Protein 4MF9 (pdb70)

Structure (mmCIF, N/CA/C/O backbone):
data_4MF9
#
_entry.id   4MF9
#
_cell.length_a   187.000
_cell.length_b   187.000
_cell.length_c   42.600
_cell.angle_alpha   90.00
_cell.angle_beta   90.00
_cell.angle_gamma   90.00
#
_symmetry.space_group_name_H-M   'I 4'
#
loop_
_entity.id
_entity.type
_entity.pdbx_description
1 polymer 'Hemin degrading factor'
2 non-polymer 'PROTOPORPHYRIN IX CONTAINING FE'
3 water water
#
loop_
_atom_site.group_PDB
_atom_site.id
_atom_site.type_symbol
_atom_site.label_atom_id
_atom_site.label_alt_id
_atom_site.label_comp_id
_atom_site.label_asym_id
_atom_site.label_entity_id
_atom_site.label_seq_id
_atom_site.pdbx_PDB_ins_code
_atom_site.Cartn_x
_atom_site.Cartn_y
_atom_site.Cartn_z
_atom_site.occupancy
_atom_site.B_iso_or_equiv
_atom_site.auth_seq_id
_atom_site.auth_comp_id
_atom_site.auth_asym_id
_atom_site.auth_atom_id
_atom_site.pdbx_PDB_model_num
ATOM 1 N N . HIS A 1 15 ? -18.055 -20.318 -6.204 1.00 30.00 9 HIS A N 1
ATOM 2 C CA . HIS A 1 15 ? -19.078 -20.555 -5.183 1.00 30.00 9 HIS A CA 1
ATOM 3 C C . HIS A 1 15 ? -18.958 -19.602 -4.022 1.00 30.00 9 HIS A C 1
ATOM 4 O O . HIS A 1 15 ? -17.959 -18.943 -3.874 1.00 30.00 9 HIS A O 1
ATOM 11 N N . SER A 1 16 ? -19.976 -19.537 -3.181 1.00 35.40 10 SER A N 1
ATOM 12 C CA . SER A 1 16 ? -19.974 -18.775 -1.949 1.00 36.28 10 SER A CA 1
ATOM 13 C C . SER A 1 16 ? -19.975 -19.688 -0.681 1.00 28.72 10 SER A C 1
ATOM 14 O O . SER A 1 16 ? -20.250 -20.808 -0.748 1.00 30.00 10 SER A O 1
ATOM 17 N N . PRO A 1 17 ? -19.701 -19.103 0.455 1.00 27.67 11 PRO A N 1
ATOM 18 C CA . PRO A 1 17 ? -19.736 -19.801 1.732 1.00 30.10 11 PRO A CA 1
ATOM 19 C C . PRO A 1 17 ? -21.155 -20.364 2.084 1.00 31.60 11 PRO A C 1
ATOM 20 O O . PRO A 1 17 ? -21.294 -21.497 2.492 1.00 25.57 11 PRO A O 1
ATOM 24 N N . ALA A 1 18 ? -22.211 -19.605 1.796 1.00 26.63 12 ALA A N 1
ATOM 25 C CA . ALA A 1 18 ? -23.528 -20.147 1.943 1.00 28.87 12 ALA A CA 1
ATOM 26 C C . ALA A 1 18 ? -23.675 -21.313 1.021 1.00 25.89 12 ALA A C 1
ATOM 27 O O . ALA A 1 18 ? -24.161 -22.314 1.374 1.00 26.43 12 ALA A O 1
ATOM 29 N N . GLU A 1 19 ? -23.197 -21.155 -0.189 1.00 25.43 13 GLU A N 1
ATOM 30 C CA . GLU A 1 19 ? -23.245 -22.163 -1.230 1.00 29.93 13 GLU A CA 1
ATOM 31 C C . GLU A 1 19 ? -22.433 -23.404 -0.836 1.00 27.59 13 GLU A C 1
ATOM 32 O O . GLU A 1 19 ? -22.816 -24.523 -1.139 1.00 26.14 13 GLU A O 1
ATOM 38 N N . LEU A 1 20 ? -21.296 -23.164 -0.222 1.00 22.09 14 LEU A N 1
ATOM 39 C CA . LEU A 1 20 ? -20.410 -24.253 0.176 1.00 23.75 14 LEU A CA 1
ATOM 40 C C . LEU A 1 20 ? -21.053 -25.055 1.294 1.00 22.90 14 LEU A C 1
ATOM 41 O O . LEU A 1 20 ? -21.090 -26.286 1.238 1.00 21.34 14 LEU A O 1
ATOM 46 N N . TYR A 1 21 ? -21.573 -24.356 2.303 1.00 26.20 15 TYR A N 1
ATOM 47 C CA . TYR A 1 21 ? -22.236 -25.030 3.420 1.00 27.25 15 TYR A CA 1
ATOM 48 C C . TYR A 1 21 ? -23.347 -25.957 2.927 1.00 24.09 15 TYR A C 1
ATOM 49 O O . TYR A 1 21 ? -23.431 -27.115 3.346 1.00 23.41 15 TYR A O 1
ATOM 58 N N . ARG A 1 22 ? -24.156 -25.444 2.021 1.00 24.84 16 ARG A N 1
ATOM 59 C CA . ARG A 1 22 ? -25.262 -26.182 1.428 1.00 28.49 16 ARG A CA 1
ATOM 60 C C . ARG A 1 22 ? -24.819 -27.381 0.628 1.00 30.03 16 ARG A C 1
ATOM 61 O O . ARG A 1 22 ? -25.399 -28.424 0.711 1.00 28.67 16 ARG A O 1
ATOM 69 N N . ALA A 1 23 ? -23.775 -27.202 -0.137 1.00 27.24 17 ALA A N 1
ATOM 70 C CA . ALA A 1 23 ? -23.184 -28.262 -0.951 1.00 27.33 17 ALA A CA 1
ATOM 71 C C . ALA A 1 23 ? -22.657 -29.383 -0.062 1.00 29.26 17 ALA A C 1
ATOM 72 O O . ALA A 1 23 ? -22.779 -30.568 -0.391 1.00 29.29 17 ALA A O 1
ATOM 74 N N . TRP A 1 24 ? -22.059 -29.005 1.051 1.00 26.73 18 TRP A N 1
ATOM 75 C CA . TRP A 1 24 ? -21.559 -29.952 2.005 1.00 28.22 18 TRP A CA 1
ATOM 76 C C . TRP A 1 24 ? -22.647 -30.765 2.689 1.00 29.72 18 TRP A C 1
ATOM 77 O O . TRP A 1 24 ? -22.559 -31.953 2.736 1.00 29.01 18 TRP A O 1
ATOM 88 N N . GLN A 1 25 ? -23.697 -30.099 3.142 1.00 28.06 19 GLN A N 1
ATOM 89 C CA . GLN A 1 25 ? -24.854 -30.762 3.759 1.00 31.69 19 GLN A CA 1
ATOM 90 C C . GLN A 1 25 ? -25.553 -31.723 2.800 1.00 29.04 19 GLN A C 1
ATOM 91 O O . GLN A 1 25 ? -26.039 -32.781 3.205 1.00 33.43 19 GLN A O 1
ATOM 97 N N . ASP A 1 26 ? -25.614 -31.341 1.530 1.00 30.94 20 ASP A N 1
ATOM 98 C CA . ASP A 1 26 ? -26.147 -32.209 0.485 1.00 29.93 20 ASP A CA 1
ATOM 99 C C . ASP A 1 26 ? -25.290 -33.470 0.335 1.00 34.91 20 ASP A C 1
ATOM 100 O O . ASP A 1 26 ? -25.808 -34.590 0.207 1.00 30.13 20 ASP A O 1
ATOM 105 N N . LEU A 1 27 ? -23.974 -33.279 0.354 1.00 30.27 21 LEU A N 1
ATOM 106 C CA . LEU A 1 27 ? -23.029 -34.372 0.275 1.00 30.55 21 LEU A CA 1
ATOM 107 C C . LEU A 1 27 ? -23.122 -35.268 1.470 1.00 35.69 21 LEU A C 1
ATOM 108 O O . LEU A 1 27 ? -23.314 -36.463 1.325 1.00 36.02 21 LEU A O 1
ATOM 113 N N . ARG A 1 28 ? -23.087 -34.699 2.658 1.00 30.76 22 ARG A N 1
ATOM 114 C CA . ARG A 1 28 ? -23.194 -35.501 3.837 1.00 35.95 22 ARG A CA 1
ATOM 115 C C . ARG A 1 28 ? -24.513 -36.252 3.926 1.00 37.55 22 ARG A C 1
ATOM 116 O O . ARG A 1 28 ? -24.569 -37.343 4.450 1.00 36.47 22 ARG A O 1
ATOM 124 N N . ALA A 1 29 ? -25.580 -35.690 3.400 1.00 33.70 23 ALA A N 1
ATOM 125 C CA . ALA A 1 29 ? -26.843 -36.387 3.364 1.00 36.16 23 ALA A CA 1
ATOM 126 C C . ALA A 1 29 ? -26.712 -37.604 2.526 1.00 37.59 23 ALA A C 1
ATOM 127 O O . ALA A 1 29 ? -27.351 -38.559 2.715 1.00 40.95 23 ALA A O 1
ATOM 129 N N . GLU A 1 30 ? -26.000 -37.472 1.434 1.00 37.82 24 GLU A N 1
ATOM 130 C CA . GLU A 1 30 ? -25.721 -38.571 0.544 1.00 39.55 24 GLU A CA 1
ATOM 131 C C . GLU A 1 30 ? -24.748 -39.612 1.081 1.00 40.66 24 GLU A C 1
ATOM 132 O O . GLU A 1 30 ? -24.860 -40.807 0.807 1.00 42.08 24 GLU A O 1
ATOM 138 N N . ARG A 1 31 ? -23.801 -39.143 1.865 1.00 40.76 25 ARG A N 1
ATOM 139 C CA . ARG A 1 31 ? -22.672 -39.907 2.291 1.00 38.87 25 ARG A CA 1
ATOM 140 C C . ARG A 1 31 ? -22.314 -39.575 3.719 1.00 35.87 25 ARG A C 1
ATOM 141 O O . ARG A 1 31 ? -21.375 -38.932 3.948 1.00 34.77 25 ARG A O 1
ATOM 149 N N . PRO A 1 32 ? -23.105 -40.022 4.670 1.00 37.50 26 PRO A N 1
ATOM 150 C CA . PRO A 1 32 ? -22.913 -39.623 6.071 1.00 37.64 26 PRO A CA 1
ATOM 151 C C . PRO A 1 32 ? -21.645 -40.189 6.721 1.00 37.36 26 PRO A C 1
ATOM 152 O O . PRO A 1 32 ? -21.322 -39.806 7.849 1.00 37.37 26 PRO A O 1
ATOM 156 N N . GLN A 1 33 ? -20.947 -41.086 6.026 1.00 34.84 27 GLN A N 1
ATOM 157 C CA . GLN A 1 33 ? -19.656 -41.595 6.494 1.00 31.57 27 GLN A CA 1
ATOM 158 C C . GLN A 1 33 ? -18.559 -40.561 6.278 1.00 37.23 27 GLN A C 1
ATOM 159 O O . GLN A 1 33 ? -17.552 -40.528 6.998 1.00 31.52 27 GLN A O 1
ATOM 165 N N . LEU A 1 34 ? -18.763 -39.726 5.265 1.00 36.89 28 LEU A N 1
ATOM 166 C CA . LEU A 1 34 ? -17.773 -38.738 4.871 1.00 36.71 28 LEU A CA 1
ATOM 167 C C . LEU A 1 34 ? -17.518 -37.781 6.025 1.00 33.80 28 LEU A C 1
ATOM 168 O O . LEU A 1 34 ? -18.461 -37.231 6.614 1.00 33.01 28 LEU A O 1
ATOM 173 N N . ARG A 1 35 ? -16.255 -37.648 6.393 1.00 31.40 29 ARG A N 1
ATOM 174 C CA . ARG A 1 35 ? -15.866 -36.668 7.386 1.00 32.61 29 ARG A CA 1
ATOM 175 C C . ARG A 1 35 ? -15.546 -35.304 6.754 1.00 28.21 29 ARG A C 1
ATOM 176 O O . ARG A 1 35 ? -15.339 -35.232 5.613 1.00 29.47 29 ARG A O 1
ATOM 184 N N . ALA A 1 36 ? -15.381 -34.278 7.561 1.00 26.97 30 ALA A N 1
ATOM 185 C CA . ALA A 1 36 ? -15.158 -32.939 7.050 1.00 26.71 30 ALA A CA 1
ATOM 186 C C . ALA A 1 36 ? -13.982 -32.878 6.120 1.00 23.67 30 ALA A C 1
ATOM 187 O O . ALA A 1 36 ? -14.059 -32.358 5.078 1.00 25.38 30 ALA A O 1
ATOM 189 N N . ARG A 1 37 ? -12.899 -33.485 6.499 1.00 23.11 31 ARG A N 1
ATOM 190 C CA . ARG A 1 37 ? -11.740 -33.490 5.664 1.00 24.81 31 ARG A CA 1
ATOM 191 C C . ARG A 1 37 ? -11.981 -34.190 4.332 1.00 26.97 31 ARG A C 1
ATOM 192 O O . ARG A 1 37 ? -11.592 -33.712 3.335 1.00 23.99 31 ARG A O 1
ATOM 200 N N . ASP A 1 38 ? -12.645 -35.329 4.346 1.00 27.37 32 ASP A N 1
ATOM 201 C CA . ASP A 1 38 ? -12.977 -36.010 3.112 1.00 30.08 32 ASP A CA 1
ATOM 202 C C . ASP A 1 38 ? -13.932 -35.201 2.245 1.00 27.72 32 ASP A C 1
ATOM 203 O O . ASP A 1 38 ? -13.679 -35.022 1.077 1.00 28.04 32 ASP A O 1
ATOM 208 N N . ALA A 1 39 ? -14.979 -34.678 2.869 1.00 27.89 33 ALA A N 1
ATOM 209 C CA . ALA A 1 39 ? -15.962 -33.872 2.149 1.00 27.31 33 ALA A CA 1
ATOM 210 C C . ALA A 1 39 ? -15.333 -32.647 1.495 1.00 26.13 33 ALA A C 1
ATOM 211 O O . ALA A 1 39 ? -15.621 -32.344 0.337 1.00 25.23 33 ALA A O 1
ATOM 213 N N . ALA A 1 40 ? -14.479 -31.944 2.238 1.00 25.57 34 ALA A N 1
ATOM 214 C CA . ALA A 1 40 ? -13.796 -30.771 1.707 1.00 26.04 34 ALA A CA 1
ATOM 215 C C . ALA A 1 40 ? -13.065 -31.100 0.408 1.00 29.05 34 ALA A C 1
ATOM 216 O O . ALA A 1 40 ? -13.124 -30.335 -0.555 1.00 30.81 34 ALA A O 1
ATOM 218 N N . ALA A 1 41 ? -12.391 -32.241 0.388 1.00 27.50 35 ALA A N 1
ATOM 219 C CA . ALA A 1 41 ? -11.705 -32.692 -0.802 1.00 29.92 35 ALA A CA 1
ATOM 220 C C . ALA A 1 41 ? -12.644 -32.951 -1.966 1.00 33.81 35 ALA A C 1
ATOM 221 O O . ALA A 1 41 ? -12.387 -32.487 -3.062 1.00 38.58 35 ALA A O 1
ATOM 223 N N . LEU A 1 42 ? -13.741 -33.626 -1.703 1.00 30.44 36 LEU A N 1
ATOM 224 C CA . LEU A 1 42 ? -14.772 -33.860 -2.717 1.00 33.61 36 LEU A CA 1
ATOM 225 C C . LEU A 1 42 ? -15.404 -32.557 -3.214 1.00 32.57 36 LEU A C 1
ATOM 226 O O . LEU A 1 42 ? -15.792 -32.457 -4.380 1.00 30.90 36 LEU A O 1
ATOM 231 N N . LEU A 1 43 ? -15.506 -31.569 -2.345 1.00 32.13 37 LEU A N 1
ATOM 232 C CA . LEU A 1 43 ? -16.031 -30.252 -2.707 1.00 32.99 37 LEU A CA 1
ATOM 233 C C . LEU A 1 43 ? -14.961 -29.331 -3.277 1.00 31.46 37 LEU A C 1
ATOM 234 O O . LEU A 1 43 ? -15.183 -28.191 -3.567 1.00 30.31 37 LEU A O 1
ATOM 239 N N . GLN A 1 44 ? -13.787 -29.891 -3.379 1.00 34.53 38 GLN A N 1
ATOM 240 C CA . GLN A 1 44 ? -12.669 -29.202 -3.898 1.00 29.78 38 GLN A CA 1
ATOM 241 C C . GLN A 1 44 ? -12.270 -27.947 -3.141 1.00 26.25 38 GLN A C 1
ATOM 242 O O . GLN A 1 44 ? -11.827 -27.023 -3.706 1.00 29.05 38 GLN A O 1
ATOM 248 N N . VAL A 1 45 ? -12.379 -27.966 -1.845 1.00 23.47 39 VAL A N 1
ATOM 249 C CA . VAL A 1 45 ? -11.892 -26.888 -0.981 1.00 23.51 39 VAL A CA 1
ATOM 250 C C . VAL A 1 45 ? -11.066 -27.429 0.183 1.00 18.20 39 VAL A C 1
ATOM 251 O O . VAL A 1 45 ? -11.011 -28.638 0.408 1.00 23.73 39 VAL A O 1
ATOM 255 N N . SER A 1 46 ? -10.427 -26.535 0.928 1.00 20.24 40 SER A N 1
ATOM 256 C CA . SER A 1 46 ? -9.730 -26.946 2.140 1.00 21.63 40 SER A CA 1
ATOM 257 C C . SER A 1 46 ? -10.734 -27.160 3.272 1.00 23.24 40 SER A C 1
ATOM 258 O O . SER A 1 46 ? -11.839 -26.605 3.245 1.00 19.63 40 SER A O 1
ATOM 261 N N . GLU A 1 47 ? -10.357 -27.977 4.256 1.00 17.99 41 GLU A N 1
ATOM 262 C CA . GLU A 1 47 ? -11.186 -28.180 5.440 1.00 16.19 41 GLU A CA 1
ATOM 263 C C . GLU A 1 47 ? -11.417 -26.862 6.169 1.00 18.14 41 GLU A C 1
ATOM 264 O O . GLU A 1 47 ? -12.495 -26.632 6.713 1.00 18.08 41 GLU A O 1
ATOM 270 N N . GLY A 1 48 ? -10.403 -25.995 6.171 1.00 18.43 42 GLY A N 1
ATOM 271 C CA . GLY A 1 48 ? -10.511 -24.692 6.806 1.00 16.42 42 GLY A CA 1
ATOM 272 C C . GLY A 1 48 ? -11.627 -23.832 6.228 1.00 21.22 42 GLY A C 1
ATOM 273 O O . GLY A 1 48 ? -12.377 -23.197 6.971 1.00 16.44 42 GLY A O 1
ATOM 274 N N . GLU A 1 49 ? -11.720 -23.836 4.920 1.00 21.83 43 GLU A N 1
ATOM 275 C CA . GLU A 1 49 ? -12.758 -23.145 4.200 1.00 24.04 43 GLU A CA 1
ATOM 276 C C . GLU A 1 49 ? -14.124 -23.712 4.527 1.00 21.74 43 GLU A C 1
ATOM 277 O O . GLU A 1 49 ? -15.034 -22.999 4.767 1.00 20.03 43 GLU A O 1
ATOM 283 N N . LEU A 1 50 ? -14.185 -25.025 4.590 1.00 19.60 44 LEU A N 1
ATOM 284 C CA . LEU A 1 50 ? -15.420 -25.747 4.897 1.00 17.21 44 LEU A CA 1
ATOM 285 C C . LEU A 1 50 ? -15.919 -25.351 6.281 1.00 21.33 44 LEU A C 1
ATOM 286 O O . LEU A 1 50 ? -17.095 -25.013 6.455 1.00 18.57 44 LEU A O 1
ATOM 291 N N . VAL A 1 51 ? -15.021 -25.375 7.262 1.00 19.84 45 VAL A N 1
ATOM 292 C CA . VAL A 1 51 ? -15.367 -24.960 8.622 1.00 19.40 45 VAL A CA 1
ATOM 293 C C . VAL A 1 51 ? -15.809 -23.489 8.684 1.00 19.70 45 VAL A C 1
ATOM 294 O O . VAL A 1 51 ? -16.780 -23.149 9.365 1.00 18.09 45 VAL A O 1
ATOM 298 N N . ALA A 1 52 ? -15.114 -22.617 7.963 1.00 18.11 46 ALA A N 1
ATOM 299 C CA . ALA A 1 52 ? -15.500 -21.210 7.933 1.00 21.56 46 ALA A CA 1
ATOM 300 C C . ALA A 1 52 ? -16.883 -21.021 7.305 1.00 20.39 46 ALA A C 1
ATOM 301 O O . ALA A 1 52 ? -17.574 -20.061 7.614 1.00 19.65 46 ALA A O 1
ATOM 303 N N . SER A 1 53 ? -17.299 -21.933 6.433 1.00 20.95 47 SER A N 1
ATOM 304 C CA . SER A 1 53 ? -18.650 -21.828 5.868 1.00 25.47 47 SER A CA 1
ATOM 305 C C . SER A 1 53 ? -19.714 -22.076 6.942 1.00 19.22 47 SER A C 1
ATOM 306 O O . SER A 1 53 ? -20.901 -21.814 6.723 1.00 20.93 47 SER A O 1
ATOM 309 N N . ARG A 1 54 ? -19.300 -22.631 8.075 1.00 16.85 48 ARG A N 1
ATOM 310 C CA . ARG A 1 54 ? -20.125 -22.881 9.236 1.00 14.15 48 ARG A CA 1
ATOM 311 C C . ARG A 1 54 ? -20.375 -21.680 10.163 1.00 18.24 48 ARG A C 1
ATOM 312 O O . ARG A 1 54 ? -21.209 -21.733 11.004 1.00 16.65 48 ARG A O 1
ATOM 320 N N . VAL A 1 55 ? -19.588 -20.639 10.018 1.00 14.93 49 VAL A N 1
ATOM 321 C CA . VAL A 1 55 ? -19.661 -19.519 10.953 1.00 16.62 49 VAL A CA 1
ATOM 322 C C . VAL A 1 55 ? -21.017 -18.823 10.853 1.00 17.13 49 VAL A C 1
ATOM 323 O O . VAL A 1 55 ? -21.506 -18.554 9.756 1.00 19.56 49 VAL A O 1
ATOM 327 N N . GLY A 1 56 ? -21.632 -18.561 12.001 1.00 13.73 50 GLY A N 1
ATOM 328 C CA . GLY A 1 56 ? -22.966 -17.982 12.024 1.00 20.57 50 GLY A CA 1
ATOM 329 C C . GLY A 1 56 ? -24.032 -19.056 11.979 1.00 20.95 50 GLY A C 1
ATOM 330 O O . GLY A 1 56 ? -25.210 -18.771 12.167 1.00 20.34 50 GLY A O 1
ATOM 331 N N . ILE A 1 57 ? -23.635 -20.293 11.738 1.00 16.32 51 ILE A N 1
ATOM 332 C CA . ILE A 1 57 ? -24.529 -21.404 11.836 1.00 17.76 51 ILE A CA 1
ATOM 333 C C . ILE A 1 57 ? -24.319 -22.239 13.091 1.00 22.37 51 ILE A C 1
ATOM 334 O O . ILE A 1 57 ? -25.137 -22.207 13.980 1.00 19.96 51 ILE A O 1
ATOM 339 N N . ASP A 1 58 ? -23.187 -22.936 13.170 1.00 16.49 52 ASP A N 1
ATOM 340 C CA . ASP A 1 58 ? -22.796 -23.603 14.411 1.00 17.45 52 ASP A CA 1
ATOM 341 C C . ASP A 1 58 ? -21.305 -23.451 14.771 1.00 16.06 52 ASP A C 1
ATOM 342 O O . ASP A 1 58 ? -20.807 -24.160 15.644 1.00 18.81 52 ASP A O 1
ATOM 347 N N . ALA A 1 59 ? -20.611 -22.536 14.097 1.00 11.48 53 ALA A N 1
ATOM 348 C CA . ALA A 1 59 ? -19.215 -22.215 14.412 1.00 15.23 53 ALA A CA 1
ATOM 349 C C . ALA A 1 59 ? -19.013 -20.736 14.724 1.00 15.82 53 ALA A C 1
ATOM 350 O O . ALA A 1 59 ? -19.722 -19.880 14.194 1.00 20.07 53 ALA A O 1
ATOM 352 N N . VAL A 1 60 ? -18.038 -20.446 15.584 1.00 13.56 54 VAL A N 1
ATOM 353 C CA . VAL A 1 60 ? -17.611 -19.078 15.884 1.00 14.83 54 VAL A CA 1
ATOM 354 C C . VAL A 1 60 ? -16.114 -18.973 15.580 1.00 19.01 54 VAL A C 1
ATOM 355 O O . VAL A 1 60 ? -15.328 -19.855 15.962 1.00 14.49 54 VAL A O 1
ATOM 359 N N . ARG A 1 61 ? -15.699 -17.930 14.877 1.00 15.84 55 ARG A N 1
ATOM 360 C CA . ARG A 1 61 ? -14.306 -17.723 14.595 1.00 18.86 55 ARG A CA 1
ATOM 361 C C . ARG A 1 61 ? -13.662 -17.105 15.803 1.00 19.13 55 ARG A C 1
ATOM 362 O O . ARG A 1 61 ? -14.220 -16.217 16.353 1.00 16.68 55 ARG A O 1
ATOM 370 N N . LEU A 1 62 ? -12.519 -17.643 16.224 1.00 13.00 56 LEU A N 1
ATOM 371 C CA . LEU A 1 62 ? -11.837 -17.120 17.399 1.00 15.94 56 LEU A CA 1
ATOM 372 C C . LEU A 1 62 ? -10.598 -16.355 16.953 1.00 12.46 56 LEU A C 1
ATOM 373 O O . LEU A 1 62 ? -10.160 -16.480 15.807 1.00 14.87 56 LEU A O 1
ATOM 378 N N . ARG A 1 63 ? -10.040 -15.545 17.807 1.00 14.20 57 ARG A N 1
ATOM 379 C CA . ARG A 1 63 ? -8.788 -14.900 17.464 1.00 16.82 57 ARG A CA 1
ATOM 380 C C . ARG A 1 63 ? -7.633 -15.896 17.539 1.00 15.39 57 ARG A C 1
ATOM 381 O O . ARG A 1 63 ? -7.614 -16.685 18.387 1.00 13.65 57 ARG A O 1
ATOM 389 N N . PRO A 1 64 ? -6.675 -15.777 16.626 1.00 20.21 58 PRO A N 1
ATOM 390 C CA . PRO A 1 64 ? -5.468 -16.611 16.692 1.00 17.46 58 PRO A CA 1
ATOM 391 C C . PRO A 1 64 ? -4.489 -16.095 17.735 1.00 20.30 58 PRO A C 1
ATOM 392 O O . PRO A 1 64 ? -3.317 -15.879 17.434 1.00 18.41 58 PRO A O 1
ATOM 396 N N . ASP A 1 65 ? -4.979 -15.925 18.957 1.00 20.27 59 ASP A N 1
ATOM 397 C CA . ASP A 1 65 ? -4.191 -15.436 20.078 1.00 19.93 59 ASP A CA 1
ATOM 398 C C . ASP A 1 65 ? -3.742 -16.654 20.864 1.00 17.77 59 ASP A C 1
ATOM 399 O O . ASP A 1 65 ? -4.343 -16.988 21.884 1.00 20.67 59 ASP A O 1
ATOM 404 N N . TRP A 1 66 ? -2.697 -17.334 20.397 1.00 18.22 60 TRP A N 1
ATOM 405 C CA . TRP A 1 66 ? -2.361 -18.652 20.961 1.00 14.75 60 TRP A CA 1
ATOM 406 C C . TRP A 1 66 ? -1.978 -18.571 22.433 1.00 16.24 60 TRP A C 1
ATOM 407 O O . TRP A 1 66 ? -2.270 -19.474 23.206 1.00 17.38 60 TRP A O 1
ATOM 418 N N . ALA A 1 67 ? -1.341 -17.470 22.820 1.00 24.03 61 ALA A N 1
ATOM 419 C CA . ALA A 1 67 ? -0.909 -17.278 24.204 1.00 21.29 61 ALA A CA 1
ATOM 420 C C . ALA A 1 67 ? -2.073 -17.234 25.198 1.00 18.61 61 ALA A C 1
ATOM 421 O O . ALA A 1 67 ? -1.926 -17.684 26.329 1.00 21.10 61 ALA A O 1
ATOM 423 N N . ALA A 1 68 ? -3.212 -16.670 24.796 1.00 20.79 62 ALA A N 1
ATOM 424 C CA . ALA A 1 68 ? -4.413 -16.724 25.640 1.00 21.36 62 ALA A CA 1
ATOM 425 C C . ALA A 1 68 ? -5.222 -18.019 25.446 1.00 18.65 62 ALA A C 1
ATOM 426 O O . ALA A 1 68 ? -5.669 -18.642 26.418 1.00 15.89 62 ALA A O 1
ATOM 428 N N . LEU A 1 69 ? -5.424 -18.412 24.192 1.00 17.75 63 LEU A N 1
ATOM 429 C CA . LEU A 1 69 ? -6.266 -19.571 23.869 1.00 15.57 63 LEU A CA 1
ATOM 430 C C . LEU A 1 69 ? -5.738 -20.883 24.462 1.00 16.41 63 LEU A C 1
ATOM 431 O O . LEU A 1 69 ? -6.470 -21.605 25.141 1.00 16.85 63 LEU A O 1
ATOM 436 N N . LEU A 1 70 ? -4.470 -21.190 24.210 1.00 17.56 64 LEU A N 1
ATOM 437 C CA . LEU A 1 70 ? -3.900 -22.471 24.651 1.00 16.18 64 LEU A CA 1
ATOM 438 C C . LEU A 1 70 ? -3.983 -22.747 26.160 1.00 16.56 64 LEU A C 1
ATOM 439 O O . LEU A 1 70 ? -4.427 -23.811 26.550 1.00 16.15 64 LEU A O 1
ATOM 444 N N . PRO A 1 71 ? -3.566 -21.791 27.018 1.00 18.78 65 PRO A N 1
ATOM 445 C CA . PRO A 1 71 ? -3.747 -22.047 28.455 1.00 19.25 65 PRO A CA 1
ATOM 446 C C . PRO A 1 71 ? -5.219 -22.169 28.823 1.00 20.07 65 PRO A C 1
ATOM 447 O O . PRO A 1 71 ? -5.575 -22.987 29.676 1.00 19.55 65 PRO A O 1
ATOM 451 N N . ALA A 1 72 ? -6.069 -21.376 28.172 1.00 20.58 66 ALA A N 1
ATOM 452 C CA . ALA A 1 72 ? -7.506 -21.374 28.467 1.00 21.96 66 ALA A CA 1
ATOM 453 C C . ALA A 1 72 ? -8.170 -22.728 28.227 1.00 23.50 66 ALA A C 1
ATOM 454 O O . ALA A 1 72 ? -9.155 -23.067 28.889 1.00 21.64 66 ALA A O 1
ATOM 456 N N . LEU A 1 73 ? -7.644 -23.515 27.328 1.00 18.12 67 LEU A N 1
ATOM 457 C CA . LEU A 1 73 ? -8.235 -24.791 27.079 1.00 20.43 67 LEU A CA 1
ATOM 458 C C . LEU A 1 73 ? -8.189 -25.647 28.306 1.00 19.50 67 LEU A C 1
ATOM 459 O O . LEU A 1 73 ? -8.897 -26.567 28.408 1.00 20.73 67 LEU A O 1
ATOM 464 N N . GLY A 1 74 ? -7.280 -25.321 29.199 1.00 20.01 68 GLY A N 1
ATOM 465 C CA . GLY A 1 74 ? -7.194 -26.028 30.466 1.00 24.07 68 GLY A CA 1
ATOM 466 C C . GLY A 1 74 ? -8.437 -25.850 31.322 1.00 22.34 68 GLY A C 1
ATOM 467 O O . GLY A 1 74 ? -8.691 -26.634 32.236 1.00 24.77 68 GLY A O 1
ATOM 468 N N . GLU A 1 75 ? -9.207 -24.826 31.035 1.00 27.04 69 GLU A N 1
ATOM 469 C CA . GLU A 1 75 ? -10.428 -24.519 31.741 1.00 25.69 69 GLU A CA 1
ATOM 470 C C . GLU A 1 75 ? -11.485 -25.602 31.487 1.00 24.65 69 GLU A C 1
ATOM 471 O O . GLU A 1 75 ? -12.390 -25.751 32.201 1.00 18.77 69 GLU A O 1
ATOM 477 N N . LEU A 1 76 ? -11.309 -26.333 30.406 1.00 23.14 70 LEU A N 1
ATOM 478 C CA . LEU A 1 76 ? -12.310 -27.281 29.934 1.00 21.27 70 LEU A CA 1
ATOM 479 C C . LEU A 1 76 ? -12.250 -28.651 30.602 1.00 22.44 70 LEU A C 1
ATOM 480 O O . LEU A 1 76 ? -13.099 -29.498 30.337 1.00 23.91 70 LEU A O 1
ATOM 485 N N . GLY A 1 77 ? -11.261 -28.875 31.462 1.00 23.96 71 GLY A N 1
ATOM 486 C CA . GLY A 1 77 ? -11.098 -30.183 32.078 1.00 22.12 71 GLY A CA 1
ATOM 487 C C . GLY A 1 77 ? -10.636 -31.220 31.074 1.00 18.65 71 GLY A C 1
ATOM 488 O O . GLY A 1 77 ? -10.038 -30.873 30.059 1.00 20.18 71 GLY A O 1
ATOM 489 N N . PRO A 1 78 ? -10.898 -32.500 31.356 1.00 22.52 72 PRO A N 1
ATOM 490 C CA . PRO A 1 78 ? -10.482 -33.567 30.441 1.00 21.66 72 PRO A CA 1
ATOM 491 C C . PRO A 1 78 ? -11.102 -33.405 29.062 1.00 21.48 72 PRO A C 1
ATOM 492 O O . PRO A 1 78 ? -12.328 -33.317 28.934 1.00 22.72 72 PRO A O 1
ATOM 496 N N . ILE A 1 79 ? -10.250 -33.371 28.044 1.00 15.65 73 ILE A N 1
ATOM 497 C CA . ILE A 1 79 ? -10.696 -33.294 26.665 1.00 13.80 73 ILE A CA 1
ATOM 498 C C . ILE A 1 79 ? -10.114 -34.441 25.861 1.00 15.09 73 ILE A C 1
ATOM 499 O O . ILE A 1 79 ? -9.423 -35.321 26.400 1.00 15.72 73 ILE A O 1
ATOM 504 N N . MET A 1 80 ? -10.357 -34.429 24.583 1.00 11.62 74 MET A N 1
ATOM 505 C CA . MET A 1 80 ? -9.650 -35.275 23.679 1.00 13.61 74 MET A CA 1
ATOM 506 C C . MET A 1 80 ? -8.932 -34.436 22.605 1.00 14.02 74 MET A C 1
ATOM 507 O O . MET A 1 80 ? -9.543 -33.643 21.936 1.00 12.09 74 MET A O 1
ATOM 512 N N . ALA A 1 81 ? -7.643 -34.650 22.489 1.00 11.93 75 ALA A N 1
ATOM 513 C CA . ALA A 1 81 ? -6.821 -33.931 21.525 1.00 10.36 75 ALA A CA 1
ATOM 514 C C . ALA A 1 81 ? -6.663 -34.808 20.300 1.00 11.68 75 ALA A C 1
ATOM 515 O O . ALA A 1 81 ? -6.407 -36.017 20.423 1.00 11.80 75 ALA A O 1
ATOM 517 N N . LEU A 1 82 ? -6.816 -34.215 19.121 1.00 9.29 76 LEU A N 1
ATOM 518 C CA . LEU A 1 82 ? -6.721 -34.971 17.872 1.00 8.71 76 LEU A CA 1
ATOM 519 C C . LEU A 1 82 ? -5.701 -34.331 16.956 1.00 9.55 76 LEU A C 1
ATOM 520 O O . LEU A 1 82 ? -5.871 -33.192 16.519 1.00 8.34 76 LEU A O 1
ATOM 525 N N . THR A 1 83 ? -4.639 -35.073 16.653 1.00 6.81 77 THR A N 1
ATOM 526 C CA . THR A 1 83 ? -3.618 -34.597 15.728 1.00 8.62 77 THR A CA 1
ATOM 527 C C . THR A 1 83 ? -3.347 -35.697 14.723 1.00 7.25 77 THR A C 1
ATOM 528 O O . THR A 1 83 ? -3.219 -36.849 15.107 1.00 7.61 77 THR A O 1
ATOM 532 N N . ARG A 1 84 ? -3.273 -35.353 13.442 1.00 8.36 78 ARG A N 1
ATOM 533 C CA . ARG A 1 84 ? -3.071 -36.365 12.417 1.00 9.13 78 ARG A CA 1
ATOM 534 C C . ARG A 1 84 ? -2.237 -35.842 11.269 1.00 8.51 78 ARG A C 1
ATOM 535 O O . ARG A 1 84 ? -1.977 -34.646 11.147 1.00 10.23 78 ARG A O 1
ATOM 543 N N . ASN A 1 85 ? -1.812 -36.765 10.423 1.00 8.03 79 ASN A N 1
ATOM 544 C CA . ASN A 1 85 ? -1.316 -36.424 9.109 1.00 11.90 79 ASN A CA 1
ATOM 545 C C . ASN A 1 85 ? -2.166 -37.236 8.142 1.00 11.73 79 ASN A C 1
ATOM 546 O O . ASN A 1 85 ? -3.221 -37.733 8.527 1.00 12.44 79 ASN A O 1
ATOM 551 N N . GLU A 1 86 ? -1.767 -37.412 6.926 1.00 14.07 80 GLU A N 1
ATOM 552 C CA . GLU A 1 86 ? -2.585 -38.078 5.958 1.00 16.87 80 GLU A CA 1
ATOM 553 C C . GLU A 1 86 ? -2.873 -39.510 6.340 1.00 17.83 80 GLU A C 1
ATOM 554 O O . GLU A 1 86 ? -3.967 -39.922 6.197 1.00 15.96 80 GLU A O 1
ATOM 560 N N . HIS A 1 87 ? -1.888 -40.219 6.888 1.00 12.46 81 HIS A N 1
ATOM 561 C CA . HIS A 1 87 ? -2.054 -41.665 7.111 1.00 15.02 81 HIS A CA 1
ATOM 562 C C . HIS A 1 87 ? -2.183 -42.145 8.545 1.00 14.16 81 HIS A C 1
ATOM 563 O O . HIS A 1 87 ? -2.355 -43.341 8.784 1.00 14.70 81 HIS A O 1
ATOM 570 N N . CYS A 1 88 ? -2.110 -41.226 9.499 1.00 13.09 82 CYS A N 1
ATOM 571 C CA . CYS A 1 88 ? -2.166 -41.631 10.894 1.00 12.29 82 CYS A CA 1
ATOM 572 C C . CYS A 1 88 ? -2.839 -40.587 11.764 1.00 11.06 82 CYS A C 1
ATOM 573 O O . CYS A 1 88 ? -2.508 -39.402 11.703 1.00 9.16 82 CYS A O 1
ATOM 576 N N . VAL A 1 89 ? -3.783 -41.055 12.574 1.00 10.08 83 VAL A N 1
ATOM 577 C CA . VAL A 1 89 ? -4.530 -40.218 13.498 1.00 11.06 83 VAL A CA 1
ATOM 578 C C . VAL A 1 89 ? -4.230 -40.600 14.940 1.00 10.82 83 VAL A C 1
ATOM 579 O O . VAL A 1 89 ? -4.347 -41.766 15.322 1.00 10.30 83 VAL A O 1
ATOM 583 N N . HIS A 1 90 ? -3.876 -39.596 15.736 1.00 8.47 84 HIS A N 1
ATOM 584 C CA . HIS A 1 90 ? -3.534 -39.763 17.142 1.00 10.71 84 HIS A CA 1
ATOM 585 C C . HIS A 1 90 ? -4.624 -39.081 18.002 1.00 11.15 84 HIS A C 1
ATOM 586 O O . HIS A 1 90 ? -4.840 -37.866 17.892 1.00 10.39 84 HIS A O 1
ATOM 593 N N . GLU A 1 91 ? -5.320 -39.817 18.837 1.00 11.33 85 GLU A N 1
ATOM 594 C CA . GLU A 1 91 ? -6.303 -39.270 19.752 1.00 11.79 85 GLU A CA 1
ATOM 595 C C . GLU A 1 91 ? -5.962 -39.551 21.182 1.00 12.89 85 GLU A C 1
ATOM 596 O O . GLU A 1 91 ? -5.988 -40.671 21.608 1.00 13.24 85 GLU A O 1
ATOM 602 N N . ARG A 1 92 ? -5.713 -38.522 21.964 1.00 13.06 86 ARG A N 1
ATOM 603 C CA . ARG A 1 92 ? -5.315 -38.696 23.343 1.00 12.34 86 ARG A CA 1
ATOM 604 C C . ARG A 1 92 ? -6.236 -37.950 24.277 1.00 15.90 86 ARG A C 1
ATOM 605 O O . ARG A 1 92 ? -6.593 -36.854 24.010 1.00 13.56 86 ARG A O 1
ATOM 613 N N . LYS A 1 93 ? -6.585 -38.549 25.390 1.00 14.09 87 LYS A N 1
ATOM 614 C CA . LYS A 1 93 ? -7.485 -37.940 26.349 1.00 14.58 87 LYS A CA 1
ATOM 615 C C . LYS A 1 93 ? -6.794 -37.491 27.614 1.00 16.09 87 LYS A C 1
ATOM 616 O O . LYS A 1 93 ? -5.891 -38.151 28.067 1.00 16.52 87 LYS A O 1
ATOM 622 N N . GLY A 1 94 ? -7.222 -36.347 28.139 1.00 15.66 88 GLY A N 1
ATOM 623 C CA . GLY A 1 94 ? -6.672 -35.774 29.356 1.00 19.21 88 GLY A CA 1
ATOM 624 C C . GLY A 1 94 ? -6.912 -34.275 29.420 1.00 15.42 88 GLY A C 1
ATOM 625 O O . GLY A 1 94 ? -7.365 -33.670 28.455 1.00 14.73 88 GLY A O 1
ATOM 626 N N . PRO A 1 95 ? -6.590 -33.654 30.557 1.00 24.25 89 PRO A N 1
ATOM 627 C CA . PRO A 1 95 ? -6.700 -32.196 30.675 1.00 17.90 89 PRO A CA 1
ATOM 628 C C . PRO A 1 95 ? -5.663 -31.473 29.810 1.00 19.95 89 PRO A C 1
ATOM 629 O O . PRO A 1 95 ? -4.527 -31.954 29.693 1.00 19.08 89 PRO A O 1
ATOM 633 N N . TYR A 1 96 ? -6.032 -30.339 29.215 1.00 15.07 90 TYR A N 1
ATOM 634 C CA . TYR A 1 96 ? -5.090 -29.585 28.368 1.00 19.01 90 TYR A CA 1
ATOM 635 C C . TYR A 1 96 ? -4.120 -28.757 29.209 1.00 17.06 90 TYR A C 1
ATOM 636 O O . TYR A 1 96 ? -4.261 -27.539 29.327 1.00 16.68 90 TYR A O 1
ATOM 645 N N . ARG A 1 97 ? -3.167 -29.427 29.807 1.00 17.78 91 ARG A N 1
ATOM 646 C CA . ARG A 1 97 ? -2.108 -28.834 30.612 1.00 23.84 91 ARG A CA 1
ATOM 647 C C . ARG A 1 97 ? -0.895 -29.763 30.653 1.00 24.04 91 ARG A C 1
ATOM 648 O O . ARG A 1 97 ? -1.060 -30.920 30.391 1.00 20.75 91 ARG A O 1
ATOM 656 N N . GLU A 1 98 ? 0.289 -29.253 30.967 1.00 24.53 92 GLU A N 1
ATOM 657 C CA . GLU A 1 98 ? 0.556 -27.896 31.351 1.00 21.05 92 GLU A CA 1
ATOM 658 C C . GLU A 1 98 ? 1.044 -27.130 30.158 1.00 18.44 92 GLU A C 1
ATOM 659 O O . GLU A 1 98 ? 1.928 -27.571 29.515 1.00 19.15 92 GLU A O 1
ATOM 665 N N . VAL A 1 99 ? 0.437 -25.996 29.851 1.00 15.13 93 VAL A N 1
ATOM 666 C CA . VAL A 1 99 ? 0.733 -25.235 28.643 1.00 17.36 93 VAL A CA 1
ATOM 667 C C . VAL A 1 99 ? 1.765 -24.131 28.874 1.00 19.87 93 VAL A C 1
ATOM 668 O O . VAL A 1 99 ? 1.611 -23.314 29.772 1.00 20.14 93 VAL A O 1
ATOM 672 N N . THR A 1 100 ? 2.778 -24.084 28.044 1.00 18.59 94 THR A N 1
ATOM 673 C CA . THR A 1 100 ? 3.690 -22.962 27.998 1.00 18.67 94 THR A CA 1
ATOM 674 C C . THR A 1 100 ? 3.833 -22.502 26.575 1.00 20.39 94 THR A C 1
ATOM 675 O O . THR A 1 100 ? 3.895 -23.320 25.685 1.00 21.95 94 THR A O 1
ATOM 679 N N . VAL A 1 101 ? 3.872 -21.193 26.372 1.00 16.91 95 VAL A N 1
ATOM 680 C CA . VAL A 1 101 ? 4.045 -20.589 25.054 1.00 19.93 95 VAL A CA 1
ATOM 681 C C . VAL A 1 101 ? 5.252 -19.653 25.100 1.00 24.03 95 VAL A C 1
ATOM 682 O O . VAL A 1 101 ? 5.371 -18.831 26.018 1.00 21.41 95 VAL A O 1
ATOM 686 N N . SER A 1 102 ? 6.138 -19.769 24.112 1.00 20.07 96 SER A N 1
ATOM 687 C CA . SER A 1 102 ? 7.395 -19.008 24.112 1.00 22.95 96 SER A CA 1
ATOM 688 C C . SER A 1 102 ? 7.194 -17.488 24.066 1.00 21.55 96 SER A C 1
ATOM 689 O O . SER A 1 102 ? 6.119 -16.990 23.699 1.00 21.31 96 SER A O 1
ATOM 692 N N . ALA A 1 103 ? 8.240 -16.746 24.383 1.00 29.86 97 ALA A N 1
ATOM 693 C CA . ALA A 1 103 ? 8.159 -15.286 24.451 1.00 26.84 97 ALA A CA 1
ATOM 694 C C . ALA A 1 103 ? 7.807 -14.681 23.130 1.00 25.97 97 ALA A C 1
ATOM 695 O O . ALA A 1 103 ? 7.067 -13.749 23.065 1.00 32.65 97 ALA A O 1
ATOM 697 N N . ASN A 1 104 ? 8.354 -15.240 22.087 1.00 26.31 98 ASN A N 1
ATOM 698 C CA . ASN A 1 104 ? 8.080 -14.753 20.781 1.00 25.42 98 ASN A CA 1
ATOM 699 C C . ASN A 1 104 ? 6.748 -15.271 20.239 1.00 25.06 98 ASN A C 1
ATOM 700 O O . ASN A 1 104 ? 6.372 -14.942 19.173 1.00 25.02 98 ASN A O 1
ATOM 705 N N . GLY A 1 105 ? 6.085 -16.120 21.010 1.00 27.64 99 GLY A N 1
ATOM 706 C CA . GLY A 1 105 ? 4.788 -16.688 20.670 1.00 25.52 99 GLY A CA 1
ATOM 707 C C . GLY A 1 105 ? 4.790 -17.612 19.464 1.00 25.27 99 GLY A C 1
ATOM 708 O O . GLY A 1 105 ? 3.757 -17.793 18.804 1.00 21.14 99 GLY A O 1
ATOM 709 N N . GLN A 1 106 ? 5.935 -18.167 19.155 1.00 19.38 100 GLN A N 1
ATOM 710 C CA . GLN A 1 106 ? 6.022 -19.057 18.026 1.00 20.18 100 GLN A CA 1
ATOM 711 C C . GLN A 1 106 ? 6.104 -20.552 18.412 1.00 19.74 100 GLN A C 1
ATOM 712 O O . GLN A 1 106 ? 6.023 -21.380 17.568 1.00 17.02 100 GLN A O 1
ATOM 718 N N . MET A 1 107 ? 6.305 -20.837 19.679 1.00 18.52 101 MET A N 1
ATOM 719 C CA . MET A 1 107 ? 6.399 -22.196 20.164 1.00 22.77 101 MET A CA 1
ATOM 720 C C . MET A 1 107 ? 5.525 -22.453 21.369 1.00 21.61 101 MET A C 1
ATOM 721 O O . MET A 1 107 ? 5.592 -21.738 22.327 1.00 19.98 101 MET A O 1
ATOM 726 N N . GLY A 1 108 ? 4.758 -23.520 21.300 1.00 14.66 102 GLY A N 1
ATOM 727 C CA . GLY A 1 108 ? 3.928 -23.924 22.416 1.00 14.34 102 GLY A CA 1
ATOM 728 C C . GLY A 1 108 ? 4.287 -25.317 22.887 1.00 19.38 102 GLY A C 1
ATOM 729 O O . GLY A 1 108 ? 4.678 -26.180 22.090 1.00 17.37 102 GLY A O 1
ATOM 730 N N . LEU A 1 109 ? 4.142 -25.580 24.150 1.00 16.81 103 LEU A N 1
ATOM 731 C CA . LEU A 1 109 ? 4.270 -26.895 24.676 1.00 14.65 103 LEU A CA 1
ATOM 732 C C . LEU A 1 109 ? 3.112 -27.268 25.584 1.00 16.07 103 LEU A C 1
ATOM 733 O O . LEU A 1 109 ? 2.670 -26.485 26.318 1.00 18.00 103 LEU A O 1
ATOM 738 N N . VAL A 1 110 ? 2.683 -28.498 25.551 1.00 12.86 104 VAL A N 1
ATOM 739 C CA . VAL A 1 110 ? 1.812 -29.057 26.568 1.00 13.67 104 VAL A CA 1
ATOM 740 C C . VAL A 1 110 ? 2.495 -30.306 27.105 1.00 16.75 104 VAL A C 1
ATOM 741 O O . VAL A 1 110 ? 2.754 -31.252 26.362 1.00 12.23 104 VAL A O 1
ATOM 745 N N . VAL A 1 111 ? 2.811 -30.291 28.393 1.00 17.94 105 VAL A N 1
ATOM 746 C CA . VAL A 1 111 ? 3.635 -31.336 28.985 1.00 20.44 105 VAL A CA 1
ATOM 747 C C . VAL A 1 111 ? 2.876 -31.959 30.141 1.00 18.63 105 VAL A C 1
ATOM 748 O O . VAL A 1 111 ? 2.474 -31.256 31.069 1.00 18.95 105 VAL A O 1
ATOM 752 N N . SER A 1 112 ? 2.672 -33.275 30.067 1.00 17.17 106 SER A N 1
ATOM 753 C CA . SER A 1 112 ? 1.882 -34.008 31.045 1.00 21.06 106 SER A CA 1
ATOM 754 C C . SER A 1 112 ? 1.957 -35.492 30.687 1.00 22.01 106 SER A C 1
ATOM 755 O O . SER A 1 112 ? 2.398 -35.848 29.592 1.00 21.56 106 SER A O 1
ATOM 758 N N . PRO A 1 113 ? 1.526 -36.372 31.603 1.00 21.92 107 PRO A N 1
ATOM 759 C CA . PRO A 1 113 ? 1.580 -37.800 31.275 1.00 24.09 107 PRO A CA 1
ATOM 760 C C . PRO A 1 113 ? 0.510 -38.210 30.262 1.00 21.57 107 PRO A C 1
ATOM 761 O O . PRO A 1 113 ? 0.524 -39.351 29.793 1.00 19.48 107 PRO A O 1
ATOM 765 N N . ASP A 1 114 ? -0.400 -37.300 29.920 1.00 20.94 108 ASP A N 1
ATOM 766 C CA . ASP A 1 114 ? -1.470 -37.649 28.985 1.00 18.55 108 ASP A CA 1
ATOM 767 C C . ASP A 1 114 ? -1.446 -36.792 27.726 1.00 20.00 108 ASP A C 1
ATOM 768 O O . ASP A 1 114 ? -1.017 -37.262 26.666 1.00 17.15 108 ASP A O 1
ATOM 773 N N . ILE A 1 115 ? -1.905 -35.544 27.829 1.00 13.57 109 ILE A N 1
ATOM 774 C CA . ILE A 1 115 ? -1.736 -34.618 26.716 1.00 12.78 109 ILE A CA 1
ATOM 775 C C . ILE A 1 115 ? -0.280 -34.139 26.681 1.00 12.58 109 ILE A C 1
ATOM 776 O O . ILE A 1 115 ? 0.229 -33.580 27.660 1.00 13.42 109 ILE A O 1
ATOM 781 N N . ASP A 1 116 ? 0.388 -34.352 25.551 1.00 12.49 110 ASP A N 1
ATOM 782 C CA . ASP A 1 116 ? 1.829 -34.102 25.436 1.00 13.94 110 ASP A CA 1
ATOM 783 C C . ASP A 1 116 ? 2.024 -33.642 24.002 1.00 11.85 110 ASP A C 1
ATOM 784 O O . ASP A 1 116 ? 1.897 -34.432 23.067 1.00 13.52 110 ASP A O 1
ATOM 789 N N . LEU A 1 117 ? 2.288 -32.356 23.823 1.00 7.83 111 LEU A N 1
ATOM 790 C CA . LEU A 1 117 ? 2.215 -31.750 22.504 1.00 9.27 111 LEU A CA 1
ATOM 791 C C . LEU A 1 117 ? 3.402 -30.831 22.270 1.00 10.22 111 LEU A C 1
ATOM 792 O O . LEU A 1 117 ? 3.873 -30.159 23.193 1.00 13.53 111 LEU A O 1
ATOM 797 N N . ARG A 1 118 ? 3.874 -30.784 21.032 1.00 9.56 112 ARG A N 1
ATOM 798 C CA . ARG A 1 118 ? 4.837 -29.763 20.637 1.00 11.19 112 ARG A CA 1
ATOM 799 C C . ARG A 1 118 ? 4.175 -28.968 19.533 1.00 11.49 112 ARG A C 1
ATOM 800 O O . ARG A 1 118 ? 3.838 -29.521 18.475 1.00 9.24 112 ARG A O 1
ATOM 808 N N . LEU A 1 119 ? 3.989 -27.674 19.777 1.00 13.33 113 LEU A N 1
ATOM 809 C CA . LEU A 1 119 ? 3.201 -26.828 18.883 1.00 13.81 113 LEU A CA 1
ATOM 810 C C . LEU A 1 119 ? 4.089 -25.820 18.174 1.00 13.84 113 LEU A C 1
ATOM 811 O O . LEU A 1 119 ? 4.811 -25.052 18.818 1.00 18.00 113 LEU A O 1
ATOM 816 N N . PHE A 1 120 ? 4.051 -25.839 16.846 1.00 13.64 114 PHE A N 1
ATOM 817 C CA . PHE A 1 120 ? 4.836 -24.904 16.038 1.00 16.88 114 PHE A CA 1
ATOM 818 C C . PHE A 1 120 ? 3.896 -23.871 15.433 1.00 15.94 114 PHE A C 1
ATOM 819 O O . PHE A 1 120 ? 3.370 -24.044 14.327 1.00 13.57 114 PHE A O 1
ATOM 827 N N . LEU A 1 121 ? 3.706 -22.799 16.196 1.00 14.93 115 LEU A N 1
ATOM 828 C CA . LEU A 1 121 ? 2.578 -21.879 16.048 1.00 14.56 115 LEU A CA 1
ATOM 829 C C . LEU A 1 121 ? 2.654 -20.961 14.841 1.00 16.13 115 LEU A C 1
ATOM 830 O O . LEU A 1 121 ? 1.666 -20.314 14.479 1.00 14.54 115 LEU A O 1
ATOM 835 N N . GLY A 1 122 ? 3.808 -20.906 14.217 1.00 15.12 116 GLY A N 1
ATOM 836 C CA . GLY A 1 122 ? 4.040 -20.020 13.127 1.00 16.95 116 GLY A CA 1
ATOM 837 C C . GLY A 1 122 ? 3.179 -20.205 11.935 1.00 17.26 116 GLY A C 1
ATOM 838 O O . GLY A 1 122 ? 2.850 -19.275 11.295 1.00 14.00 116 GLY A O 1
ATOM 839 N N . GLY A 1 123 ? 2.866 -21.442 11.610 1.00 14.72 117 GLY A N 1
ATOM 840 C CA . GLY A 1 123 ? 1.978 -21.736 10.495 1.00 17.21 117 GLY A CA 1
ATOM 841 C C . GLY A 1 123 ? 0.503 -21.824 10.886 1.00 17.12 117 GLY A C 1
ATOM 842 O O . GLY A 1 123 ? -0.371 -22.047 10.041 1.00 17.49 117 GLY A O 1
ATOM 843 N N . TRP A 1 124 ? 0.209 -21.660 12.170 1.00 15.00 118 TRP A N 1
ATOM 844 C CA . TRP A 1 124 ? -1.182 -21.715 12.616 1.00 12.43 118 TRP A CA 1
ATOM 845 C C . TRP A 1 124 ? -1.911 -20.467 12.126 1.00 17.65 118 TRP A C 1
ATOM 846 O O . TRP A 1 124 ? -1.481 -19.352 12.400 1.00 16.83 118 TRP A O 1
ATOM 857 N N . ASN A 1 125 ? -3.006 -20.644 11.397 1.00 12.11 119 ASN A N 1
ATOM 858 C CA . ASN A 1 125 ? -3.626 -19.505 10.731 1.00 14.00 119 ASN A CA 1
ATOM 859 C C . ASN A 1 125 ? -4.991 -19.094 11.276 1.00 18.73 119 ASN A C 1
ATOM 860 O O . ASN A 1 125 ? -5.214 -17.929 11.625 1.00 17.57 119 ASN A O 1
ATOM 865 N N . ALA A 1 126 ? -5.910 -20.047 11.324 1.00 15.29 120 ALA A N 1
ATOM 866 C CA . ALA A 1 126 ? -7.262 -19.746 11.760 1.00 14.55 120 ALA A CA 1
ATOM 867 C C . ALA A 1 126 ? -7.721 -20.787 12.768 1.00 14.20 120 ALA A C 1
ATOM 868 O O . ALA A 1 126 ? -7.278 -21.949 12.730 1.00 10.33 120 ALA A O 1
ATOM 870 N N . VAL A 1 127 ? -8.604 -20.362 13.666 1.00 11.16 121 VAL A N 1
ATOM 871 C CA . VAL A 1 127 ? -9.107 -21.227 14.729 1.00 13.92 121 VAL A CA 1
ATOM 872 C C . VAL A 1 127 ? -10.601 -20.972 14.942 1.00 15.88 121 VAL A C 1
ATOM 873 O O . VAL A 1 127 ? -11.043 -19.814 15.008 1.00 12.61 121 VAL A O 1
ATOM 877 N N . PHE A 1 128 ? -11.378 -22.051 15.022 1.00 15.94 122 PHE A N 1
ATOM 878 C CA . PHE A 1 128 ? -12.829 -21.953 15.176 1.00 13.35 122 PHE A CA 1
ATOM 879 C C . PHE A 1 128 ? -13.316 -22.762 16.366 1.00 16.21 122 PHE A C 1
ATOM 880 O O . PHE A 1 128 ? -12.748 -23.803 16.704 1.00 11.78 122 PHE A O 1
ATOM 888 N N . ALA A 1 129 ? -14.370 -22.274 17.007 1.00 13.21 123 ALA A N 1
ATOM 889 C CA . ALA A 1 129 ? -15.038 -23.035 18.046 1.00 11.24 123 ALA A CA 1
ATOM 890 C C . ALA A 1 129 ? -16.336 -23.508 17.435 1.00 14.67 123 ALA A C 1
ATOM 891 O O . ALA A 1 129 ? -17.161 -22.686 17.010 1.00 13.90 123 ALA A O 1
ATOM 893 N N . ILE A 1 130 ? -16.501 -24.808 17.387 1.00 12.27 124 ILE A N 1
ATOM 894 C CA . ILE A 1 130 ? -17.657 -25.433 16.809 1.00 13.57 124 ILE A CA 1
ATOM 895 C C . ILE A 1 130 ? -18.598 -25.986 17.904 1.00 15.42 124 ILE A C 1
ATOM 896 O O . ILE A 1 130 ? -18.167 -26.612 18.815 1.00 12.91 124 ILE A O 1
ATOM 901 N N . ALA A 1 131 ? -19.889 -25.730 17.795 1.00 15.95 125 ALA A N 1
ATOM 902 C CA . ALA A 1 131 ? -20.855 -26.349 18.695 1.00 14.88 125 ALA A CA 1
ATOM 903 C C . ALA A 1 131 ? -21.916 -27.035 17.844 1.00 19.18 125 ALA A C 1
ATOM 904 O O . ALA A 1 131 ? -22.938 -26.431 17.499 1.00 16.30 125 ALA A O 1
ATOM 906 N N . GLU A 1 132 ? -21.699 -28.288 17.528 1.00 16.63 126 GLU A N 1
ATOM 907 C CA . GLU A 1 132 ? -22.416 -29.006 16.529 1.00 19.02 126 GLU A CA 1
ATOM 908 C C . GLU A 1 132 ? -23.630 -29.747 17.108 1.00 21.86 126 GLU A C 1
ATOM 909 O O . GLU A 1 132 ? -23.447 -30.544 17.936 1.00 23.53 126 GLU A O 1
ATOM 915 N N . GLU A 1 133 ? -24.830 -29.473 16.646 1.00 22.25 127 GLU A N 1
ATOM 916 C CA . GLU A 1 133 ? -26.026 -30.155 17.128 1.00 27.20 127 GLU A CA 1
ATOM 917 C C . GLU A 1 133 ? -25.918 -31.647 16.877 1.00 24.96 127 GLU A C 1
ATOM 918 O O . GLU A 1 133 ? -25.653 -32.029 15.814 1.00 28.14 127 GLU A O 1
ATOM 924 N N . THR A 1 134 ? -26.054 -32.447 17.908 1.00 26.56 128 THR A N 1
ATOM 925 C CA . THR A 1 134 ? -26.334 -33.894 17.844 1.00 32.20 128 THR A CA 1
ATOM 926 C C . THR A 1 134 ? -27.833 -34.158 18.051 1.00 33.79 128 THR A C 1
ATOM 927 O O . THR A 1 134 ? -28.571 -33.219 18.343 1.00 38.90 128 THR A O 1
ATOM 931 N N . ALA A 1 135 ? -28.240 -35.410 18.090 1.00 37.83 129 ALA A N 1
ATOM 932 C CA . ALA A 1 135 ? -29.654 -35.781 18.179 1.00 36.11 129 ALA A CA 1
ATOM 933 C C . ALA A 1 135 ? -30.223 -35.219 19.405 1.00 35.69 129 ALA A C 1
ATOM 934 O O . ALA A 1 135 ? -31.294 -34.750 19.420 1.00 36.80 129 ALA A O 1
ATOM 936 N N . ARG A 1 136 ? -29.398 -35.242 20.423 1.00 37.81 130 ARG A N 1
ATOM 937 C CA . ARG A 1 136 ? -29.793 -34.917 21.723 1.00 39.45 130 ARG A CA 1
ATOM 938 C C . ARG A 1 136 ? -29.004 -33.850 22.435 1.00 40.25 130 ARG A C 1
ATOM 939 O O . ARG A 1 136 ? -29.533 -33.131 23.287 1.00 39.44 130 ARG A O 1
ATOM 947 N N . GLY A 1 137 ? -27.729 -33.780 22.093 1.00 36.62 131 GLY A N 1
ATOM 948 C CA . GLY A 1 137 ? -26.807 -32.831 22.677 1.00 34.08 131 GLY A CA 1
ATOM 949 C C . GLY A 1 137 ? -26.049 -32.079 21.608 1.00 33.75 131 GLY A C 1
ATOM 950 O O . GLY A 1 137 ? -26.478 -32.017 20.447 1.00 27.53 131 GLY A O 1
ATOM 951 N N . THR A 1 138 ? -24.914 -31.514 22.005 1.00 30.25 132 THR A N 1
ATOM 952 C CA . THR A 1 138 ? -24.094 -30.726 21.101 1.00 23.87 132 THR A CA 1
ATOM 953 C C . THR A 1 138 ? -22.613 -31.099 21.253 1.00 24.25 132 THR A C 1
ATOM 954 O O . THR A 1 138 ? -22.090 -31.219 22.368 1.00 21.55 132 THR A O 1
ATOM 958 N N . GLN A 1 139 ? -21.940 -31.296 20.148 1.00 19.75 133 GLN A N 1
ATOM 959 C CA . GLN A 1 139 ? -20.546 -31.724 20.143 1.00 18.37 133 GLN A CA 1
ATOM 960 C C . GLN A 1 139 ? -19.692 -30.478 19.909 1.00 16.55 133 GLN A C 1
ATOM 961 O O . GLN A 1 139 ? -19.856 -29.819 18.925 1.00 14.76 133 GLN A O 1
ATOM 967 N N . ARG A 1 140 ? -18.856 -30.172 20.879 1.00 12.25 134 ARG A N 1
ATOM 968 C CA . ARG A 1 140 ? -18.076 -28.944 20.888 1.00 14.64 134 ARG A CA 1
ATOM 969 C C . ARG A 1 140 ? -16.613 -29.234 20.607 1.00 14.98 134 ARG A C 1
ATOM 970 O O . ARG A 1 140 ? -16.055 -30.228 21.086 1.00 10.68 134 ARG A O 1
ATOM 978 N N . SER A 1 141 ? -16.012 -28.422 19.795 1.00 11.30 135 SER A N 1
ATOM 979 C CA . SER A 1 141 ? -14.608 -28.584 19.485 1.00 12.40 135 SER A CA 1
ATOM 980 C C . SER A 1 141 ? -13.928 -27.282 19.146 1.00 11.56 135 SER A C 1
ATOM 981 O O . SER A 1 141 ? -14.578 -26.403 18.658 1.00 8.96 135 SER A O 1
ATOM 984 N N . ILE A 1 142 ? -12.632 -27.208 19.416 1.00 8.84 136 ILE A N 1
ATOM 985 C CA . ILE A 1 142 ? -11.774 -26.114 18.932 1.00 8.88 136 ILE A CA 1
ATOM 986 C C . ILE A 1 142 ? -10.932 -26.650 17.787 1.00 11.39 136 ILE A C 1
ATOM 987 O O . ILE A 1 142 ? -10.330 -27.638 17.946 1.00 8.94 136 ILE A O 1
ATOM 992 N N . GLN A 1 143 ? -10.990 -26.037 16.624 1.00 8.80 137 GLN A N 1
ATOM 993 C CA . GLN A 1 143 ? -10.286 -26.581 15.493 1.00 9.96 137 GLN A CA 1
ATOM 994 C C . GLN A 1 143 ? -9.360 -25.556 14.828 1.00 11.84 137 GLN A C 1
ATOM 995 O O . GLN A 1 143 ? -9.781 -24.501 14.494 1.00 12.07 137 GLN A O 1
ATOM 1001 N N . VAL A 1 144 ? -8.114 -25.932 14.625 1.00 9.27 138 VAL A N 1
ATOM 1002 C CA . VAL A 1 144 ? -7.096 -25.020 14.112 1.00 9.16 138 VAL A CA 1
ATOM 1003 C C . VAL A 1 144 ? -6.672 -25.427 12.706 1.00 10.55 138 VAL A C 1
ATOM 1004 O O . VAL A 1 144 ? -6.486 -26.622 12.430 1.00 10.21 138 VAL A O 1
ATOM 1008 N N . PHE A 1 145 ? -6.481 -24.434 11.835 1.00 11.05 139 PHE A N 1
ATOM 1009 C CA . PHE A 1 145 ? -6.087 -24.673 10.445 1.00 12.35 139 PHE A CA 1
ATOM 1010 C C . PHE A 1 145 ? -4.875 -23.846 10.009 1.00 11.86 139 PHE A C 1
ATOM 1011 O O . PHE A 1 145 ? -4.649 -22.743 10.525 1.00 11.16 139 PHE A O 1
ATOM 1019 N N . ASP A 1 146 ? -4.089 -24.391 9.075 1.00 13.36 140 ASP A N 1
ATOM 1020 C CA . ASP A 1 146 ? -2.839 -23.748 8.649 1.00 15.88 140 ASP A CA 1
ATOM 1021 C C . ASP A 1 146 ? -3.027 -22.775 7.476 1.00 18.68 140 ASP A C 1
ATOM 1022 O O . ASP A 1 146 ? -4.151 -22.534 7.045 1.00 15.80 140 ASP A O 1
ATOM 1027 N N . GLN A 1 147 ? -1.938 -22.275 6.925 1.00 16.79 141 GLN A N 1
ATOM 1028 C CA . GLN A 1 147 ? -2.005 -21.312 5.879 1.00 19.68 141 GLN A CA 1
ATOM 1029 C C . GLN A 1 147 ? -2.705 -21.809 4.636 1.00 24.20 141 GLN A C 1
ATOM 1030 O O . GLN A 1 147 ? -3.131 -21.021 3.822 1.00 25.24 141 GLN A O 1
ATOM 1036 N N . GLN A 1 148 ? -2.768 -23.117 4.459 1.00 18.53 142 GLN A N 1
ATOM 1037 C CA . GLN A 1 148 ? -3.416 -23.720 3.292 1.00 20.09 142 GLN A CA 1
ATOM 1038 C C . GLN A 1 148 ? -4.826 -24.232 3.597 1.00 18.67 142 GLN A C 1
ATOM 1039 O O . GLN A 1 148 ? -5.482 -24.833 2.734 1.00 21.70 142 GLN A O 1
ATOM 1045 N N . GLY A 1 149 ? -5.284 -24.016 4.827 1.00 15.87 143 GLY A N 1
ATOM 1046 C CA . GLY A 1 149 ? -6.602 -24.498 5.228 1.00 15.40 143 GLY A CA 1
ATOM 1047 C C . GLY A 1 149 ? -6.633 -25.945 5.705 1.00 15.09 143 GLY A C 1
ATOM 1048 O O . GLY A 1 149 ? -7.707 -26.502 5.968 1.00 14.57 143 GLY A O 1
ATOM 1049 N N . VAL A 1 150 ? -5.459 -26.565 5.829 1.00 14.38 144 VAL A N 1
ATOM 1050 C CA . VAL A 1 150 ? -5.386 -27.957 6.281 1.00 11.34 144 VAL A CA 1
ATOM 1051 C C . VAL A 1 150 ? -5.410 -27.996 7.799 1.00 11.04 144 VAL A C 1
ATOM 1052 O O . VAL A 1 150 ? -4.793 -27.157 8.449 1.00 13.51 144 VAL A O 1
ATOM 1056 N N . ALA A 1 151 ? -6.121 -28.959 8.372 1.00 10.36 145 ALA A N 1
ATOM 1057 C CA . ALA A 1 151 ? -6.191 -29.060 9.828 1.00 10.79 145 ALA A CA 1
ATOM 1058 C C . ALA A 1 151 ? -4.816 -29.143 10.471 1.00 11.32 145 ALA A C 1
ATOM 1059 O O . ALA A 1 151 ? -3.927 -29.867 9.993 1.00 9.30 145 ALA A O 1
ATOM 1061 N N . VAL A 1 152 ? -4.649 -28.416 11.567 1.00 8.56 146 VAL A N 1
ATOM 1062 C CA . VAL A 1 152 ? -3.415 -28.486 12.336 1.00 7.78 146 VAL A CA 1
ATOM 1063 C C . VAL A 1 152 ? -3.603 -29.404 13.541 1.00 8.69 146 VAL A C 1
ATOM 1064 O O . VAL A 1 152 ? -2.814 -30.332 13.770 1.00 10.40 146 VAL A O 1
ATOM 1068 N N . HIS A 1 153 ? -4.685 -29.167 14.273 1.00 7.06 147 HIS A N 1
ATOM 1069 C CA . HIS A 1 153 ? -4.871 -29.711 15.609 1.00 6.64 147 HIS A CA 1
ATOM 1070 C C . HIS A 1 153 ? -6.314 -29.440 16.021 1.00 7.98 147 HIS A C 1
ATOM 1071 O O . HIS A 1 153 ? -6.849 -28.354 15.738 1.00 8.13 147 HIS A O 1
ATOM 1078 N N . LYS A 1 154 ? -6.938 -30.390 16.710 1.00 8.89 148 LYS A N 1
ATOM 1079 C CA . LYS A 1 154 ? -8.311 -30.175 17.195 1.00 10.02 148 LYS A CA 1
ATOM 1080 C C . LYS A 1 154 ? -8.407 -30.641 18.629 1.00 10.53 148 LYS A C 1
ATOM 1081 O O . LYS A 1 154 ? -7.748 -31.615 19.008 1.00 9.16 148 LYS A O 1
ATOM 1087 N N . VAL A 1 155 ? -9.229 -29.964 19.428 1.00 8.38 149 VAL A N 1
ATOM 1088 C CA . VAL A 1 155 ? -9.524 -30.460 20.763 1.00 8.73 149 VAL A CA 1
ATOM 1089 C C . VAL A 1 155 ? -11.023 -30.569 20.986 1.00 14.81 149 VAL A C 1
ATOM 1090 O O . VAL A 1 155 ? -11.781 -29.618 20.759 1.00 9.50 149 VAL A O 1
ATOM 1094 N N . PHE A 1 156 ? -11.441 -31.768 21.373 1.00 10.81 150 PHE A N 1
ATOM 1095 C CA . PHE A 1 156 ? -12.852 -32.086 21.486 1.00 14.89 150 PHE A CA 1
ATOM 1096 C C . PHE A 1 156 ? -13.266 -32.165 22.940 1.00 15.34 150 PHE A C 1
ATOM 1097 O O . PHE A 1 156 ? -12.584 -32.788 23.753 1.00 13.29 150 PHE A O 1
ATOM 1105 N N . LEU A 1 157 ? -14.379 -31.522 23.279 1.00 15.09 151 LEU A N 1
ATOM 1106 C CA . LEU A 1 157 ? -14.961 -31.734 24.596 1.00 16.76 151 LEU A CA 1
ATOM 1107 C C . LEU A 1 157 ? -15.523 -33.160 24.674 1.00 18.50 151 LEU A C 1
ATOM 1108 O O . LEU A 1 157 ? -16.075 -33.677 23.704 1.00 21.02 151 LEU A O 1
ATOM 1113 N N . ALA A 1 158 ? -15.395 -33.798 25.798 1.00 20.62 152 ALA A N 1
ATOM 1114 C CA . ALA A 1 158 ? -15.929 -35.115 25.940 1.00 28.99 152 ALA A CA 1
ATOM 1115 C C . ALA A 1 158 ? -16.818 -35.246 27.167 1.00 28.75 152 ALA A C 1
ATOM 1116 O O . ALA A 1 158 ? -17.222 -34.278 27.714 1.00 30.67 152 ALA A O 1
ATOM 1118 N N . GLU A 1 159 ? -17.054 -36.455 27.544 1.00 35.66 153 GLU A N 1
ATOM 1119 C CA . GLU A 1 159 ? -18.033 -36.834 28.531 1.00 37.17 153 GLU A CA 1
ATOM 1120 C C . GLU A 1 159 ? -17.766 -36.071 29.812 1.00 38.64 153 GLU A C 1
ATOM 1121 O O . GLU A 1 159 ? -18.679 -35.656 30.477 1.00 45.50 153 GLU A O 1
ATOM 1127 N N . ALA A 1 160 ? -16.492 -35.841 30.098 1.00 32.50 154 ALA A N 1
ATOM 1128 C CA . ALA A 1 160 ? -15.950 -35.387 31.378 1.00 27.30 154 ALA A CA 1
ATOM 1129 C C . ALA A 1 160 ? -15.431 -33.948 31.356 1.00 30.66 154 ALA A C 1
ATOM 1130 O O . ALA A 1 160 ? -14.776 -33.506 32.306 1.00 30.02 154 ALA A O 1
ATOM 1132 N N . SER A 1 161 ? -15.704 -33.223 30.273 1.00 28.27 155 SER A N 1
ATOM 1133 C CA . SER A 1 161 ? -15.282 -31.825 30.172 1.00 26.13 155 SER A CA 1
ATOM 1134 C C . SER A 1 161 ? -16.162 -30.916 31.022 1.00 27.82 155 SER A C 1
ATOM 1135 O O . SER A 1 161 ? -17.327 -31.224 31.256 1.00 31.86 155 SER A O 1
ATOM 1138 N N . ASP A 1 162 ? -15.631 -29.770 31.411 1.00 27.81 156 ASP A N 1
ATOM 1139 C CA . ASP A 1 162 ? -16.419 -28.797 32.157 1.00 30.06 156 ASP A CA 1
ATOM 1140 C C . ASP A 1 162 ? -17.217 -27.938 31.193 1.00 32.92 156 ASP A C 1
ATOM 1141 O O . ASP A 1 162 ? -16.835 -26.890 30.785 1.00 34.65 156 ASP A O 1
ATOM 1146 N N . VAL A 1 163 ? -18.409 -28.373 30.862 1.00 35.10 157 VAL A N 1
ATOM 1147 C CA . VAL A 1 163 ? -19.174 -27.730 29.826 1.00 32.89 157 VAL A CA 1
ATOM 1148 C C . VAL A 1 163 ? -19.417 -26.265 30.116 1.00 33.13 157 VAL A C 1
ATOM 1149 O O . VAL A 1 163 ? -19.548 -25.503 29.240 1.00 32.88 157 VAL A O 1
ATOM 1153 N N . ARG A 1 164 ? -19.464 -25.893 31.358 1.00 36.05 158 ARG A N 1
ATOM 1154 C CA . ARG A 1 164 ? -19.717 -24.522 31.675 1.00 38.93 158 ARG A CA 1
ATOM 1155 C C . ARG A 1 164 ? -18.546 -23.554 31.398 1.00 34.43 158 ARG A C 1
ATOM 1156 O O . ARG A 1 164 ? -18.704 -22.385 31.482 1.00 31.62 158 ARG A O 1
ATOM 1164 N N . ALA A 1 165 ? -17.389 -24.080 31.063 1.00 28.13 159 ALA A N 1
ATOM 1165 C CA . ALA A 1 165 ? -16.253 -23.240 30.721 1.00 30.06 159 ALA A CA 1
ATOM 1166 C C . ALA A 1 165 ? -16.370 -22.809 29.267 1.00 27.41 159 ALA A C 1
ATOM 1167 O O . ALA A 1 165 ? -15.792 -21.803 28.861 1.00 29.18 159 ALA A O 1
ATOM 1169 N N . TRP A 1 166 ? -17.143 -23.572 28.493 1.00 27.76 160 TRP A N 1
ATOM 1170 C CA . TRP A 1 166 ? -17.253 -23.375 27.043 1.00 27.39 160 TRP A CA 1
ATOM 1171 C C . TRP A 1 166 ? -17.648 -21.958 26.595 1.00 26.39 160 TRP A C 1
ATOM 1172 O O . TRP A 1 166 ? -16.875 -21.273 25.933 1.00 20.49 160 TRP A O 1
ATOM 1183 N N . GLU A 1 167 ? -18.807 -21.483 27.023 1.00 26.75 161 GLU A N 1
ATOM 1184 C CA . GLU A 1 167 ? -19.256 -20.218 26.516 1.00 26.71 161 GLU A CA 1
ATOM 1185 C C . GLU A 1 167 ? -18.421 -19.013 26.883 1.00 22.68 161 GLU A C 1
ATOM 1186 O O . GLU A 1 167 ? -18.136 -18.216 26.060 1.00 24.02 161 GLU A O 1
ATOM 1192 N N . PRO A 1 168 ? -17.994 -18.928 28.113 1.00 23.42 162 PRO A N 1
ATOM 1193 C CA . PRO A 1 168 ? -17.113 -17.810 28.471 1.00 26.14 162 PRO A CA 1
ATOM 1194 C C . PRO A 1 168 ? -15.792 -17.851 27.714 1.00 28.11 162 PRO A C 1
ATOM 1195 O O . PRO A 1 168 ? -15.243 -16.795 27.382 1.00 23.90 162 PRO A O 1
ATOM 1199 N N . LEU A 1 169 ? -15.287 -19.037 27.449 1.00 24.01 163 LEU A N 1
ATOM 1200 C CA . LEU A 1 169 ? -14.101 -19.140 26.655 1.00 23.85 163 LEU A CA 1
ATOM 1201 C C . LEU A 1 169 ? -14.291 -18.639 25.256 1.00 21.76 163 LEU A C 1
ATOM 1202 O O . LEU A 1 169 ? -13.524 -17.848 24.786 1.00 22.57 163 LEU A O 1
ATOM 1207 N N . VAL A 1 170 ? -15.366 -19.064 24.631 1.00 18.22 164 VAL A N 1
ATOM 1208 C CA . VAL A 1 170 ? -15.676 -18.621 23.275 1.00 19.60 164 VAL A CA 1
ATOM 1209 C C . VAL A 1 170 ? -15.839 -17.091 23.183 1.00 22.31 164 VAL A C 1
ATOM 1210 O O . VAL A 1 170 ? -15.233 -16.445 22.320 1.00 24.37 164 VAL A O 1
ATOM 1214 N N . GLU A 1 171 ? -16.582 -16.508 24.106 1.00 22.93 165 GLU A N 1
ATOM 1215 C CA . GLU A 1 171 ? -16.853 -15.070 24.079 1.00 26.13 165 GLU A CA 1
ATOM 1216 C C . GLU A 1 171 ? -15.598 -14.243 24.240 1.00 24.93 165 GLU A C 1
ATOM 1217 O O . GLU A 1 171 ? -15.439 -13.282 23.585 1.00 26.56 165 GLU A O 1
ATOM 1223 N N . ARG A 1 172 ? -14.732 -14.660 25.125 1.00 24.84 166 ARG A N 1
ATOM 1224 C CA . ARG A 1 172 ? -13.468 -13.986 25.405 1.00 26.09 166 ARG A CA 1
ATOM 1225 C C . ARG A 1 172 ? -12.513 -13.989 24.213 1.00 24.24 166 ARG A C 1
ATOM 1226 O O . ARG A 1 172 ? -11.790 -13.011 23.972 1.00 25.68 166 ARG A O 1
ATOM 1234 N N . LEU A 1 173 ? -12.522 -15.089 23.465 1.00 22.47 167 LEU A N 1
ATOM 1235 C CA . LEU A 1 173 ? -11.629 -15.277 22.323 1.00 20.65 167 LEU A CA 1
ATOM 1236 C C . LEU A 1 173 ? -12.290 -14.989 20.979 1.00 20.05 167 LEU A C 1
ATOM 1237 O O . LEU A 1 173 ? -11.633 -15.037 19.944 1.00 19.91 167 LEU A O 1
ATOM 1242 N N . ARG A 1 174 ? -13.577 -14.699 20.967 1.00 21.89 168 ARG A N 1
ATOM 1243 C CA . ARG A 1 174 ? -14.297 -14.492 19.740 1.00 21.31 168 ARG A CA 1
ATOM 1244 C C . ARG A 1 174 ? -13.718 -13.354 18.899 1.00 24.33 168 ARG A C 1
ATOM 1245 O O . ARG A 1 174 ? -13.476 -12.303 19.381 1.00 25.49 168 ARG A O 1
ATOM 1253 N N . ALA A 1 175 ? -13.515 -13.621 17.627 1.00 20.75 169 ALA A N 1
ATOM 1254 C CA . ALA A 1 175 ? -12.930 -12.639 16.721 1.00 21.21 169 ALA A CA 1
ATOM 1255 C C . ALA A 1 175 ? -13.956 -11.553 16.409 1.00 22.97 169 ALA A C 1
ATOM 1256 O O . ALA A 1 175 ? -15.163 -11.816 16.401 1.00 18.80 169 ALA A O 1
ATOM 1258 N N . ALA A 1 176 ? -13.477 -10.343 16.137 1.00 24.67 170 ALA A N 1
ATOM 1259 C CA . ALA A 1 176 ? -14.367 -9.218 15.832 1.00 24.39 170 ALA A CA 1
ATOM 1260 C C . ALA A 1 176 ? -15.039 -9.401 14.472 1.00 26.63 170 ALA A C 1
ATOM 1261 O O . ALA A 1 176 ? -16.247 -9.200 14.323 1.00 33.16 170 ALA A O 1
ATOM 1263 N N . GLU A 1 177 ? -14.272 -9.772 13.474 1.00 32.52 171 GLU A N 1
ATOM 1264 C CA . GLU A 1 177 ? -14.836 -10.074 12.195 1.00 32.43 171 GLU A CA 1
ATOM 1265 C C . GLU A 1 177 ? -15.089 -11.538 12.044 1.00 32.45 171 GLU A C 1
ATOM 1266 O O . GLU A 1 177 ? -14.266 -12.274 11.676 1.00 38.49 171 GLU A O 1
ATOM 1272 N N . GLN A 1 178 ? -16.312 -11.901 12.303 1.00 29.63 172 GLN A N 1
ATOM 1273 C CA . GLN A 1 178 ? -16.713 -13.292 12.376 1.00 31.43 172 GLN A CA 1
ATOM 1274 C C . GLN A 1 178 ? -16.514 -14.034 11.063 1.00 36.34 172 GLN A C 1
ATOM 1275 O O . GLN A 1 178 ? -15.920 -15.116 11.058 1.00 37.31 172 GLN A O 1
ATOM 1281 N N . ASP A 1 179 ? -17.120 -13.600 10.003 1.00 35.28 173 ASP A N 1
ATOM 1282 C CA . ASP A 1 179 ? -16.639 -13.914 8.707 1.00 40.79 173 ASP A CA 1
ATOM 1283 C C . ASP A 1 179 ? -16.896 -15.337 8.283 1.00 43.01 173 ASP A C 1
ATOM 1284 O O . ASP A 1 179 ? -17.205 -16.158 9.112 1.00 45.39 173 ASP A O 1
ATOM 1289 N N . ALA A 1 180 ? -16.840 -15.635 7.021 1.00 45.46 174 ALA A N 1
ATOM 1290 C CA . ALA A 1 180 ? -16.940 -17.022 6.656 1.00 41.96 174 ALA A CA 1
ATOM 1291 C C . ALA A 1 180 ? -16.083 -17.382 5.437 1.00 41.26 174 ALA A C 1
ATOM 1292 O O . ALA A 1 180 ? -16.335 -18.358 4.817 1.00 41.08 174 ALA A O 1
ATOM 1294 N N . VAL A 1 181 ? -15.082 -16.577 5.172 1.00 45.21 175 VAL A N 1
ATOM 1295 C CA . VAL A 1 181 ? -14.335 -16.760 3.965 1.00 47.92 175 VAL A CA 1
ATOM 1296 C C . VAL A 1 181 ? -12.987 -17.478 4.130 1.00 48.34 175 VAL A C 1
ATOM 1297 O O . VAL A 1 181 ? -12.753 -18.511 3.500 1.00 48.09 175 VAL A O 1
ATOM 1301 N N . LEU A 1 182 ? -12.151 -16.946 4.991 1.00 48.67 176 LEU A N 1
ATOM 1302 C CA . LEU A 1 182 ? -10.842 -17.531 5.336 1.00 41.36 176 LEU A CA 1
ATOM 1303 C C . LEU A 1 182 ? -9.708 -17.197 4.353 1.00 42.81 176 LEU A C 1
ATOM 1304 O O . LEU A 1 182 ? -9.702 -17.658 3.211 1.00 42.83 176 LEU A O 1
ATOM 1309 N N . ALA A 1 183 ? -8.731 -16.457 4.831 1.00 41.20 177 ALA A N 1
ATOM 1310 C CA . ALA A 1 183 ? -7.615 -16.065 4.011 1.00 40.55 177 ALA A CA 1
ATOM 1311 C C . ALA A 1 183 ? -6.592 -17.187 3.897 1.00 43.55 177 ALA A C 1
ATOM 1312 O O . ALA A 1 183 ? -6.167 -17.712 4.892 1.00 42.99 177 ALA A O 1
ATOM 1314 N N . LEU A 1 184 ? -6.156 -17.492 2.695 1.00 40.63 178 LEU A N 1
ATOM 1315 C CA . LEU A 1 184 ? -5.167 -18.552 2.508 1.00 38.28 178 LEU A CA 1
ATOM 1316 C C . LEU A 1 184 ? -3.975 -18.081 1.680 1.00 46.85 178 LEU A C 1
ATOM 1317 O O . LEU A 1 184 ? -4.146 -17.494 0.608 1.00 39.89 178 LEU A O 1
ATOM 1322 N N . HIS A 1 185 ? -2.797 -18.558 2.057 1.00 48.86 179 HIS A N 1
ATOM 1323 C CA . HIS A 1 185 ? -1.552 -18.242 1.441 1.00 48.43 179 HIS A CA 1
ATOM 1324 C C . HIS A 1 185 ? -1.100 -19.330 0.528 1.00 50.31 179 HIS A C 1
ATOM 1325 O O . HIS A 1 185 ? -1.430 -20.466 0.656 1.00 51.15 179 HIS A O 1
ATOM 1332 N N . GLU A 1 186 ? -0.364 -18.991 -0.502 1.00 56.07 180 GLU A N 1
ATOM 1333 C CA . GLU A 1 186 ? 0.061 -20.008 -1.433 1.00 55.98 180 GLU A CA 1
ATOM 1334 C C . GLU A 1 186 ? 1.210 -20.797 -0.810 1.00 57.03 180 GLU A C 1
ATOM 1335 O O . GLU A 1 186 ? 2.048 -20.227 -0.147 1.00 55.08 180 GLU A O 1
ATOM 1341 N N . PRO A 1 187 ? 1.260 -22.102 -1.045 1.00 58.05 181 PRO A N 1
ATOM 1342 C CA . PRO A 1 187 ? 2.270 -22.887 -0.336 1.00 57.03 181 PRO A CA 1
ATOM 1343 C C . PRO A 1 187 ? 3.654 -22.436 -0.683 1.00 59.80 181 PRO A C 1
ATOM 1344 O O . PRO A 1 187 ? 4.076 -22.097 -1.784 1.00 60.91 181 PRO A O 1
ATOM 1348 N N . ARG A 1 188 ? 4.440 -22.347 0.389 1.00 62.76 182 ARG A N 1
ATOM 1349 C CA . ARG A 1 188 ? 5.829 -21.794 0.430 1.00 67.36 182 ARG A CA 1
ATOM 1350 C C . ARG A 1 188 ? 6.979 -22.727 0.034 1.00 70.65 182 ARG A C 1
ATOM 1351 O O . ARG A 1 188 ? 6.835 -23.940 0.038 1.00 69.79 182 ARG A O 1
ATOM 1359 N N . ALA A 1 189 ? 8.149 -22.148 -0.226 1.00 74.35 183 ALA A N 1
ATOM 1360 C CA . ALA A 1 189 ? 9.133 -22.721 -1.128 1.00 74.11 183 ALA A CA 1
ATOM 1361 C C . ALA A 1 189 ? 9.567 -24.123 -0.830 1.00 69.65 183 ALA A C 1
ATOM 1362 O O . ALA A 1 189 ? 10.106 -24.372 0.234 1.00 65.43 183 ALA A O 1
ATOM 1364 N N . PRO A 1 190 ? 9.444 -25.041 -1.778 1.00 68.02 184 PRO A N 1
ATOM 1365 C CA . PRO A 1 190 ? 10.129 -26.325 -1.596 1.00 66.82 184 PRO A CA 1
ATOM 1366 C C . PRO A 1 190 ? 11.550 -26.315 -2.192 1.00 61.41 184 PRO A C 1
ATOM 1367 O O . PRO A 1 190 ? 11.625 -26.391 -3.408 1.00 55.80 184 PRO A O 1
ATOM 1371 N N . ALA A 1 191 ? 12.619 -26.373 -1.421 1.00 64.23 185 ALA A N 1
ATOM 1372 C CA . ALA A 1 191 ? 13.931 -26.508 -2.055 1.00 60.15 185 ALA A CA 1
ATOM 1373 C C . ALA A 1 191 ? 13.842 -27.806 -2.794 1.00 60.05 185 ALA A C 1
ATOM 1374 O O . ALA A 1 191 ? 13.150 -28.716 -2.348 1.00 58.88 185 ALA A O 1
ATOM 1376 N N . ALA A 1 192 ? 14.447 -27.871 -3.947 1.00 59.28 186 ALA A N 1
ATOM 1377 C CA . ALA A 1 192 ? 14.505 -29.134 -4.637 1.00 57.22 186 ALA A CA 1
ATOM 1378 C C . ALA A 1 192 ? 15.490 -30.011 -3.861 1.00 49.57 186 ALA A C 1
ATOM 1379 O O . ALA A 1 192 ? 16.490 -29.528 -3.400 1.00 49.36 186 ALA A O 1
ATOM 1381 N N . ALA A 1 193 ? 15.194 -31.273 -3.693 1.00 48.57 187 ALA A N 1
ATOM 1382 C CA . ALA A 1 193 ? 16.112 -32.170 -3.026 1.00 44.40 187 ALA A CA 1
ATOM 1383 C C . ALA A 1 193 ? 17.386 -32.309 -3.818 1.00 41.48 187 ALA A C 1
ATOM 1384 O O . ALA A 1 193 ? 17.370 -32.265 -5.004 1.00 40.69 187 ALA A O 1
ATOM 1386 N N . LEU A 1 194 ? 18.484 -32.476 -3.119 1.00 35.99 188 LEU A N 1
ATOM 1387 C CA . LEU A 1 194 ? 19.699 -32.908 -3.715 1.00 30.65 188 LEU A CA 1
ATOM 1388 C C . LEU A 1 194 ? 19.571 -34.374 -4.016 1.00 32.17 188 LEU A C 1
ATOM 1389 O O . LEU A 1 194 ? 18.836 -35.044 -3.386 1.00 29.35 188 LEU A O 1
ATOM 1394 N N . VAL A 1 195 ? 20.274 -34.863 -5.009 1.00 30.77 189 VAL A N 1
ATOM 1395 C CA . VAL A 1 195 ? 20.430 -36.276 -5.206 1.00 28.58 189 VAL A CA 1
ATOM 1396 C C . VAL A 1 195 ? 21.386 -36.836 -4.153 1.00 28.10 189 VAL A C 1
ATOM 1397 O O . VAL A 1 195 ? 22.123 -36.105 -3.585 1.00 28.49 189 VAL A O 1
ATOM 1401 N N . ASP A 1 196 ? 21.370 -38.129 -3.932 1.00 28.72 190 ASP A N 1
ATOM 1402 C CA . ASP A 1 196 ? 22.109 -38.702 -2.834 1.00 26.25 190 ASP A CA 1
ATOM 1403 C C . ASP A 1 196 ? 23.579 -38.392 -3.043 1.00 27.60 190 ASP A C 1
ATOM 1404 O O . ASP A 1 196 ? 24.250 -38.068 -2.144 1.00 30.07 190 ASP A O 1
ATOM 1409 N N . ALA A 1 197 ? 24.035 -38.446 -4.273 1.00 31.02 191 ALA A N 1
ATOM 1410 C CA . ALA A 1 197 ? 25.440 -38.246 -4.633 1.00 29.55 191 ALA A CA 1
ATOM 1411 C C . ALA A 1 197 ? 25.938 -36.824 -4.379 1.00 31.38 191 ALA A C 1
ATOM 1412 O O . ALA A 1 197 ? 27.142 -36.565 -4.443 1.00 24.00 191 ALA A O 1
ATOM 1414 N N . GLN A 1 198 ? 25.017 -35.904 -4.101 1.00 26.14 192 GLN A N 1
ATOM 1415 C CA . GLN A 1 198 ? 25.389 -34.517 -3.815 1.00 30.46 192 GLN A CA 1
ATOM 1416 C C . GLN A 1 198 ? 25.531 -34.242 -2.323 1.00 28.37 192 GLN A C 1
ATOM 1417 O O . GLN A 1 198 ? 26.020 -33.184 -1.928 1.00 26.15 192 GLN A O 1
ATOM 1423 N N . ILE A 1 199 ? 25.095 -35.171 -1.498 1.00 29.41 193 ILE A N 1
ATOM 1424 C CA . ILE A 1 199 ? 25.254 -35.055 -0.082 1.00 28.99 193 ILE A CA 1
ATOM 1425 C C . ILE A 1 199 ? 26.663 -35.439 0.362 1.00 26.77 193 ILE A C 1
ATOM 1426 O O . ILE A 1 199 ? 27.183 -36.399 -0.095 1.00 24.20 193 ILE A O 1
ATOM 1431 N N . ASP A 1 200 ? 27.252 -34.660 1.266 1.00 24.41 194 ASP A N 1
ATOM 1432 C CA . ASP A 1 200 ? 28.515 -35.044 1.902 1.00 25.23 194 ASP A CA 1
ATOM 1433 C C . ASP A 1 200 ? 28.238 -36.129 2.944 1.00 24.21 194 ASP A C 1
ATOM 1434 O O . ASP A 1 200 ? 27.978 -35.826 4.112 1.00 20.33 194 ASP A O 1
ATOM 1439 N N . ALA A 1 201 ? 28.295 -37.388 2.516 1.00 20.16 195 ALA A N 1
ATOM 1440 C CA . ALA A 1 201 ? 27.915 -38.521 3.365 1.00 23.60 195 ALA A CA 1
ATOM 1441 C C . ALA A 1 201 ? 28.836 -38.714 4.569 1.00 24.38 195 ALA A C 1
ATOM 1442 O O . ALA A 1 201 ? 28.395 -39.115 5.640 1.00 22.05 195 ALA A O 1
ATOM 1444 N N . ALA A 1 202 ? 30.124 -38.476 4.396 1.00 28.83 196 ALA A N 1
ATOM 1445 C CA . ALA A 1 202 ? 31.094 -38.599 5.454 1.00 21.30 196 ALA A CA 1
ATOM 1446 C C . ALA A 1 202 ? 30.913 -37.563 6.563 1.00 22.87 196 ALA A C 1
ATOM 1447 O O . ALA A 1 202 ? 30.964 -37.838 7.707 1.00 26.95 196 ALA A O 1
ATOM 1449 N N . ALA A 1 203 ? 30.635 -36.350 6.158 1.00 22.23 197 ALA A N 1
ATOM 1450 C CA . ALA A 1 203 ? 30.342 -35.324 7.124 1.00 27.42 197 ALA A CA 1
ATOM 1451 C C . ALA A 1 203 ? 29.078 -35.616 7.896 1.00 18.65 197 ALA A C 1
ATOM 1452 O O . ALA A 1 203 ? 29.083 -35.549 9.054 1.00 18.57 197 ALA A O 1
ATOM 1454 N N . LEU A 1 204 ? 28.056 -36.032 7.191 1.00 22.98 198 LEU A N 1
ATOM 1455 C CA . LEU A 1 204 ? 26.804 -36.379 7.817 1.00 19.82 198 LEU A CA 1
ATOM 1456 C C . LEU A 1 204 ? 26.983 -37.493 8.825 1.00 16.72 198 LEU A C 1
ATOM 1457 O O . LEU A 1 204 ? 26.591 -37.336 9.927 1.00 16.71 198 LEU A O 1
ATOM 1462 N N . ARG A 1 205 ? 27.675 -38.527 8.443 1.00 13.53 199 ARG A N 1
ATOM 1463 C CA . ARG A 1 205 ? 28.008 -39.626 9.340 1.00 18.42 199 ARG A CA 1
ATOM 1464 C C . ARG A 1 205 ? 28.861 -39.184 10.514 1.00 17.20 199 ARG A C 1
ATOM 1465 O O . ARG A 1 205 ? 28.650 -39.596 11.626 1.00 11.86 199 ARG A O 1
ATOM 1473 N N . GLU A 1 206 ? 29.815 -38.312 10.234 1.00 19.19 200 GLU A N 1
ATOM 1474 C CA . GLU A 1 206 ? 30.621 -37.807 11.321 1.00 15.96 200 GLU A CA 1
ATOM 1475 C C . GLU A 1 206 ? 29.810 -37.056 12.351 1.00 12.48 200 GLU A C 1
ATOM 1476 O O . GLU A 1 206 ? 29.861 -37.363 13.512 1.00 11.28 200 GLU A O 1
ATOM 1482 N N . GLY A 1 207 ? 28.962 -36.158 11.873 1.00 15.56 201 GLY A N 1
ATOM 1483 C CA . GLY A 1 207 ? 28.039 -35.437 12.729 1.00 13.10 201 GLY A CA 1
ATOM 1484 C C . GLY A 1 207 ? 27.047 -36.349 13.433 1.00 12.56 201 GLY A C 1
ATOM 1485 O O . GLY A 1 207 ? 26.694 -36.109 14.596 1.00 9.98 201 GLY A O 1
ATOM 1486 N N . TRP A 1 208 ? 26.595 -37.390 12.733 1.00 12.36 202 TRP A N 1
ATOM 1487 C CA . TRP A 1 208 ? 25.656 -38.364 13.303 1.00 14.05 202 TRP A CA 1
ATOM 1488 C C . TRP A 1 208 ? 26.264 -39.040 14.527 1.00 14.30 202 TRP A C 1
ATOM 1489 O O . TRP A 1 208 ? 25.646 -39.093 15.591 1.00 11.19 202 TRP A O 1
ATOM 1500 N N . ALA A 1 209 ? 27.473 -39.531 14.375 1.00 12.80 203 ALA A N 1
ATOM 1501 C CA . ALA A 1 209 ? 28.223 -40.172 15.432 1.00 11.44 203 ALA A CA 1
ATOM 1502 C C . ALA A 1 209 ? 28.436 -39.200 16.628 1.00 11.19 203 ALA A C 1
ATOM 1503 O O . ALA A 1 209 ? 28.505 -39.612 17.734 1.00 10.54 203 ALA A O 1
ATOM 1505 N N . ALA A 1 210 ? 28.504 -37.920 16.345 1.00 14.75 204 ALA A N 1
ATOM 1506 C CA . ALA A 1 210 ? 28.732 -36.871 17.332 1.00 12.98 204 ALA A CA 1
ATOM 1507 C C . ALA A 1 210 ? 27.469 -36.310 18.029 1.00 16.63 204 ALA A C 1
ATOM 1508 O O . ALA A 1 210 ? 27.538 -35.577 18.983 1.00 13.27 204 ALA A O 1
ATOM 1510 N N . LEU A 1 211 ? 26.299 -36.775 17.632 1.00 15.33 205 LEU A N 1
ATOM 1511 C CA . LEU A 1 211 ? 25.051 -36.262 18.165 1.00 12.87 205 LEU A CA 1
ATOM 1512 C C . LEU A 1 211 ? 24.980 -36.338 19.633 1.00 16.31 205 LEU A C 1
ATOM 1513 O O . LEU A 1 211 ? 25.342 -37.304 20.183 1.00 14.95 205 LEU A O 1
ATOM 1518 N N . LYS A 1 212 ? 24.580 -35.244 20.297 1.00 17.59 206 LYS A N 1
ATOM 1519 C CA . LYS A 1 212 ? 24.399 -35.268 21.726 1.00 20.89 206 LYS A CA 1
ATOM 1520 C C . LYS A 1 212 ? 22.966 -35.292 22.320 1.00 25.84 206 LYS A C 1
ATOM 1521 O O . LYS A 1 212 ? 22.742 -35.648 23.408 1.00 29.37 206 LYS A O 1
ATOM 1527 N N . ASP A 1 213 ? 22.008 -35.029 21.514 1.00 26.38 207 ASP A N 1
ATOM 1528 C CA . ASP A 1 213 ? 20.616 -35.083 21.964 1.00 28.28 207 ASP A CA 1
ATOM 1529 C C . ASP A 1 213 ? 19.748 -35.281 20.731 1.00 27.64 207 ASP A C 1
ATOM 1530 O O . ASP A 1 213 ? 20.002 -34.662 19.692 1.00 27.72 207 ASP A O 1
ATOM 1535 N N . THR A 1 214 ? 18.728 -36.109 20.853 1.00 28.74 208 THR A N 1
ATOM 1536 C CA . THR A 1 214 ? 17.882 -36.439 19.718 1.00 28.95 208 THR A CA 1
ATOM 1537 C C . THR A 1 214 ? 17.189 -35.221 19.127 1.00 28.84 208 THR A C 1
ATOM 1538 O O . THR A 1 214 ? 16.765 -35.226 18.048 1.00 30.07 208 THR A O 1
ATOM 1542 N N . HIS A 1 215 ? 17.110 -34.177 19.925 1.00 29.46 209 HIS A N 1
ATOM 1543 C CA . HIS A 1 215 ? 16.582 -32.889 19.494 1.00 33.70 209 HIS A CA 1
ATOM 1544 C C . HIS A 1 215 ? 17.441 -32.127 18.512 1.00 30.36 209 HIS A C 1
ATOM 1545 O O . HIS A 1 215 ? 16.995 -31.190 17.934 1.00 26.79 209 HIS A O 1
ATOM 1552 N N . HIS A 1 216 ? 18.670 -32.545 18.361 1.00 26.94 210 HIS A N 1
ATOM 1553 C CA . HIS A 1 216 ? 19.628 -31.882 17.509 1.00 29.34 210 HIS A CA 1
ATOM 1554 C C . HIS A 1 216 ? 19.675 -32.489 16.131 1.00 27.71 210 HIS A C 1
ATOM 1555 O O . HIS A 1 216 ? 20.413 -32.092 15.296 1.00 24.48 210 HIS A O 1
ATOM 1562 N N . PHE A 1 217 ? 18.893 -33.507 15.930 1.00 25.11 211 PHE A N 1
ATOM 1563 C CA . PHE A 1 217 ? 18.923 -34.241 14.672 1.00 26.54 211 PHE A CA 1
ATOM 1564 C C . PHE A 1 217 ? 18.500 -33.329 13.527 1.00 25.54 211 PHE A C 1
ATOM 1565 O O . PHE A 1 217 ? 19.161 -33.261 12.486 1.00 23.85 211 PHE A O 1
ATOM 1573 N N . HIS A 1 218 ? 17.467 -32.574 13.758 1.00 25.98 212 HIS A N 1
ATOM 1574 C CA . HIS A 1 218 ? 16.928 -31.755 12.722 1.00 27.53 212 HIS A CA 1
ATOM 1575 C C . HIS A 1 218 ? 17.967 -30.777 12.182 1.00 21.15 212 HIS A C 1
ATOM 1576 O O . HIS A 1 218 ? 18.138 -30.626 11.024 1.00 20.95 212 HIS A O 1
ATOM 1583 N N . ALA A 1 219 ? 18.660 -30.130 13.060 1.00 26.87 213 ALA A N 1
ATOM 1584 C CA . ALA A 1 219 ? 19.664 -29.215 12.652 1.00 23.04 213 ALA A CA 1
ATOM 1585 C C . ALA A 1 219 ? 20.748 -29.894 11.844 1.00 22.59 213 ALA A C 1
ATOM 1586 O O . ALA A 1 219 ? 21.305 -29.292 11.055 1.00 23.46 213 ALA A O 1
ATOM 1588 N N . LEU A 1 220 ? 21.042 -31.133 12.142 1.00 21.81 214 LEU A N 1
ATOM 1589 C CA . LEU A 1 220 ? 22.037 -31.910 11.432 1.00 20.03 214 LEU A CA 1
ATOM 1590 C C . LEU A 1 220 ? 21.630 -32.157 9.985 1.00 20.72 214 LEU A C 1
ATOM 1591 O O . LEU A 1 220 ? 22.410 -32.104 9.088 1.00 17.78 214 LEU A O 1
ATOM 1596 N N . LEU A 1 221 ? 20.363 -32.447 9.773 1.00 18.90 215 LEU A N 1
ATOM 1597 C CA . LEU A 1 221 ? 19.883 -32.584 8.444 1.00 17.94 215 LEU A CA 1
ATOM 1598 C C . LEU A 1 221 ? 19.964 -31.278 7.673 1.00 19.65 215 LEU A C 1
ATOM 1599 O O . LEU A 1 221 ? 20.349 -31.226 6.569 1.00 22.16 215 LEU A O 1
ATOM 1604 N N . LYS A 1 222 ? 19.581 -30.210 8.325 1.00 19.54 216 LYS A N 1
ATOM 1605 C CA . LYS A 1 222 ? 19.612 -28.904 7.705 1.00 24.02 216 LYS A CA 1
ATOM 1606 C C . LYS A 1 222 ? 21.029 -28.571 7.309 1.00 23.05 216 LYS A C 1
ATOM 1607 O O . LYS A 1 222 ? 21.285 -28.057 6.284 1.00 23.88 216 LYS A O 1
ATOM 1613 N N . LYS A 1 223 ? 21.950 -28.976 8.146 1.00 21.87 217 LYS A N 1
ATOM 1614 C CA . LYS A 1 223 ? 23.331 -28.690 7.942 1.00 26.02 217 LYS A CA 1
ATOM 1615 C C . LYS A 1 223 ? 23.886 -29.277 6.689 1.00 25.54 217 LYS A C 1
ATOM 1616 O O . LYS A 1 223 ? 24.636 -28.621 6.041 1.00 23.88 217 LYS A O 1
ATOM 1622 N N . HIS A 1 224 ? 23.503 -30.498 6.348 1.00 24.87 218 HIS A N 1
ATOM 1623 C CA . HIS A 1 224 ? 24.016 -31.156 5.161 1.00 23.30 218 HIS A CA 1
ATOM 1624 C C . HIS A 1 224 ? 23.044 -31.159 3.999 1.00 26.58 218 HIS A C 1
ATOM 1625 O O . HIS A 1 224 ? 23.278 -31.718 2.977 1.00 29.27 218 HIS A O 1
ATOM 1632 N N . GLY A 1 225 ? 21.929 -30.493 4.181 1.00 25.39 219 GLY A N 1
ATOM 1633 C CA . GLY A 1 225 ? 20.951 -30.371 3.135 1.00 28.47 219 GLY A CA 1
ATOM 1634 C C . GLY A 1 225 ? 20.248 -31.648 2.739 1.00 23.53 219 GLY A C 1
ATOM 1635 O O . GLY A 1 225 ? 19.823 -31.767 1.667 1.00 20.50 219 GLY A O 1
ATOM 1636 N N . ALA A 1 226 ? 20.153 -32.586 3.654 1.00 24.45 220 ALA A N 1
ATOM 1637 C CA . ALA A 1 226 ? 19.579 -33.887 3.320 1.00 21.83 220 ALA A CA 1
ATOM 1638 C C . ALA A 1 226 ? 18.139 -34.024 3.786 1.00 16.17 220 ALA A C 1
ATOM 1639 O O . ALA A 1 226 ? 17.783 -33.537 4.860 1.00 15.10 220 ALA A O 1
ATOM 1641 N N . GLN A 1 227 ? 17.324 -34.695 2.985 1.00 21.17 221 GLN A N 1
ATOM 1642 C CA . GLN A 1 227 ? 15.986 -35.144 3.415 1.00 23.99 221 GLN A CA 1
ATOM 1643 C C . GLN A 1 227 ? 16.125 -36.247 4.465 1.00 18.61 221 GLN A C 1
ATOM 1644 O O . GLN A 1 227 ? 17.113 -36.902 4.506 1.00 16.52 221 GLN A O 1
ATOM 1650 N N . ARG A 1 228 ? 15.128 -36.401 5.302 1.00 16.02 222 ARG A N 1
ATOM 1651 C CA . ARG A 1 228 ? 15.258 -37.330 6.374 1.00 16.89 222 ARG A CA 1
ATOM 1652 C C . ARG A 1 228 ? 15.489 -38.789 5.888 1.00 16.83 222 ARG A C 1
ATOM 1653 O O . ARG A 1 228 ? 16.339 -39.453 6.360 1.00 13.48 222 ARG A O 1
ATOM 1661 N N . THR A 1 229 ? 14.714 -39.232 4.932 1.00 13.42 223 THR A N 1
ATOM 1662 C CA . THR A 1 229 ? 14.867 -40.591 4.399 1.00 13.79 223 THR A CA 1
ATOM 1663 C C . THR A 1 229 ? 16.214 -40.731 3.712 1.00 15.69 223 THR A C 1
ATOM 1664 O O . THR A 1 229 ? 16.864 -41.773 3.776 1.00 13.84 223 THR A O 1
ATOM 1668 N N . GLN A 1 230 ? 16.633 -39.672 3.051 1.00 18.01 224 GLN A N 1
ATOM 1669 C CA . GLN A 1 230 ? 17.913 -39.609 2.390 1.00 18.87 224 GLN A CA 1
ATOM 1670 C C . GLN A 1 230 ? 19.065 -39.787 3.368 1.00 18.52 224 GLN A C 1
ATOM 1671 O O . GLN A 1 230 ? 19.949 -40.514 3.080 1.00 18.30 224 GLN A O 1
ATOM 1677 N N . ALA A 1 231 ? 19.012 -39.129 4.511 1.00 19.36 225 ALA A N 1
ATOM 1678 C CA . ALA A 1 231 ? 20.071 -39.294 5.505 1.00 17.01 225 ALA A CA 1
ATOM 1679 C C . ALA A 1 231 ? 20.092 -40.711 6.084 1.00 15.43 225 ALA A C 1
ATOM 1680 O O . ALA A 1 231 ? 21.157 -41.247 6.359 1.00 11.07 225 ALA A O 1
ATOM 1682 N N . LEU A 1 232 ? 18.916 -41.297 6.303 1.00 16.28 226 LEU A N 1
ATOM 1683 C CA . LEU A 1 232 ? 18.826 -42.664 6.820 1.00 13.86 226 LEU A CA 1
ATOM 1684 C C . LEU A 1 232 ? 19.508 -43.627 5.855 1.00 13.62 226 LEU A C 1
ATOM 1685 O O . LEU A 1 232 ? 20.283 -44.498 6.258 1.00 12.80 226 LEU A O 1
ATOM 1690 N N . ARG A 1 233 ? 19.251 -43.427 4.587 1.00 15.06 227 ARG A N 1
ATOM 1691 C CA . ARG A 1 233 ? 19.796 -44.177 3.491 1.00 15.96 227 ARG A CA 1
ATOM 1692 C C . ARG A 1 233 ? 21.323 -44.066 3.445 1.00 18.23 227 ARG A C 1
ATOM 1693 O O . ARG A 1 233 ? 21.993 -44.977 3.088 1.00 15.43 227 ARG A O 1
ATOM 1701 N N . LEU A 1 234 ? 21.838 -42.887 3.755 1.00 17.92 228 LEU A N 1
ATOM 1702 C CA . LEU A 1 234 ? 23.272 -42.622 3.626 1.00 18.17 228 LEU A CA 1
ATOM 1703 C C . LEU A 1 234 ? 24.021 -42.850 4.934 1.00 17.51 228 LEU A C 1
ATOM 1704 O O . LEU A 1 234 ? 25.257 -42.824 4.967 1.00 16.83 228 LEU A O 1
ATOM 1709 N N . ALA A 1 235 ? 23.276 -43.058 6.018 1.00 16.42 229 ALA A N 1
ATOM 1710 C CA . ALA A 1 235 ? 23.898 -43.201 7.336 1.00 17.63 229 ALA A CA 1
ATOM 1711 C C . ALA A 1 235 ? 24.726 -44.480 7.466 1.00 16.81 229 ALA A C 1
ATOM 1712 O O . ALA A 1 235 ? 25.803 -44.476 8.074 1.00 15.56 229 ALA A O 1
ATOM 1714 N N . GLY A 1 236 ? 24.215 -45.571 6.910 1.00 17.95 230 GLY A N 1
ATOM 1715 C CA . GLY A 1 236 ? 24.861 -46.869 7.054 1.00 18.57 230 GLY A CA 1
ATOM 1716 C C . GLY A 1 236 ? 24.102 -47.708 8.065 1.00 15.82 230 GLY A C 1
ATOM 1717 O O . GLY A 1 236 ? 23.484 -47.162 8.986 1.00 11.54 230 GLY A O 1
ATOM 1718 N N . GLY A 1 237 ? 24.170 -49.030 7.905 1.00 14.82 231 GLY A N 1
ATOM 1719 C CA . GLY A 1 237 ? 23.386 -49.964 8.696 1.00 12.94 231 GLY A CA 1
ATOM 1720 C C . GLY A 1 237 ? 23.524 -49.883 10.202 1.00 13.15 231 GLY A C 1
ATOM 1721 O O . GLY A 1 237 ? 22.590 -50.226 10.924 1.00 15.21 231 GLY A O 1
ATOM 1722 N N . GLU A 1 238 ? 24.662 -49.415 10.702 1.00 11.07 232 GLU A N 1
ATOM 1723 C CA . GLU A 1 238 ? 24.794 -49.293 12.152 1.00 10.80 232 GLU A CA 1
ATOM 1724 C C . GLU A 1 238 ? 23.904 -48.173 12.714 1.00 11.42 232 GLU A C 1
ATOM 1725 O O . GLU A 1 238 ? 23.559 -48.180 13.899 1.00 11.63 232 GLU A O 1
ATOM 1731 N N . TRP A 1 239 ? 23.530 -47.220 11.864 1.00 10.79 233 TRP A N 1
ATOM 1732 C CA . TRP A 1 239 ? 22.730 -46.072 12.321 1.00 12.92 233 TRP A CA 1
ATOM 1733 C C . TRP A 1 239 ? 21.265 -46.179 11.883 1.00 11.80 233 TRP A C 1
ATOM 1734 O O . TRP A 1 239 ? 20.362 -45.650 12.546 1.00 10.05 233 TRP A O 1
ATOM 1745 N N . ALA A 1 240 ? 21.032 -46.835 10.750 1.00 10.96 234 ALA A N 1
ATOM 1746 C CA . ALA A 1 240 ? 19.677 -46.914 10.196 1.00 11.15 234 ALA A CA 1
ATOM 1747 C C . ALA A 1 240 ? 19.540 -48.064 9.216 1.00 12.55 234 ALA A C 1
ATOM 1748 O O . ALA A 1 240 ? 20.360 -48.204 8.306 1.00 13.01 234 ALA A O 1
ATOM 1750 N N . GLU A 1 241 ? 18.495 -48.854 9.391 1.00 11.45 235 GLU A N 1
ATOM 1751 C CA . GLU A 1 241 ? 18.204 -49.987 8.535 1.00 11.93 235 GLU A CA 1
ATOM 1752 C C . GLU A 1 241 ? 16.760 -50.010 8.112 1.00 11.29 235 GLU A C 1
ATOM 1753 O O . GLU A 1 241 ? 15.948 -49.896 8.921 1.00 10.52 235 GLU A O 1
ATOM 1759 N N . ARG A 1 242 ? 16.491 -50.222 6.860 1.00 12.45 236 ARG A N 1
ATOM 1760 C CA . ARG A 1 242 ? 15.110 -50.391 6.380 1.00 13.01 236 ARG A CA 1
ATOM 1761 C C . ARG A 1 242 ? 14.481 -51.705 6.829 1.00 14.92 236 ARG A C 1
ATOM 1762 O O . ARG A 1 242 ? 15.120 -52.695 6.849 1.00 13.00 236 ARG A O 1
ATOM 1770 N N . LEU A 1 243 ? 13.217 -51.653 7.173 1.00 11.34 237 LEU A N 1
ATOM 1771 C CA . LEU A 1 243 ? 12.457 -52.803 7.643 1.00 13.44 237 LEU A CA 1
ATOM 1772 C C . LEU A 1 243 ? 11.269 -53.116 6.735 1.00 12.11 237 LEU A C 1
ATOM 1773 O O . LEU A 1 243 ? 10.773 -52.247 6.005 1.00 11.71 237 LEU A O 1
ATOM 1778 N N . ASP A 1 244 ? 10.795 -54.344 6.784 1.00 12.12 238 ASP A N 1
ATOM 1779 C CA . ASP A 1 244 ? 9.627 -54.699 6.019 1.00 13.45 238 ASP A CA 1
ATOM 1780 C C . ASP A 1 244 ? 8.467 -53.839 6.565 1.00 10.54 238 ASP A C 1
ATOM 1781 O O . ASP A 1 244 ? 8.269 -53.792 7.686 1.00 11.57 238 ASP A O 1
ATOM 1786 N N . ASN A 1 245 ? 7.754 -53.177 5.695 1.00 9.49 239 ASN A N 1
ATOM 1787 C CA . ASN A 1 245 ? 6.691 -52.267 6.107 1.00 13.89 239 ASN A CA 1
ATOM 1788 C C . ASN A 1 245 ? 5.669 -52.876 7.053 1.00 13.80 239 ASN A C 1
ATOM 1789 O O . ASN A 1 245 ? 5.084 -52.172 7.879 1.00 12.22 239 ASN A O 1
ATOM 1794 N N . GLY A 1 246 ? 5.452 -54.186 6.934 1.00 16.44 240 GLY A N 1
ATOM 1795 C CA . GLY A 1 246 ? 4.453 -54.854 7.749 1.00 12.24 240 GLY A CA 1
ATOM 1796 C C . GLY A 1 246 ? 4.913 -55.096 9.171 1.00 14.46 240 GLY A C 1
ATOM 1797 O O . GLY A 1 246 ? 4.131 -55.513 10.018 1.00 13.41 240 GLY A O 1
ATOM 1798 N N . ASP A 1 247 ? 6.198 -54.917 9.443 1.00 16.20 241 ASP A N 1
ATOM 1799 C CA . ASP A 1 247 ? 6.738 -55.101 10.788 1.00 15.19 241 ASP A CA 1
ATOM 1800 C C . ASP A 1 247 ? 6.165 -54.124 11.833 1.00 12.71 241 ASP A C 1
ATOM 1801 O O . ASP A 1 247 ? 6.130 -54.439 12.974 1.00 12.15 241 ASP A O 1
ATOM 1806 N N . LEU A 1 248 ? 5.837 -52.901 11.429 1.00 10.25 242 LEU A N 1
ATOM 1807 C CA . LEU A 1 248 ? 5.390 -51.903 12.392 1.00 12.43 242 LEU A CA 1
ATOM 1808 C C . LEU A 1 248 ? 4.180 -52.370 13.204 1.00 11.96 242 LEU A C 1
ATOM 1809 O O . LEU A 1 248 ? 4.170 -52.240 14.426 1.00 13.62 242 LEU A O 1
ATOM 1814 N N . ALA A 1 249 ? 3.178 -52.941 12.539 1.00 14.94 243 ALA A N 1
ATOM 1815 C CA . ALA A 1 249 ? 2.003 -53.473 13.237 1.00 14.89 243 ALA A CA 1
ATOM 1816 C C . ALA A 1 249 ? 2.383 -54.610 14.189 1.00 16.03 243 ALA A C 1
ATOM 1817 O O . ALA A 1 249 ? 1.830 -54.743 15.288 1.00 15.11 243 ALA A O 1
ATOM 1819 N N . LYS A 1 250 ? 3.313 -55.427 13.759 1.00 18.72 244 LYS A N 1
ATOM 1820 C CA . LYS A 1 250 ? 3.791 -56.551 14.520 1.00 15.78 244 LYS A CA 1
ATOM 1821 C C . LYS A 1 250 ? 4.478 -56.140 15.779 1.00 18.49 244 LYS A C 1
ATOM 1822 O O . LYS A 1 250 ? 4.324 -56.765 16.736 1.00 16.02 244 LYS A O 1
ATOM 1828 N N . LEU A 1 251 ? 5.225 -55.038 15.725 1.00 16.75 245 LEU A N 1
ATOM 1829 C CA . LEU A 1 251 ? 5.881 -54.470 16.907 1.00 15.05 245 LEU A CA 1
ATOM 1830 C C . LEU A 1 251 ? 4.861 -53.969 17.932 1.00 16.69 245 LEU A C 1
ATOM 1831 O O . LEU A 1 251 ? 5.037 -54.172 19.140 1.00 14.78 245 LEU A O 1
ATOM 1836 N N . PHE A 1 252 ? 3.812 -53.296 17.455 1.00 14.02 246 PHE A N 1
ATOM 1837 C CA . PHE A 1 252 ? 2.708 -52.900 18.326 1.00 16.84 246 PHE A CA 1
ATOM 1838 C C . PHE A 1 252 ? 2.130 -54.136 19.013 1.00 15.49 246 PHE A C 1
ATOM 1839 O O . PHE A 1 252 ? 1.960 -54.155 20.239 1.00 15.20 246 PHE A O 1
ATOM 1847 N N . GLU A 1 253 ? 1.890 -55.175 18.232 1.00 17.26 247 GLU A N 1
ATOM 1848 C CA . GLU A 1 253 ? 1.305 -56.413 18.712 1.00 18.81 247 GLU A CA 1
ATOM 1849 C C . GLU A 1 253 ? 2.184 -57.050 19.769 1.00 22.56 247 GLU A C 1
ATOM 1850 O O . GLU A 1 253 ? 1.747 -57.445 20.811 1.00 19.91 247 GLU A O 1
ATOM 1856 N N . ALA A 1 254 ? 3.483 -57.045 19.522 1.00 25.79 248 ALA A N 1
ATOM 1857 C CA . ALA A 1 254 ? 4.441 -57.606 20.468 1.00 21.61 248 ALA A CA 1
ATOM 1858 C C . ALA A 1 254 ? 4.513 -56.754 21.733 1.00 21.33 248 ALA A C 1
ATOM 1859 O O . ALA A 1 254 ? 4.592 -57.286 22.836 1.00 21.67 248 ALA A O 1
ATOM 1861 N N . ALA A 1 255 ? 4.493 -55.431 21.573 1.00 18.57 249 ALA A N 1
ATOM 1862 C CA . ALA A 1 255 ? 4.501 -54.518 22.719 1.00 18.40 249 ALA A CA 1
ATOM 1863 C C . ALA A 1 255 ? 3.211 -54.654 23.527 1.00 18.41 249 ALA A C 1
ATOM 1864 O O . ALA A 1 255 ? 3.203 -54.511 24.755 1.00 17.94 249 ALA A O 1
ATOM 1866 N N . ALA A 1 256 ? 2.111 -54.901 22.830 1.00 14.81 250 ALA A N 1
ATOM 1867 C CA . ALA A 1 256 ? 0.850 -55.111 23.513 1.00 18.00 250 ALA A CA 1
ATOM 1868 C C . ALA A 1 256 ? 0.982 -56.363 24.367 1.00 24.16 250 ALA A C 1
ATOM 1869 O O . ALA A 1 256 ? 0.557 -56.387 25.524 1.00 23.11 250 ALA A O 1
ATOM 1871 N N . GLU A 1 257 ? 1.641 -57.355 23.791 1.00 22.93 251 GLU A N 1
ATOM 1872 C CA . GLU A 1 257 ? 1.813 -58.667 24.391 1.00 27.18 251 GLU A CA 1
ATOM 1873 C C . GLU A 1 257 ? 2.551 -58.538 25.708 1.00 27.77 251 GLU A C 1
ATOM 1874 O O . GLU A 1 257 ? 2.163 -59.166 26.641 1.00 31.91 251 GLU A O 1
ATOM 1880 N N . SER A 1 258 ? 3.591 -57.723 25.780 1.00 25.72 252 SER A N 1
ATOM 1881 C CA . SER A 1 258 ? 4.401 -57.529 26.969 1.00 20.21 252 SER A CA 1
ATOM 1882 C C . SER A 1 258 ? 4.173 -56.407 27.947 1.00 26.42 252 SER A C 1
ATOM 1883 O O . SER A 1 258 ? 4.689 -56.443 28.994 1.00 26.54 252 SER A O 1
ATOM 1886 N N . GLY A 1 259 ? 3.385 -55.422 27.595 1.00 24.70 253 GLY A N 1
ATOM 1887 C CA . GLY A 1 259 ? 3.095 -54.320 28.502 1.00 25.59 253 GLY A CA 1
ATOM 1888 C C . GLY A 1 259 ? 4.187 -53.268 28.502 1.00 26.66 253 GLY A C 1
ATOM 1889 O O . GLY A 1 259 ? 4.239 -52.400 29.378 1.00 24.81 253 GLY A O 1
ATOM 1890 N N . LEU A 1 260 ? 5.079 -53.333 27.547 1.00 24.88 254 LEU A N 1
ATOM 1891 C CA . LEU A 1 260 ? 6.150 -52.397 27.464 1.00 26.56 254 LEU A CA 1
ATOM 1892 C C . LEU A 1 260 ? 5.634 -50.973 27.196 1.00 25.46 254 LEU A C 1
ATOM 1893 O O . LEU A 1 260 ? 5.046 -50.710 26.217 1.00 21.73 254 LEU A O 1
ATOM 1898 N N . PRO A 1 261 ? 5.966 -50.077 28.062 1.00 21.52 255 PRO A N 1
ATOM 1899 C CA . PRO A 1 261 ? 5.616 -48.665 27.864 1.00 23.65 255 PRO A CA 1
ATOM 1900 C C . PRO A 1 261 ? 6.437 -48.067 26.719 1.00 24.33 255 PRO A C 1
ATOM 1901 O O . PRO A 1 261 ? 7.672 -48.111 26.726 1.00 19.16 255 PRO A O 1
ATOM 1905 N N . ILE A 1 262 ? 5.744 -47.517 25.729 1.00 20.39 256 ILE A N 1
ATOM 1906 C CA . ILE A 1 262 ? 6.404 -46.977 24.550 1.00 15.93 256 ILE A CA 1
ATOM 1907 C C . ILE A 1 262 ? 6.019 -45.514 24.379 1.00 16.52 256 ILE A C 1
ATOM 1908 O O . ILE A 1 262 ? 5.269 -44.973 25.186 1.00 18.78 256 ILE A O 1
ATOM 1913 N N . MET A 1 263 ? 6.541 -44.855 23.373 1.00 15.97 257 MET A N 1
ATOM 1914 C CA . MET A 1 263 ? 6.172 -43.509 22.981 1.00 14.96 257 MET A CA 1
ATOM 1915 C C . MET A 1 263 ? 5.761 -43.510 21.529 1.00 14.47 257 MET A C 1
ATOM 1916 O O . MET A 1 263 ? 6.449 -44.060 20.731 1.00 14.19 257 MET A O 1
ATOM 1921 N N . VAL A 1 264 ? 4.639 -42.907 21.222 1.00 10.08 258 VAL A N 1
ATOM 1922 C CA . VAL A 1 264 ? 4.163 -42.834 19.899 1.00 10.58 258 VAL A CA 1
ATOM 1923 C C . VAL A 1 264 ? 4.005 -41.370 19.485 1.00 11.34 258 VAL A C 1
ATOM 1924 O O . VAL A 1 264 ? 3.192 -40.717 20.047 1.00 10.88 258 VAL A O 1
ATOM 1928 N N . PHE A 1 265 ? 4.775 -40.939 18.488 1.00 10.97 259 PHE A N 1
ATOM 1929 C CA . PHE A 1 265 ? 4.785 -39.558 17.993 1.00 11.90 259 PHE A CA 1
ATOM 1930 C C . PHE A 1 265 ? 4.019 -39.501 16.686 1.00 8.76 259 PHE A C 1
ATOM 1931 O O . PHE A 1 265 ? 4.344 -40.220 15.745 1.00 9.58 259 PHE A O 1
ATOM 1939 N N . VAL A 1 266 ? 3.040 -38.666 16.601 1.00 8.52 260 VAL A N 1
ATOM 1940 C CA . VAL A 1 266 ? 2.342 -38.408 15.373 1.00 8.84 260 VAL A CA 1
ATOM 1941 C C . VAL A 1 266 ? 2.121 -36.928 15.150 1.00 10.82 260 VAL A C 1
ATOM 1942 O O . VAL A 1 266 ? 1.617 -36.290 15.967 1.00 8.83 260 VAL A O 1
ATOM 1946 N N . GLY A 1 267 ? 2.502 -36.450 13.997 1.00 8.64 261 GLY A N 1
ATOM 1947 C CA . GLY A 1 267 ? 2.306 -35.051 13.714 1.00 11.21 261 GLY A CA 1
ATOM 1948 C C . GLY A 1 267 ? 2.259 -34.671 12.255 1.00 12.85 261 GLY A C 1
ATOM 1949 O O . GLY A 1 267 ? 2.221 -35.517 11.358 1.00 12.97 261 GLY A O 1
ATOM 1950 N N . ASN A 1 268 ? 2.257 -33.362 12.046 1.00 11.90 262 ASN A N 1
ATOM 1951 C CA . ASN A 1 268 ? 2.283 -32.753 10.735 1.00 13.34 262 ASN A CA 1
ATOM 1952 C C . ASN A 1 268 ? 3.287 -31.609 10.847 1.00 12.25 262 ASN A C 1
ATOM 1953 O O . ASN A 1 268 ? 3.993 -31.515 11.847 1.00 10.74 262 ASN A O 1
ATOM 1958 N N . ALA A 1 269 ? 3.343 -30.726 9.859 1.00 14.87 263 ALA A N 1
ATOM 1959 C CA . ALA A 1 269 ? 4.329 -29.646 9.883 1.00 13.93 263 ALA A CA 1
ATOM 1960 C C . ALA A 1 269 ? 4.178 -28.693 11.080 1.00 16.97 263 ALA A C 1
ATOM 1961 O O . ALA A 1 269 ? 5.129 -27.989 11.441 1.00 17.64 263 ALA A O 1
ATOM 1963 N N . HIS A 1 270 ? 3.004 -28.675 11.703 1.00 11.04 264 HIS A N 1
ATOM 1964 C CA . HIS A 1 270 ? 2.701 -27.636 12.687 1.00 11.92 264 HIS A CA 1
ATOM 1965 C C . HIS A 1 270 ? 2.435 -28.122 14.110 1.00 11.52 264 HIS A C 1
ATOM 1966 O O . HIS A 1 270 ? 2.299 -27.317 15.036 1.00 13.24 264 HIS A O 1
ATOM 1973 N N . CYS A 1 271 ? 2.329 -29.430 14.289 1.00 9.04 265 CYS A N 1
ATOM 1974 C CA . CYS A 1 271 ? 1.929 -29.962 15.577 1.00 7.18 265 CYS A CA 1
ATOM 1975 C C . CYS A 1 271 ? 2.398 -31.391 15.694 1.00 8.50 265 CYS A C 1
ATOM 1976 O O . CYS A 1 271 ? 2.274 -32.174 14.750 1.00 7.73 265 CYS A O 1
ATOM 1979 N N . ILE A 1 272 ? 2.966 -31.727 16.845 1.00 9.96 266 ILE A N 1
ATOM 1980 C CA . ILE A 1 272 ? 3.313 -33.113 17.132 1.00 8.83 266 ILE A CA 1
ATOM 1981 C C . ILE A 1 272 ? 2.645 -33.515 18.435 1.00 9.65 266 ILE A C 1
ATOM 1982 O O . ILE A 1 272 ? 2.714 -32.782 19.422 1.00 10.98 266 ILE A O 1
ATOM 1987 N N . GLN A 1 273 ? 1.991 -34.674 18.417 1.00 7.19 267 GLN A N 1
ATOM 1988 C CA . GLN A 1 273 ? 1.275 -35.202 19.572 1.00 9.69 267 GLN A CA 1
ATOM 1989 C C . GLN A 1 273 ? 1.892 -36.548 19.967 1.00 8.87 267 GLN A C 1
ATOM 1990 O O . GLN A 1 273 ? 2.227 -37.361 19.111 1.00 6.20 267 GLN A O 1
ATOM 1996 N N . ILE A 1 274 ? 2.029 -36.773 21.270 1.00 10.60 268 ILE A N 1
ATOM 1997 C CA . ILE A 1 274 ? 2.805 -37.900 21.780 1.00 9.95 268 ILE A CA 1
ATOM 1998 C C . ILE A 1 274 ? 1.976 -38.683 22.791 1.00 12.01 268 ILE A C 1
ATOM 1999 O O . ILE A 1 274 ? 1.270 -38.097 23.616 1.00 13.72 268 ILE A O 1
ATOM 2004 N N . HIS A 1 275 ? 2.039 -40.007 22.703 1.00 12.10 269 HIS A N 1
ATOM 2005 C CA . HIS A 1 275 ? 1.494 -40.873 23.737 1.00 14.23 269 HIS A CA 1
ATOM 2006 C C . HIS A 1 275 ? 2.653 -41.563 24.429 1.00 17.27 269 HIS A C 1
ATOM 2007 O O . HIS A 1 275 ? 3.519 -42.111 23.759 1.00 16.14 269 HIS A O 1
ATOM 2014 N N . THR A 1 276 ? 2.670 -41.529 25.759 1.00 17.39 270 THR A N 1
ATOM 2015 C CA . THR A 1 276 ? 3.648 -42.286 26.533 1.00 17.54 270 THR A CA 1
ATOM 2016 C C . THR A 1 276 ? 2.916 -43.330 27.365 1.00 19.12 270 THR A C 1
ATOM 2017 O O . THR A 1 276 ? 1.953 -43.014 28.059 1.00 21.55 270 THR A O 1
ATOM 2021 N N . GLY A 1 277 ? 3.356 -44.578 27.274 1.00 18.96 271 GLY A N 1
ATOM 2022 C CA . GLY A 1 277 ? 2.754 -45.642 28.052 1.00 20.94 271 GLY A CA 1
ATOM 2023 C C . GLY A 1 277 ? 2.544 -46.887 27.227 1.00 18.26 271 GLY A C 1
ATOM 2024 O O . GLY A 1 277 ? 2.907 -46.937 26.052 1.00 18.97 271 GLY A O 1
ATOM 2025 N N . PRO A 1 278 ? 1.980 -47.921 27.810 1.00 24.81 272 PRO A N 1
ATOM 2026 C CA . PRO A 1 278 ? 1.698 -49.160 27.070 1.00 20.96 272 PRO A CA 1
ATOM 2027 C C . PRO A 1 278 ? 0.543 -49.035 26.111 1.00 18.88 272 PRO A C 1
ATOM 2028 O O . PRO A 1 278 ? -0.200 -48.133 26.214 1.00 23.84 272 PRO A O 1
ATOM 2032 N N . VAL A 1 279 ? 0.445 -49.941 25.190 1.00 14.16 273 VAL A N 1
ATOM 2033 C CA . VAL A 1 279 ? -0.728 -50.103 24.393 1.00 18.54 273 VAL A CA 1
ATOM 2034 C C . VAL A 1 279 ? -1.281 -51.471 24.729 1.00 22.70 273 VAL A C 1
ATOM 2035 O O . VAL A 1 279 ? -0.538 -52.320 25.114 1.00 24.38 273 VAL A O 1
ATOM 2039 N N . CYS A 1 280 ? -2.586 -51.635 24.743 1.00 22.45 274 CYS A N 1
ATOM 2040 C CA . CYS A 1 280 ? -3.168 -52.908 25.179 1.00 24.46 274 CYS A CA 1
ATOM 2041 C C . CYS A 1 280 ? -4.082 -53.494 24.132 1.00 22.61 274 CYS A C 1
ATOM 2042 O O . CYS A 1 280 ? -3.873 -54.610 23.675 1.00 21.06 274 CYS A O 1
ATOM 2045 N N . ASN A 1 281 ? -5.054 -52.720 23.702 1.00 22.48 275 ASN A N 1
ATOM 2046 C CA . ASN A 1 281 ? -6.080 -53.255 22.865 1.00 22.85 275 ASN A CA 1
ATOM 2047 C C . ASN A 1 281 ? -5.886 -52.851 21.471 1.00 22.69 275 ASN A C 1
ATOM 2048 O O . ASN A 1 281 ? -5.911 -51.706 21.211 1.00 25.04 275 ASN A O 1
ATOM 2053 N N . LEU A 1 282 ? -5.715 -53.800 20.565 1.00 20.58 276 LEU A N 1
ATOM 2054 C CA . LEU A 1 282 ? -5.328 -53.541 19.224 1.00 16.45 276 LEU A CA 1
ATOM 2055 C C . LEU A 1 282 ? -6.275 -54.209 18.238 1.00 18.28 276 LEU A C 1
ATOM 2056 O O . LEU A 1 282 ? -6.726 -55.273 18.493 1.00 23.30 276 LEU A O 1
ATOM 2061 N N . LYS A 1 283 ? -6.524 -53.591 17.109 1.00 17.87 277 LYS A N 1
ATOM 2062 C CA . LYS A 1 283 ? -7.394 -54.181 16.126 1.00 17.11 277 LYS A CA 1
ATOM 2063 C C . LYS A 1 283 ? -7.205 -53.743 14.681 1.00 16.89 277 LYS A C 1
ATOM 2064 O O . LYS A 1 283 ? -7.071 -52.570 14.404 1.00 14.18 277 LYS A O 1
ATOM 2070 N N . TRP A 1 284 ? -7.284 -54.682 13.780 1.00 10.11 278 TRP A N 1
ATOM 2071 C CA . TRP A 1 284 ? -7.328 -54.426 12.381 1.00 14.04 278 TRP A CA 1
ATOM 2072 C C . TRP A 1 284 ? -8.763 -54.159 11.881 1.00 19.48 278 TRP A C 1
ATOM 2073 O O . TRP A 1 284 ? -9.675 -54.800 12.274 1.00 18.14 278 TRP A O 1
ATOM 2084 N N . LEU A 1 285 ? -8.942 -53.229 10.975 1.00 15.14 279 LEU A N 1
ATOM 2085 C CA . LEU A 1 285 ? -10.150 -53.109 10.212 1.00 17.78 279 LEU A CA 1
ATOM 2086 C C . LEU A 1 285 ? -9.710 -52.714 8.872 1.00 17.05 279 LEU A C 1
ATOM 2087 O O . LEU A 1 285 ? -9.258 -51.625 8.696 1.00 19.77 279 LEU A O 1
ATOM 2092 N N . ASP A 1 286 ? -9.807 -53.639 7.935 1.00 20.71 280 ASP A N 1
ATOM 2093 C CA . ASP A 1 286 ? -9.372 -53.408 6.591 1.00 20.79 280 ASP A CA 1
ATOM 2094 C C . ASP A 1 286 ? -7.887 -52.952 6.641 1.00 16.46 280 ASP A C 1
ATOM 2095 O O . ASP A 1 286 ? -7.135 -53.537 7.368 1.00 18.44 280 ASP A O 1
ATOM 2100 N N . ASP A 1 287 ? -7.533 -51.902 5.928 1.00 19.03 281 ASP A N 1
ATOM 2101 C CA . ASP A 1 287 ? -6.140 -51.400 5.887 1.00 21.41 281 ASP A CA 1
ATOM 2102 C C . ASP A 1 287 ? -5.739 -50.616 7.139 1.00 21.46 281 ASP A C 1
ATOM 2103 O O . ASP A 1 287 ? -4.578 -50.178 7.270 1.00 18.80 281 ASP A O 1
ATOM 2108 N N . TRP A 1 288 ? -6.702 -50.414 8.038 1.00 15.89 282 TRP A N 1
ATOM 2109 C CA . TRP A 1 288 ? -6.471 -49.666 9.269 1.00 18.18 282 TRP A CA 1
ATOM 2110 C C . TRP A 1 288 ? -5.967 -50.570 10.371 1.00 14.66 282 TRP A C 1
ATOM 2111 O O . TRP A 1 288 ? -6.611 -51.571 10.724 1.00 13.33 282 TRP A O 1
ATOM 2122 N N . PHE A 1 289 ? -4.826 -50.203 10.936 1.00 12.33 283 PHE A N 1
ATOM 2123 C CA . PHE A 1 289 ? -4.364 -50.827 12.160 1.00 13.31 283 PHE A CA 1
ATOM 2124 C C . PHE A 1 289 ? -4.633 -49.855 13.293 1.00 14.51 283 PHE A C 1
ATOM 2125 O O . PHE A 1 289 ? -4.307 -48.664 13.190 1.00 16.58 283 PHE A O 1
ATOM 2133 N N . ASN A 1 290 ? -5.233 -50.349 14.370 1.00 12.46 284 ASN A N 1
ATOM 2134 C CA . ASN A 1 290 ? -5.750 -49.458 15.396 1.00 14.00 284 ASN A CA 1
ATOM 2135 C C . ASN A 1 290 ? -5.313 -49.797 16.807 1.00 12.41 284 ASN A C 1
ATOM 2136 O O . ASN A 1 290 ? -5.280 -50.966 17.192 1.00 14.65 284 ASN A O 1
ATOM 2141 N N . VAL A 1 291 ? -4.971 -48.765 17.573 1.00 11.36 285 VAL A N 1
ATOM 2142 C CA . VAL A 1 291 ? -4.849 -48.885 19.023 1.00 14.05 285 VAL A CA 1
ATOM 2143 C C . VAL A 1 291 ? -6.161 -48.360 19.590 1.00 18.97 285 VAL A C 1
ATOM 2144 O O . VAL A 1 291 ? -6.607 -47.278 19.207 1.00 14.17 285 VAL A O 1
ATOM 2148 N N . LEU A 1 292 ? -6.750 -49.070 20.535 1.00 17.73 286 LEU A N 1
ATOM 2149 C CA . LEU A 1 292 ? -8.067 -48.711 21.016 1.00 19.24 286 LEU A CA 1
ATOM 2150 C C . LEU A 1 292 ? -8.237 -48.806 22.490 1.00 21.18 286 LEU A C 1
ATOM 2151 O O . LEU A 1 292 ? -9.003 -49.562 23.005 1.00 22.23 286 LEU A O 1
ATOM 2156 N N . ASP A 1 293 ? -7.478 -48.017 23.168 1.00 18.99 287 ASP A N 1
ATOM 2157 C CA . ASP A 1 293 ? -7.436 -48.059 24.625 1.00 23.09 287 ASP A CA 1
ATOM 2158 C C . ASP A 1 293 ? -8.279 -46.929 25.215 1.00 25.85 287 ASP A C 1
ATOM 2159 O O . ASP A 1 293 ? -8.571 -45.942 24.525 1.00 23.39 287 ASP A O 1
ATOM 2164 N N . PRO A 1 294 ? -8.565 -47.008 26.491 1.00 27.67 288 PRO A N 1
ATOM 2165 C CA . PRO A 1 294 ? -9.488 -46.060 27.080 1.00 26.56 288 PRO A CA 1
ATOM 2166 C C . PRO A 1 294 ? -9.020 -44.607 26.881 1.00 29.07 288 PRO A C 1
ATOM 2167 O O . PRO A 1 294 ? -9.789 -43.824 26.417 1.00 28.07 288 PRO A O 1
ATOM 2171 N N . GLU A 1 295 ? -7.787 -44.270 27.191 1.00 24.01 289 GLU A N 1
ATOM 2172 C CA . GLU A 1 295 ? -7.313 -42.914 27.031 1.00 22.18 289 GLU A CA 1
ATOM 2173 C C . GLU A 1 295 ? -6.552 -42.608 25.743 1.00 17.92 289 GLU A C 1
ATOM 2174 O O . GLU A 1 295 ? -6.147 -41.523 25.545 1.00 17.34 289 GLU A O 1
ATOM 2180 N N . PHE A 1 296 ? -6.407 -43.577 24.881 1.00 14.20 290 PHE A N 1
ATOM 2181 C CA . PHE A 1 296 ? -5.577 -43.418 23.691 1.00 14.91 290 PHE A CA 1
ATOM 2182 C C . PHE A 1 296 ? -6.085 -44.240 22.515 1.00 15.66 290 PHE A C 1
ATOM 2183 O O . PHE A 1 296 ? -6.179 -45.468 22.596 1.00 18.44 290 PHE A O 1
ATOM 2191 N N . ASN A 1 297 ? -6.395 -43.595 21.419 1.00 11.23 291 ASN A N 1
ATOM 2192 C CA . ASN A 1 297 ? -6.709 -44.264 20.192 1.00 13.05 291 ASN A CA 1
ATOM 2193 C C . ASN A 1 297 ? -5.763 -43.868 19.074 1.00 15.05 291 ASN A C 1
ATOM 2194 O O . ASN A 1 297 ? -5.358 -42.755 19.002 1.00 14.34 291 ASN A O 1
ATOM 2199 N N . LEU A 1 298 ? -5.369 -44.794 18.254 1.00 14.41 292 LEU A N 1
ATOM 2200 C CA . LEU A 1 298 ? -4.464 -44.523 17.170 1.00 15.50 292 LEU A CA 1
ATOM 2201 C C . LEU A 1 298 ? -5.026 -45.209 15.949 1.00 15.03 292 LEU A C 1
ATOM 2202 O O . LEU A 1 298 ? -5.338 -46.348 16.018 1.00 16.29 292 LEU A O 1
ATOM 2207 N N . HIS A 1 299 ? -5.084 -44.530 14.834 1.00 11.38 293 HIS A N 1
ATOM 2208 C CA . HIS A 1 299 ? -5.605 -45.102 13.610 1.00 13.15 293 HIS A CA 1
ATOM 2209 C C . HIS A 1 299 ? -4.564 -44.947 12.509 1.00 11.53 293 HIS A C 1
ATOM 2210 O O . HIS A 1 299 ? -4.311 -43.834 12.027 1.00 12.92 293 HIS A O 1
ATOM 2217 N N . LEU A 1 300 ? -3.959 -46.072 12.122 1.00 13.80 294 LEU A N 1
ATOM 2218 C CA . LEU A 1 300 ? -2.863 -46.103 11.151 1.00 12.79 294 LEU A CA 1
ATOM 2219 C C . LEU A 1 300 ? -3.231 -46.781 9.820 1.00 15.72 294 LEU A C 1
ATOM 2220 O O . LEU A 1 300 ? -3.473 -47.992 9.759 1.00 14.54 294 LEU A O 1
ATOM 2225 N N . LYS A 1 301 ? -3.183 -46.042 8.753 1.00 16.20 295 LYS A N 1
ATOM 2226 C CA . LYS A 1 301 ? -3.421 -46.541 7.465 1.00 18.12 295 LYS A CA 1
ATOM 2227 C C . LYS A 1 301 ? -2.141 -47.199 6.917 1.00 16.13 295 LYS A C 1
ATOM 2228 O O . LYS A 1 301 ? -1.369 -46.599 6.228 1.00 17.63 295 LYS A O 1
ATOM 2234 N N . THR A 1 302 ? -1.966 -48.467 7.250 1.00 15.89 296 THR A N 1
ATOM 2235 C CA . THR A 1 302 ? -0.765 -49.231 6.893 1.00 14.48 296 THR A CA 1
ATOM 2236 C C . THR A 1 302 ? -0.365 -49.152 5.423 1.00 18.20 296 THR A C 1
ATOM 2237 O O . THR A 1 302 ? 0.823 -49.212 5.098 1.00 16.73 296 THR A O 1
ATOM 2241 N N . THR A 1 303 ? -1.349 -48.986 4.543 1.00 16.86 297 THR A N 1
ATOM 2242 C CA . THR A 1 303 ? -1.096 -48.932 3.103 1.00 16.28 297 THR A CA 1
ATOM 2243 C C . THR A 1 303 ? -0.423 -47.641 2.664 1.00 16.20 297 THR A C 1
ATOM 2244 O O . THR A 1 303 ? 0.090 -47.547 1.550 1.00 17.55 297 THR A O 1
ATOM 2248 N N . GLY A 1 304 ? -0.428 -46.642 3.539 1.00 17.31 298 GLY A N 1
ATOM 2249 C CA . GLY A 1 304 ? 0.161 -45.357 3.209 1.00 15.54 298 GLY A CA 1
ATOM 2250 C C . GLY A 1 304 ? 1.641 -45.335 3.515 1.00 15.77 298 GLY A C 1
ATOM 2251 O O . GLY A 1 304 ? 2.353 -44.408 3.102 1.00 15.16 298 GLY A O 1
ATOM 2252 N N . ILE A 1 305 ? 2.096 -46.364 4.230 1.00 15.19 299 ILE A N 1
ATOM 2253 C CA . ILE A 1 305 ? 3.506 -46.502 4.622 1.00 16.86 299 ILE A CA 1
ATOM 2254 C C . ILE A 1 305 ? 4.366 -46.941 3.450 1.00 15.41 299 ILE A C 1
ATOM 2255 O O . ILE A 1 305 ? 4.208 -48.048 2.940 1.00 16.90 299 ILE A O 1
ATOM 2260 N N . ALA A 1 306 ? 5.284 -46.080 3.027 1.00 15.85 300 ALA A N 1
ATOM 2261 C CA . ALA A 1 306 ? 6.174 -46.405 1.918 1.00 13.79 300 ALA A CA 1
ATOM 2262 C C . ALA A 1 306 ? 7.501 -46.982 2.401 1.00 15.77 300 ALA A C 1
ATOM 2263 O O . ALA A 1 306 ? 8.046 -47.884 1.768 1.00 15.46 300 ALA A O 1
ATOM 2265 N N . GLU A 1 307 ? 8.037 -46.433 3.493 1.00 13.61 301 GLU A N 1
ATOM 2266 C CA . GLU A 1 307 ? 9.295 -46.928 4.069 1.00 12.82 301 GLU A CA 1
ATOM 2267 C C . GLU A 1 307 ? 9.210 -46.995 5.580 1.00 12.12 301 GLU A C 1
ATOM 2268 O O . GLU A 1 307 ? 8.541 -46.173 6.221 1.00 11.70 301 GLU A O 1
ATOM 2274 N N . LEU A 1 308 ? 9.916 -47.968 6.141 1.00 9.69 302 LEU A N 1
ATOM 2275 C CA . LEU A 1 308 ? 9.953 -48.185 7.576 1.00 8.67 302 LEU A CA 1
ATOM 2276 C C . LEU A 1 308 ? 11.410 -48.397 7.975 1.00 11.80 302 LEU A C 1
ATOM 2277 O O . LEU A 1 308 ? 12.086 -49.300 7.445 1.00 10.84 302 LEU A O 1
ATOM 2282 N N . TRP A 1 309 ? 11.898 -47.566 8.894 1.00 9.77 303 TRP A N 1
ATOM 2283 C CA . TRP A 1 309 ? 13.305 -47.611 9.294 1.00 9.85 303 TRP A CA 1
ATOM 2284 C C . TRP A 1 309 ? 13.473 -47.820 10.785 1.00 10.28 303 TRP A C 1
ATOM 2285 O O . TRP A 1 309 ? 12.741 -47.227 11.593 1.00 9.81 303 TRP A O 1
ATOM 2296 N N . ARG A 1 310 ? 14.433 -48.648 11.145 1.00 8.70 304 ARG A N 1
ATOM 2297 C CA . ARG A 1 310 ? 14.968 -48.684 12.466 1.00 9.82 304 ARG A CA 1
ATOM 2298 C C . ARG A 1 310 ? 16.130 -47.660 12.537 1.00 9.31 304 ARG A C 1
ATOM 2299 O O . ARG A 1 310 ? 16.991 -47.709 11.758 1.00 9.55 304 ARG A O 1
ATOM 2307 N N . VAL A 1 311 ? 16.108 -46.775 13.505 1.00 10.90 305 VAL A N 1
ATOM 2308 C CA . VAL A 1 311 ? 17.114 -45.706 13.547 1.00 8.49 305 VAL A CA 1
ATOM 2309 C C . VAL A 1 311 ? 17.762 -45.658 14.918 1.00 11.81 305 VAL A C 1
ATOM 2310 O O . VAL A 1 311 ? 17.069 -45.808 15.929 1.00 11.86 305 VAL A O 1
ATOM 2314 N N . ARG A 1 312 ? 19.070 -45.442 14.955 1.00 8.32 306 ARG A N 1
ATOM 2315 C CA . ARG A 1 312 ? 19.800 -45.321 16.177 1.00 7.08 306 ARG A CA 1
ATOM 2316 C C . ARG A 1 312 ? 20.594 -44.001 16.194 1.00 11.51 306 ARG A C 1
ATOM 2317 O O . ARG A 1 312 ? 21.360 -43.739 15.307 1.00 10.61 306 ARG A O 1
ATOM 2325 N N . LYS A 1 313 ? 20.377 -43.199 17.198 1.00 10.76 307 LYS A N 1
ATOM 2326 C CA . LYS A 1 313 ? 21.036 -41.926 17.330 1.00 13.39 307 LYS A CA 1
ATOM 2327 C C . LYS A 1 313 ? 21.768 -41.817 18.686 1.00 14.03 307 LYS A C 1
ATOM 2328 O O . LYS A 1 313 ? 21.213 -42.076 19.689 1.00 13.32 307 LYS A O 1
ATOM 2334 N N . PRO A 1 314 ? 23.032 -41.441 18.669 1.00 13.31 308 PRO A N 1
ATOM 2335 C CA . PRO A 1 314 ? 23.779 -41.203 19.892 1.00 16.94 308 PRO A CA 1
ATOM 2336 C C . PRO A 1 314 ? 23.207 -39.970 20.586 1.00 18.91 308 PRO A C 1
ATOM 2337 O O . PRO A 1 314 ? 22.609 -39.179 19.959 1.00 15.33 308 PRO A O 1
ATOM 2341 N N . SER A 1 315 ? 23.425 -39.880 21.881 1.00 24.92 309 SER A N 1
ATOM 2342 C CA . SER A 1 315 ? 23.003 -38.711 22.637 1.00 27.04 309 SER A CA 1
ATOM 2343 C C . SER A 1 315 ? 23.731 -38.742 23.974 1.00 29.60 309 SER A C 1
ATOM 2344 O O . SER A 1 315 ? 24.351 -39.752 24.320 1.00 25.30 309 SER A O 1
ATOM 2347 N N . THR A 1 316 ? 23.609 -37.676 24.742 1.00 32.76 310 THR A N 1
ATOM 2348 C CA . THR A 1 316 ? 24.227 -37.567 26.047 1.00 32.17 310 THR A CA 1
ATOM 2349 C C . THR A 1 316 ? 23.735 -38.636 26.978 1.00 34.48 310 THR A C 1
ATOM 2350 O O . THR A 1 316 ? 24.425 -39.014 27.856 1.00 35.24 310 THR A O 1
ATOM 2354 N N . ASP A 1 317 ? 22.497 -39.092 26.801 1.00 37.97 311 ASP A N 1
ATOM 2355 C CA . ASP A 1 317 ? 21.944 -40.162 27.625 1.00 31.14 311 ASP A CA 1
ATOM 2356 C C . ASP A 1 317 ? 22.200 -41.517 26.978 1.00 28.95 311 ASP A C 1
ATOM 2357 O O . ASP A 1 317 ? 21.689 -42.544 27.435 1.00 32.01 311 ASP A O 1
ATOM 2362 N N . GLY A 1 318 ? 22.991 -41.517 25.908 1.00 29.48 312 GLY A N 1
ATOM 2363 C CA . GLY A 1 318 ? 23.342 -42.751 25.214 1.00 22.51 312 GLY A CA 1
ATOM 2364 C C . GLY A 1 318 ? 22.533 -42.998 23.944 1.00 26.11 312 GLY A C 1
ATOM 2365 O O . GLY A 1 318 ? 21.786 -42.133 23.494 1.00 22.31 312 GLY A O 1
ATOM 2366 N N . ILE A 1 319 ? 22.687 -44.151 23.337 1.00 21.46 313 ILE A N 1
ATOM 2367 C CA . ILE A 1 319 ? 21.956 -44.445 22.144 1.00 21.13 313 ILE A CA 1
ATOM 2368 C C . ILE A 1 319 ? 20.423 -44.476 22.297 1.00 16.34 313 ILE A C 1
ATOM 2369 O O . ILE A 1 319 ? 19.937 -45.064 23.160 1.00 14.87 313 ILE A O 1
ATOM 2374 N N . VAL A 1 320 ? 19.739 -43.855 21.360 1.00 15.92 314 VAL A N 1
ATOM 2375 C CA . VAL A 1 320 ? 18.277 -43.892 21.335 1.00 14.82 314 VAL A CA 1
ATOM 2376 C C . VAL A 1 320 ? 17.813 -44.594 20.074 1.00 11.20 314 VAL A C 1
ATOM 2377 O O . VAL A 1 320 ? 18.152 -44.183 18.966 1.00 13.57 314 VAL A O 1
ATOM 2381 N N . THR A 1 321 ? 17.021 -45.643 20.246 1.00 11.61 315 THR A N 1
ATOM 2382 C CA . THR A 1 321 ? 16.509 -46.402 19.117 1.00 11.47 315 THR A CA 1
ATOM 2383 C C . THR A 1 321 ? 15.045 -46.059 18.857 1.00 11.69 315 THR A C 1
ATOM 2384 O O . THR A 1 321 ? 14.253 -45.970 19.788 1.00 12.22 315 THR A O 1
ATOM 2388 N N . SER A 1 322 ? 14.693 -45.876 17.589 1.00 12.66 316 SER A N 1
ATOM 2389 C CA . SER A 1 322 ? 13.325 -45.546 17.205 1.00 12.15 316 SER A CA 1
ATOM 2390 C C . SER A 1 322 ? 12.999 -46.272 15.917 1.00 11.86 316 SER A C 1
ATOM 2391 O O . SER A 1 322 ? 13.907 -46.715 15.213 1.00 10.90 316 SER A O 1
ATOM 2394 N N . TRP A 1 323 ? 11.705 -46.408 15.625 1.00 10.46 317 TRP A N 1
ATOM 2395 C CA . TRP A 1 323 ? 11.235 -46.829 14.310 1.00 8.97 317 TRP A CA 1
ATOM 2396 C C . TRP A 1 323 ? 10.516 -45.636 13.694 1.00 10.42 317 TRP A C 1
ATOM 2397 O O . TRP A 1 323 ? 9.745 -44.955 14.376 1.00 9.73 317 TRP A O 1
ATOM 2408 N N . GLU A 1 324 ? 10.784 -45.376 12.417 1.00 10.03 318 GLU A N 1
ATOM 2409 C CA . GLU A 1 324 ? 10.237 -44.216 11.725 1.00 8.45 318 GLU A CA 1
ATOM 2410 C C . GLU A 1 324 ? 9.607 -44.663 10.403 1.00 9.77 318 GLU A C 1
ATOM 2411 O O . GLU A 1 324 ? 10.260 -45.276 9.556 1.00 7.49 318 GLU A O 1
ATOM 2417 N N . ALA A 1 325 ? 8.315 -44.382 10.258 1.00 11.50 319 ALA A N 1
ATOM 2418 C CA . ALA A 1 325 ? 7.565 -44.753 9.061 1.00 10.90 319 ALA A CA 1
ATOM 2419 C C . ALA A 1 325 ? 7.323 -43.506 8.213 1.00 9.61 319 ALA A C 1
ATOM 2420 O O . ALA A 1 325 ? 6.941 -42.449 8.730 1.00 7.50 319 ALA A O 1
ATOM 2422 N N . PHE A 1 326 ? 7.537 -43.608 6.930 1.00 10.13 320 PHE A N 1
ATOM 2423 C CA . PHE A 1 326 ? 7.388 -42.545 5.994 1.00 12.04 320 PHE A CA 1
ATOM 2424 C C . PHE A 1 326 ? 6.405 -42.868 4.864 1.00 15.37 320 PHE A C 1
ATOM 2425 O O . PHE A 1 326 ? 6.298 -43.995 4.457 1.00 10.21 320 PHE A O 1
ATOM 2433 N N . ASP A 1 327 ? 5.729 -41.845 4.375 1.00 16.40 321 ASP A N 1
ATOM 2434 C CA . ASP A 1 327 ? 4.893 -41.937 3.187 1.00 19.73 321 ASP A CA 1
ATOM 2435 C C . ASP A 1 327 ? 5.698 -41.766 1.895 1.00 19.99 321 ASP A C 1
ATOM 2436 O O . ASP A 1 327 ? 6.873 -41.539 1.996 1.00 19.01 321 ASP A O 1
ATOM 2441 N N . PRO A 1 328 ? 5.052 -41.798 0.739 1.00 15.99 322 PRO A N 1
ATOM 2442 C CA . PRO A 1 328 ? 5.740 -41.658 -0.521 1.00 22.56 322 PRO A CA 1
ATOM 2443 C C . PRO A 1 328 ? 6.349 -40.294 -0.725 1.00 21.24 322 PRO A C 1
ATOM 2444 O O . PRO A 1 328 ? 7.069 -40.168 -1.640 1.00 25.12 322 PRO A O 1
ATOM 2448 N N . ASP A 1 329 ? 5.999 -39.325 0.080 1.00 22.09 323 ASP A N 1
ATOM 2449 C CA . ASP A 1 329 ? 6.555 -37.980 -0.083 1.00 25.32 323 ASP A CA 1
ATOM 2450 C C . ASP A 1 329 ? 7.764 -37.729 0.821 1.00 26.24 323 ASP A C 1
ATOM 2451 O O . ASP A 1 329 ? 8.345 -36.637 0.811 1.00 25.77 323 ASP A O 1
ATOM 2456 N N . GLY A 1 330 ? 8.148 -38.743 1.590 1.00 22.66 324 GLY A N 1
ATOM 2457 C CA . GLY A 1 330 ? 9.281 -38.608 2.492 1.00 20.71 324 GLY A CA 1
ATOM 2458 C C . GLY A 1 330 ? 8.901 -38.008 3.833 1.00 19.59 324 GLY A C 1
ATOM 2459 O O . GLY A 1 330 ? 9.775 -37.708 4.654 1.00 15.51 324 GLY A O 1
ATOM 2460 N N . GLU A 1 331 ? 7.600 -37.845 4.070 1.00 17.81 325 GLU A N 1
ATOM 2461 C CA . GLU A 1 331 ? 7.144 -37.277 5.333 1.00 15.53 325 GLU A CA 1
ATOM 2462 C C . GLU A 1 331 ? 6.883 -38.364 6.370 1.00 14.03 325 GLU A C 1
ATOM 2463 O O . GLU A 1 331 ? 6.416 -39.456 6.034 1.00 19.13 325 GLU A O 1
ATOM 2469 N N . LEU A 1 332 ? 7.145 -38.079 7.616 1.00 11.88 326 LEU A N 1
ATOM 2470 C CA . LEU A 1 332 ? 6.959 -38.974 8.711 1.00 10.62 326 LEU A CA 1
ATOM 2471 C C . LEU A 1 332 ? 5.457 -39.232 9.028 1.00 14.68 326 LEU A C 1
ATOM 2472 O O . LEU A 1 332 ? 4.717 -38.323 9.340 1.00 9.02 326 LEU A O 1
ATOM 2477 N N . ILE A 1 333 ? 5.027 -40.487 8.948 1.00 7.11 327 ILE A N 1
ATOM 2478 C CA . ILE A 1 333 ? 3.742 -40.893 9.483 1.00 8.02 327 ILE A CA 1
ATOM 2479 C C . ILE A 1 333 ? 3.588 -41.007 10.986 1.00 9.28 327 ILE A C 1
ATOM 2480 O O . ILE A 1 333 ? 2.717 -40.446 11.619 1.00 7.59 327 ILE A O 1
ATOM 2485 N N . VAL A 1 334 ? 4.497 -41.773 11.562 1.00 6.39 328 VAL A N 1
ATOM 2486 C CA . VAL A 1 334 ? 4.535 -42.033 12.952 1.00 8.07 328 VAL A CA 1
ATOM 2487 C C . VAL A 1 334 ? 5.935 -42.466 13.382 1.00 7.52 328 VAL A C 1
ATOM 2488 O O . VAL A 1 334 ? 6.611 -43.001 12.584 1.00 8.04 328 VAL A O 1
ATOM 2492 N N . GLN A 1 335 ? 6.322 -42.204 14.599 1.00 8.21 329 GLN A N 1
ATOM 2493 C CA . GLN A 1 335 ? 7.601 -42.651 15.131 1.00 11.58 329 GLN A CA 1
ATOM 2494 C C . GLN A 1 335 ? 7.368 -43.332 16.447 1.00 10.69 329 GLN A C 1
ATOM 2495 O O . GLN A 1 335 ? 6.573 -42.874 17.210 1.00 10.52 329 GLN A O 1
ATOM 2501 N N . LEU A 1 336 ? 8.128 -44.364 16.708 1.00 11.42 330 LEU A N 1
ATOM 2502 C CA . LEU A 1 336 ? 8.070 -45.060 17.954 1.00 8.84 330 LEU A CA 1
ATOM 2503 C C . LEU A 1 336 ? 9.394 -44.997 18.712 1.00 12.01 330 LEU A C 1
ATOM 2504 O O . LEU A 1 336 ? 10.397 -45.250 18.148 1.00 10.47 330 LEU A O 1
ATOM 2509 N N . PHE A 1 337 ? 9.328 -44.716 19.997 1.00 11.38 331 PHE A N 1
ATOM 2510 C CA . PHE A 1 337 ? 10.506 -44.835 20.849 1.00 12.90 331 PHE A CA 1
ATOM 2511 C C . PHE A 1 337 ? 10.096 -45.670 22.052 1.00 18.43 331 PHE A C 1
ATOM 2512 O O . PHE A 1 337 ? 8.913 -46.035 22.197 1.00 15.25 331 PHE A O 1
ATOM 2520 N N . GLY A 1 338 ? 11.062 -45.957 22.922 1.00 16.12 332 GLY A N 1
ATOM 2521 C CA . GLY A 1 338 ? 10.749 -46.519 24.223 1.00 18.93 332 GLY A CA 1
ATOM 2522 C C . GLY A 1 338 ? 10.497 -45.387 25.199 1.00 19.98 332 GLY A C 1
ATOM 2523 O O . GLY A 1 338 ? 11.009 -44.280 25.032 1.00 18.60 332 GLY A O 1
ATOM 2524 N N . ALA A 1 339 ? 9.694 -45.645 26.221 1.00 20.04 333 ALA A N 1
ATOM 2525 C CA . ALA A 1 339 ? 9.432 -44.611 27.209 1.00 23.81 333 ALA A CA 1
ATOM 2526 C C . ALA A 1 339 ? 10.702 -44.321 28.006 1.00 25.90 333 ALA A C 1
ATOM 2527 O O . ALA A 1 339 ? 11.374 -45.244 28.463 1.00 26.74 333 ALA A O 1
ATOM 2529 N N . ARG A 1 340 ? 11.003 -43.051 28.204 1.00 28.99 334 ARG A N 1
ATOM 2530 C CA . ARG A 1 340 ? 12.207 -42.602 28.856 1.00 32.08 334 ARG A CA 1
ATOM 2531 C C . ARG A 1 340 ? 12.132 -41.141 29.358 1.00 36.23 334 ARG A C 1
ATOM 2532 O O . ARG A 1 340 ? 11.603 -40.311 28.699 1.00 32.91 334 ARG A O 1
ATOM 2540 N N . LYS A 1 341 ? 12.807 -40.855 30.452 1.00 37.20 335 LYS A N 1
ATOM 2541 C CA . LYS A 1 341 ? 12.927 -39.510 30.965 1.00 37.37 335 LYS A CA 1
ATOM 2542 C C . LYS A 1 341 ? 14.239 -38.889 30.582 1.00 41.73 335 LYS A C 1
ATOM 2543 O O . LYS A 1 341 ? 15.234 -39.548 30.591 1.00 37.97 335 LYS A O 1
ATOM 2549 N N . PRO A 1 342 ? 14.274 -37.627 30.303 1.00 43.88 336 PRO A N 1
ATOM 2550 C CA . PRO A 1 342 ? 15.568 -37.089 29.912 1.00 40.18 336 PRO A CA 1
ATOM 2551 C C . PRO A 1 342 ? 16.501 -37.321 31.102 1.00 38.13 336 PRO A C 1
ATOM 2552 O O . PRO A 1 342 ? 16.080 -37.133 32.174 1.00 34.87 336 PRO A O 1
ATOM 2556 N N . GLY A 1 343 ? 17.689 -37.826 30.848 1.00 39.67 337 GLY A N 1
ATOM 2557 C CA . GLY A 1 343 ? 18.604 -38.295 31.856 1.00 35.02 337 GLY A CA 1
ATOM 2558 C C . GLY A 1 343 ? 18.664 -39.784 32.053 1.00 41.15 337 GLY A C 1
ATOM 2559 O O . GLY A 1 343 ? 19.651 -40.305 32.541 1.00 45.19 337 GLY A O 1
ATOM 2560 N N . GLU A 1 344 ? 17.635 -40.477 31.647 1.00 40.83 338 GLU A N 1
ATOM 2561 C CA . GLU A 1 344 ? 17.678 -41.898 31.662 1.00 40.16 338 GLU A CA 1
ATOM 2562 C C . GLU A 1 344 ? 18.034 -42.390 30.257 1.00 37.54 338 GLU A C 1
ATOM 2563 O O . GLU A 1 344 ? 17.708 -41.771 29.270 1.00 38.06 338 GLU A O 1
ATOM 2569 N N . PRO A 1 345 ? 18.728 -43.493 30.215 1.00 38.57 339 PRO A N 1
ATOM 2570 C CA . PRO A 1 345 ? 19.001 -44.205 28.978 1.00 38.02 339 PRO A CA 1
ATOM 2571 C C . PRO A 1 345 ? 17.750 -44.956 28.572 1.00 34.47 339 PRO A C 1
ATOM 2572 O O . PRO A 1 345 ? 16.892 -45.109 29.409 1.00 35.55 339 PRO A O 1
ATOM 2576 N N . GLU A 1 346 ? 17.646 -45.451 27.363 1.00 30.67 340 GLU A N 1
ATOM 2577 C CA . GLU A 1 346 ? 16.467 -46.165 26.974 1.00 27.47 340 GLU A CA 1
ATOM 2578 C C . GLU A 1 346 ? 16.444 -47.494 27.680 1.00 30.65 340 GLU A C 1
ATOM 2579 O O . GLU A 1 346 ? 17.443 -47.922 28.175 1.00 33.06 340 GLU A O 1
ATOM 2585 N N . ARG A 1 347 ? 15.288 -48.121 27.761 1.00 24.43 341 ARG A N 1
ATOM 2586 C CA . ARG A 1 347 ? 15.138 -49.368 28.475 1.00 27.21 341 ARG A CA 1
ATOM 2587 C C . ARG A 1 347 ? 15.544 -50.561 27.628 1.00 28.27 341 ARG A C 1
ATOM 2588 O O . ARG A 1 347 ? 15.426 -50.519 26.451 1.00 25.90 341 ARG A O 1
ATOM 2596 N N . ASP A 1 348 ? 16.057 -51.600 28.239 1.00 25.81 342 ASP A N 1
ATOM 2597 C CA . ASP A 1 348 ? 16.525 -52.745 27.509 1.00 23.78 342 ASP A CA 1
ATOM 2598 C C . ASP A 1 348 ? 15.415 -53.461 26.792 1.00 26.61 342 ASP A C 1
ATOM 2599 O O . ASP A 1 348 ? 15.604 -53.945 25.740 1.00 25.54 342 ASP A O 1
ATOM 2604 N N . ASP A 1 349 ? 14.253 -53.509 27.386 1.00 25.44 343 ASP A N 1
ATOM 2605 C CA . ASP A 1 349 ? 13.154 -54.218 26.801 1.00 29.63 343 ASP A CA 1
ATOM 2606 C C . ASP A 1 349 ? 12.728 -53.583 25.483 1.00 24.61 343 ASP A C 1
ATOM 2607 O O . ASP A 1 349 ? 12.450 -54.234 24.518 1.00 23.03 343 ASP A O 1
ATOM 2612 N N . TRP A 1 350 ? 12.749 -52.278 25.464 1.00 23.79 344 TRP A N 1
ATOM 2613 C CA . TRP A 1 350 ? 12.457 -51.564 24.229 1.00 23.39 344 TRP A CA 1
ATOM 2614 C C . TRP A 1 350 ? 13.502 -51.867 23.155 1.00 20.11 344 TRP A C 1
ATOM 2615 O O . TRP A 1 350 ? 13.156 -52.277 22.039 1.00 19.43 344 TRP A O 1
ATOM 2626 N N . ARG A 1 351 ? 14.764 -51.747 23.523 1.00 18.79 345 ARG A N 1
ATOM 2627 C CA . ARG A 1 351 ? 15.816 -51.904 22.568 1.00 19.77 345 ARG A CA 1
ATOM 2628 C C . ARG A 1 351 ? 15.815 -53.293 22.017 1.00 15.99 345 ARG A C 1
ATOM 2629 O O . ARG A 1 351 ? 15.961 -53.465 20.904 1.00 15.32 345 ARG A O 1
ATOM 2637 N N . GLU A 1 352 ? 15.580 -54.275 22.845 1.00 21.13 346 GLU A N 1
ATOM 2638 C CA . GLU A 1 352 ? 15.472 -55.622 22.409 1.00 20.67 346 GLU A CA 1
ATOM 2639 C C . GLU A 1 352 ? 14.323 -55.833 21.431 1.00 20.85 346 GLU A C 1
ATOM 2640 O O . GLU A 1 352 ? 14.496 -56.461 20.455 1.00 20.19 346 GLU A O 1
ATOM 2646 N N . LEU A 1 353 ? 13.167 -55.289 21.724 1.00 17.82 347 LEU A N 1
ATOM 2647 C CA . LEU A 1 353 ? 12.102 -55.393 20.765 1.00 16.84 347 LEU A CA 1
ATOM 2648 C C . LEU A 1 353 ? 12.350 -54.666 19.461 1.00 16.39 347 LEU A C 1
ATOM 2649 O O . LEU A 1 353 ? 12.160 -55.206 18.423 1.00 18.67 347 LEU A O 1
ATOM 2654 N N . ALA A 1 354 ? 12.845 -53.458 19.554 1.00 14.67 348 ALA A N 1
ATOM 2655 C CA . ALA A 1 354 ? 13.187 -52.643 18.386 1.00 13.31 348 ALA A CA 1
ATOM 2656 C C . ALA A 1 354 ? 14.222 -53.328 17.479 1.00 16.07 348 ALA A C 1
ATOM 2657 O O . ALA A 1 354 ? 14.205 -53.151 16.261 1.00 15.77 348 ALA A O 1
ATOM 2659 N N . GLU A 1 355 ? 15.139 -54.047 18.058 1.00 16.93 349 GLU A N 1
ATOM 2660 C CA . GLU A 1 355 ? 16.142 -54.765 17.262 1.00 16.45 349 GLU A CA 1
ATOM 2661 C C . GLU A 1 355 ? 15.761 -56.188 16.883 1.00 17.95 349 GLU A C 1
ATOM 2662 O O . GLU A 1 355 ? 16.398 -56.775 16.112 1.00 18.98 349 GLU A O 1
ATOM 2668 N N . SER A 1 356 ? 14.695 -56.717 17.443 1.00 17.98 350 SER A N 1
ATOM 2669 C CA . SER A 1 356 ? 14.333 -58.116 17.201 1.00 19.29 350 SER A CA 1
ATOM 2670 C C . SER A 1 356 ? 13.930 -58.375 15.754 1.00 18.97 350 SER A C 1
ATOM 2671 O O . SER A 1 356 ? 13.980 -59.514 15.284 1.00 20.51 350 SER A O 1
ATOM 2674 N N . PHE A 1 357 ? 13.554 -57.322 15.034 1.00 17.97 351 PHE A N 1
ATOM 2675 C CA . PHE A 1 357 ? 13.035 -57.500 13.680 1.00 20.33 351 PHE A CA 1
ATOM 2676 C C . PHE A 1 357 ? 14.139 -57.438 12.631 1.00 21.85 351 PHE A C 1
ATOM 2677 O O . PHE A 1 357 ? 15.052 -56.614 12.718 1.00 19.19 351 PHE A O 1
ATOM 2685 N N . LYS A 1 358 ? 14.070 -58.314 11.639 1.00 20.56 352 LYS A N 1
ATOM 2686 C CA . LYS A 1 358 ? 15.099 -58.427 10.659 1.00 25.50 352 LYS A CA 1
ATOM 2687 C C . LYS A 1 358 ? 15.100 -57.321 9.601 1.00 25.25 352 LYS A C 1
ATOM 2688 O O . LYS A 1 358 ? 14.142 -57.079 8.994 1.00 22.73 352 LYS A O 1
ATOM 2694 N N . ALA A 1 359 ? 16.248 -56.740 9.336 1.00 26.33 353 ALA A N 1
ATOM 2695 C CA . ALA A 1 359 ? 16.366 -55.700 8.319 1.00 24.35 353 ALA A CA 1
ATOM 2696 C C . ALA A 1 359 ? 16.177 -56.278 6.921 1.00 30.40 353 ALA A C 1
ATOM 2697 O O . ALA A 1 359 ? 16.390 -57.472 6.699 1.00 30.88 353 ALA A O 1
ATOM 2699 N N . LEU A 1 360 ? 15.782 -55.434 5.973 1.00 24.42 354 LEU A N 1
ATOM 2700 C CA . LEU A 1 360 ? 15.784 -55.851 4.577 1.00 28.51 354 LEU A CA 1
ATOM 2701 C C . LEU A 1 360 ? 17.231 -55.980 4.096 1.00 28.31 354 LEU A C 1
ATOM 2702 O O . LEU A 1 360 ? 17.485 -56.505 3.010 1.00 30.15 354 LEU A O 1
ATOM 2707 N N . LEU B 1 20 ? -3.713 -77.686 -1.876 1.00 28.75 14 LEU B N 1
ATOM 2708 C CA . LEU B 1 20 ? -3.821 -78.118 -0.500 1.00 23.53 14 LEU B CA 1
ATOM 2709 C C . LEU B 1 20 ? -2.639 -77.761 0.480 1.00 26.88 14 LEU B C 1
ATOM 2710 O O . LEU B 1 20 ? -2.714 -76.756 1.149 1.00 20.98 14 LEU B O 1
ATOM 2715 N N . TYR B 1 21 ? -1.575 -78.494 0.465 1.00 22.07 15 TYR B N 1
ATOM 2716 C CA . TYR B 1 21 ? -0.380 -77.941 1.007 1.00 27.71 15 TYR B CA 1
ATOM 2717 C C . TYR B 1 21 ? -0.123 -76.701 0.085 1.00 21.15 15 TYR B C 1
ATOM 2718 O O . TYR B 1 21 ? 0.325 -75.698 0.525 1.00 23.68 15 TYR B O 1
ATOM 2727 N N . ARG B 1 22 ? -0.544 -76.795 -1.168 1.00 17.73 16 ARG B N 1
ATOM 2728 C CA . ARG B 1 22 ? -0.395 -75.743 -2.153 1.00 20.03 16 ARG B CA 1
ATOM 2729 C C . ARG B 1 22 ? -1.207 -74.502 -1.838 1.00 21.99 16 ARG B C 1
ATOM 2730 O O . ARG B 1 22 ? -0.737 -73.393 -1.934 1.00 18.46 16 ARG B O 1
ATOM 2738 N N . ALA B 1 23 ? -2.455 -74.708 -1.418 1.00 15.76 17 ALA B N 1
ATOM 2739 C CA . ALA B 1 23 ? -3.277 -73.606 -1.002 1.00 17.42 17 ALA B CA 1
ATOM 2740 C C . ALA B 1 23 ? -2.679 -72.851 0.192 1.00 18.52 17 ALA B C 1
ATOM 2741 O O . ALA B 1 23 ? -2.576 -71.676 0.122 1.00 14.95 17 ALA B O 1
ATOM 2743 N N . TRP B 1 24 ? -2.224 -73.535 1.218 1.00 15.03 18 TRP B N 1
ATOM 2744 C CA . TRP B 1 24 ? -1.615 -72.892 2.336 1.00 19.09 18 TRP B CA 1
ATOM 2745 C C . TRP B 1 24 ? -0.341 -72.129 1.942 1.00 22.35 18 TRP B C 1
ATOM 2746 O O . TRP B 1 24 ? -0.092 -71.048 2.431 1.00 19.97 18 TRP B O 1
ATOM 2757 N N . GLN B 1 25 ? 0.452 -72.718 1.044 1.00 18.05 19 GLN B N 1
ATOM 2758 C CA . GLN B 1 25 ? 1.690 -72.126 0.589 1.00 22.33 19 GLN B CA 1
ATOM 2759 C C . GLN B 1 25 ? 1.373 -70.828 -0.122 1.00 22.10 19 GLN B C 1
ATOM 2760 O O . GLN B 1 25 ? 2.051 -69.878 0.045 1.00 23.59 19 GLN B O 1
ATOM 2766 N N . ASP B 1 26 ? 0.327 -70.805 -0.900 1.00 25.78 20 ASP B N 1
ATOM 2767 C CA . ASP B 1 26 ? -0.175 -69.629 -1.564 1.00 23.15 20 ASP B CA 1
ATOM 2768 C C . ASP B 1 26 ? -0.621 -68.558 -0.566 1.00 21.62 20 ASP B C 1
ATOM 2769 O O . ASP B 1 26 ? -0.249 -67.470 -0.717 1.00 21.84 20 ASP B O 1
ATOM 2774 N N . LEU B 1 27 ? -1.339 -68.914 0.483 1.00 20.99 21 LEU B N 1
ATOM 2775 C CA . LEU B 1 27 ? -1.748 -67.954 1.476 1.00 21.57 21 LEU B CA 1
ATOM 2776 C C . LEU B 1 27 ? -0.508 -67.357 2.109 1.00 24.35 21 LEU B C 1
ATOM 2777 O O . LEU B 1 27 ? -0.526 -66.226 2.424 1.00 22.76 21 LEU B O 1
ATOM 2782 N N . ARG B 1 28 ? 0.552 -68.123 2.277 1.00 24.43 22 ARG B N 1
ATOM 2783 C CA . ARG B 1 28 ? 1.724 -67.563 2.888 1.00 25.69 22 ARG B CA 1
ATOM 2784 C C . ARG B 1 28 ? 2.286 -66.429 2.079 1.00 25.69 22 ARG B C 1
ATOM 2785 O O . ARG B 1 28 ? 2.653 -65.480 2.624 1.00 23.78 22 ARG B O 1
ATOM 2793 N N . ALA B 1 29 ? 2.296 -66.547 0.781 1.00 22.30 23 ALA B N 1
ATOM 2794 C CA . ALA B 1 29 ? 2.808 -65.492 -0.041 1.00 24.67 23 ALA B CA 1
ATOM 2795 C C . ALA B 1 29 ? 2.005 -64.209 0.146 1.00 30.02 23 ALA B C 1
ATOM 2796 O O . ALA B 1 29 ? 2.465 -63.142 -0.148 1.00 27.25 23 ALA B O 1
ATOM 2798 N N . GLU B 1 30 ? 0.771 -64.352 0.588 1.00 25.85 24 GLU B N 1
ATOM 2799 C CA . GLU B 1 30 ? -0.160 -63.241 0.627 1.00 29.39 24 GLU B CA 1
ATOM 2800 C C . GLU B 1 30 ? -0.116 -62.313 1.820 1.00 32.28 24 GLU B C 1
ATOM 2801 O O . GLU B 1 30 ? 0.129 -61.214 1.650 1.00 37.59 24 GLU B O 1
ATOM 2807 N N . ARG B 1 31 ? -0.126 -62.851 2.999 1.00 31.86 25 ARG B N 1
ATOM 2808 C CA . ARG B 1 31 ? -0.590 -62.100 4.125 1.00 40.04 25 ARG B CA 1
ATOM 2809 C C . ARG B 1 31 ? -0.018 -60.653 4.223 1.00 42.22 25 ARG B C 1
ATOM 2810 O O . ARG B 1 31 ? 1.184 -60.464 4.058 1.00 41.92 25 ARG B O 1
ATOM 2818 N N . PRO B 1 32 ? -0.893 -59.638 4.503 1.00 41.86 26 PRO B N 1
ATOM 2819 C CA . PRO B 1 32 ? -0.500 -58.402 5.148 1.00 25.59 26 PRO B CA 1
ATOM 2820 C C . PRO B 1 32 ? -1.555 -57.924 6.172 1.00 35.87 26 PRO B C 1
ATOM 2821 O O . PRO B 1 32 ? -1.581 -58.360 7.267 1.00 38.62 26 PRO B O 1
ATOM 2825 N N . GLN B 1 33 ? -2.406 -57.019 5.780 1.00 33.49 27 GLN B N 1
ATOM 2826 C CA . GLN B 1 33 ? -3.599 -56.684 6.496 1.00 30.08 27 GLN B CA 1
ATOM 2827 C C . GLN B 1 33 ? -4.613 -57.803 6.443 1.00 32.07 27 GLN B C 1
ATOM 2828 O O . GLN B 1 33 ? -5.430 -57.883 7.296 1.00 31.71 27 GLN B O 1
ATOM 2834 N N . LEU B 1 34 ? -4.574 -58.603 5.397 1.00 32.02 28 LEU B N 1
ATOM 2835 C CA . LEU B 1 34 ? -5.681 -59.438 5.001 1.00 33.14 28 LEU B CA 1
ATOM 2836 C C . LEU B 1 34 ? -6.020 -60.405 6.082 1.00 29.18 28 LEU B C 1
ATOM 2837 O O . LEU B 1 34 ? -5.191 -61.072 6.564 1.00 30.17 28 LEU B O 1
ATOM 2842 N N . ARG B 1 35 ? -7.269 -60.433 6.462 1.00 28.04 29 ARG B N 1
ATOM 2843 C CA . ARG B 1 35 ? -7.809 -61.470 7.294 1.00 26.97 29 ARG B CA 1
ATOM 2844 C C . ARG B 1 35 ? -8.136 -62.722 6.460 1.00 23.90 29 ARG B C 1
ATOM 2845 O O . ARG B 1 35 ? -8.262 -62.642 5.282 1.00 23.88 29 ARG B O 1
ATOM 2853 N N . ALA B 1 36 ? -8.391 -63.832 7.105 1.00 25.76 30 ALA B N 1
ATOM 2854 C CA . ALA B 1 36 ? -8.540 -65.077 6.404 1.00 16.41 30 ALA B CA 1
ATOM 2855 C C . ALA B 1 36 ? -9.670 -65.056 5.362 1.00 16.79 30 ALA B C 1
ATOM 2856 O O . ALA B 1 36 ? -9.555 -65.592 4.322 1.00 17.39 30 ALA B O 1
ATOM 2858 N N . ARG B 1 37 ? -10.761 -64.412 5.676 1.00 20.80 31 ARG B N 1
ATOM 2859 C CA . ARG B 1 37 ? -11.872 -64.352 4.734 1.00 18.93 31 ARG B CA 1
ATOM 2860 C C . ARG B 1 37 ? -11.549 -63.591 3.460 1.00 19.44 31 ARG B C 1
ATOM 2861 O O . ARG B 1 37 ? -11.967 -63.916 2.428 1.00 23.25 31 ARG B O 1
ATOM 2869 N N . ASP B 1 38 ? -10.840 -62.502 3.588 1.00 22.04 32 ASP B N 1
ATOM 2870 C CA . ASP B 1 38 ? -10.337 -61.749 2.440 1.00 26.00 32 ASP B CA 1
ATOM 2871 C C . ASP B 1 38 ? -9.324 -62.501 1.628 1.00 21.35 32 ASP B C 1
ATOM 2872 O O . ASP B 1 38 ? -9.311 -62.396 0.477 1.00 21.72 32 ASP B O 1
ATOM 2877 N N . ALA B 1 39 ? -8.444 -63.205 2.300 1.00 20.87 33 ALA B N 1
ATOM 2878 C CA . ALA B 1 39 ? -7.465 -64.049 1.620 1.00 19.06 33 ALA B CA 1
ATOM 2879 C C . ALA B 1 39 ? -8.168 -65.098 0.767 1.00 19.25 33 ALA B C 1
ATOM 2880 O O . ALA B 1 39 ? -7.825 -65.289 -0.401 1.00 20.51 33 ALA B O 1
ATOM 2882 N N . ALA B 1 40 ? -9.148 -65.775 1.365 1.00 17.30 34 ALA B N 1
ATOM 2883 C CA . ALA B 1 40 ? -9.888 -66.829 0.682 1.00 17.48 34 ALA B CA 1
ATOM 2884 C C . ALA B 1 40 ? -10.480 -66.347 -0.637 1.00 20.23 34 ALA B C 1
ATOM 2885 O O . ALA B 1 40 ? -10.328 -67.005 -1.668 1.00 20.18 34 ALA B O 1
ATOM 2887 N N . ALA B 1 41 ? -11.175 -65.214 -0.596 1.00 21.48 35 ALA B N 1
ATOM 2888 C CA . ALA B 1 41 ? -11.767 -64.641 -1.802 1.00 23.43 35 ALA B CA 1
ATOM 2889 C C . ALA B 1 41 ? -10.694 -64.430 -2.869 1.00 22.68 35 ALA B C 1
ATOM 2890 O O . ALA B 1 41 ? -10.862 -64.828 -4.025 1.00 24.43 35 ALA B O 1
ATOM 2892 N N . LEU B 1 42 ? -9.580 -63.885 -2.443 1.00 24.65 36 LEU B N 1
ATOM 2893 C CA . LEU B 1 42 ? -8.461 -63.607 -3.316 1.00 26.72 36 LEU B CA 1
ATOM 2894 C C . LEU B 1 42 ? -7.955 -64.884 -3.957 1.00 24.98 36 LEU B C 1
ATOM 2895 O O . LEU B 1 42 ? -7.691 -64.914 -5.079 1.00 28.00 36 LEU B O 1
ATOM 2900 N N . LEU B 1 43 ? -7.893 -65.950 -3.199 1.00 22.92 37 LEU B N 1
ATOM 2901 C CA . LEU B 1 43 ? -7.409 -67.246 -3.656 1.00 22.97 37 LEU B CA 1
ATOM 2902 C C . LEU B 1 43 ? -8.505 -68.122 -4.280 1.00 24.75 37 LEU B C 1
ATOM 2903 O O . LEU B 1 43 ? -8.263 -69.290 -4.597 1.00 24.45 37 LEU B O 1
ATOM 2908 N N . GLN B 1 44 ? -9.678 -67.561 -4.429 1.00 23.49 38 GLN B N 1
ATOM 2909 C CA . GLN B 1 44 ? -10.835 -68.209 -5.034 1.00 25.99 38 GLN B CA 1
ATOM 2910 C C . GLN B 1 44 ? -11.290 -69.505 -4.364 1.00 22.12 38 GLN B C 1
ATOM 2911 O O . GLN B 1 44 ? -11.630 -70.412 -4.985 1.00 27.90 38 GLN B O 1
ATOM 2917 N N . VAL B 1 45 ? -11.282 -69.544 -3.060 1.00 23.09 39 VAL B N 1
ATOM 2918 C CA . VAL B 1 45 ? -11.751 -70.694 -2.282 1.00 19.55 39 VAL B CA 1
ATOM 2919 C C . VAL B 1 45 ? -12.632 -70.156 -1.159 1.00 17.88 39 VAL B C 1
ATOM 2920 O O . VAL B 1 45 ? -12.563 -68.970 -0.835 1.00 18.73 39 VAL B O 1
ATOM 2924 N N . SER B 1 46 ? -13.457 -71.015 -0.570 1.00 18.16 40 SER B N 1
ATOM 2925 C CA . SER B 1 46 ? -14.224 -70.639 0.610 1.00 15.70 40 SER B CA 1
ATOM 2926 C C . SER B 1 46 ? -13.266 -70.468 1.789 1.00 18.04 40 SER B C 1
ATOM 2927 O O . SER B 1 46 ? -12.153 -71.017 1.782 1.00 17.09 40 SER B O 1
ATOM 2930 N N . GLU B 1 47 ? -13.676 -69.707 2.799 1.00 16.13 41 GLU B N 1
ATOM 2931 C CA . GLU B 1 47 ? -12.860 -69.565 4.003 1.00 14.29 41 GLU B CA 1
ATOM 2932 C C . GLU B 1 47 ? -12.661 -70.912 4.685 1.00 14.96 41 GLU B C 1
ATOM 2933 O O . GLU B 1 47 ? -11.575 -71.204 5.201 1.00 16.87 41 GLU B O 1
ATOM 2939 N N . GLY B 1 48 ? -13.702 -71.742 4.690 1.00 12.42 42 GLY B N 1
ATOM 2940 C CA . GLY B 1 48 ? -13.580 -73.076 5.262 1.00 16.14 42 GLY B CA 1
ATOM 2941 C C . GLY B 1 48 ? -12.463 -73.904 4.642 1.00 15.23 42 GLY B C 1
ATOM 2942 O O . GLY B 1 48 ? -11.715 -74.594 5.358 1.00 14.72 42 GLY B O 1
ATOM 2943 N N . GLU B 1 49 ? -12.350 -73.883 3.331 1.00 15.00 43 GLU B N 1
ATOM 2944 C CA . GLU B 1 49 ? -11.298 -74.615 2.629 1.00 21.14 43 GLU B CA 1
ATOM 2945 C C . GLU B 1 49 ? -9.926 -74.068 3.041 1.00 18.24 43 GLU B C 1
ATOM 2946 O O . GLU B 1 49 ? -9.014 -74.791 3.282 1.00 19.47 43 GLU B O 1
ATOM 2952 N N . LEU B 1 50 ? -9.827 -72.758 3.159 1.00 17.09 44 LEU B N 1
ATOM 2953 C CA . LEU B 1 50 ? -8.573 -72.159 3.529 1.00 19.19 44 LEU B CA 1
ATOM 2954 C C . LEU B 1 50 ? -8.156 -72.624 4.896 1.00 22.72 44 LEU B C 1
ATOM 2955 O O . LEU B 1 50 ? -7.107 -73.159 5.005 1.00 15.68 44 LEU B O 1
ATOM 2960 N N . VAL B 1 51 ? -9.072 -72.569 5.858 1.00 18.86 45 VAL B N 1
ATOM 2961 C CA . VAL B 1 51 ? -8.809 -73.027 7.191 1.00 19.23 45 VAL B CA 1
ATOM 2962 C C . VAL B 1 51 ? -8.447 -74.508 7.199 1.00 18.76 45 VAL B C 1
ATOM 2963 O O . VAL B 1 51 ? -7.593 -74.907 7.914 1.00 20.61 45 VAL B O 1
ATOM 2967 N N . ALA B 1 52 ? -9.084 -75.260 6.345 1.00 16.82 46 ALA B N 1
ATOM 2968 C CA . ALA B 1 52 ? -8.832 -76.657 6.260 1.00 20.15 46 ALA B CA 1
ATOM 2969 C C . ALA B 1 52 ? -7.349 -76.934 5.901 1.00 21.37 46 ALA B C 1
ATOM 2970 O O . ALA B 1 52 ? -6.779 -77.864 6.388 1.00 21.07 46 ALA B O 1
ATOM 2972 N N . SER B 1 53 ? -6.776 -76.092 5.076 1.00 17.00 47 SER B N 1
ATOM 2973 C CA . SER B 1 53 ? -5.425 -76.249 4.591 1.00 19.56 47 SER B CA 1
ATOM 2974 C C . SER B 1 53 ? -4.426 -76.133 5.712 1.00 19.33 47 SER B C 1
ATOM 2975 O O . SER B 1 53 ? -3.299 -76.462 5.532 1.00 18.45 47 SER B O 1
ATOM 2978 N N . ARG B 1 54 ? -4.845 -75.578 6.830 1.00 15.91 48 ARG B N 1
ATOM 2979 C CA . ARG B 1 54 ? -4.037 -75.423 7.975 1.00 15.33 48 ARG B CA 1
ATOM 2980 C C . ARG B 1 54 ? -3.933 -76.685 8.839 1.00 15.94 48 ARG B C 1
ATOM 2981 O O . ARG B 1 54 ? -3.163 -76.723 9.734 1.00 14.60 48 ARG B O 1
ATOM 2989 N N . VAL B 1 55 ? -4.790 -77.668 8.597 1.00 15.03 49 VAL B N 1
ATOM 2990 C CA . VAL B 1 55 ? -4.824 -78.872 9.390 1.00 16.33 49 VAL B CA 1
ATOM 2991 C C . VAL B 1 55 ? -3.507 -79.641 9.267 1.00 16.35 49 VAL B C 1
ATOM 2992 O O . VAL B 1 55 ? -3.052 -79.878 8.218 1.00 15.90 49 VAL B O 1
ATOM 2996 N N . GLY B 1 56 ? -2.991 -79.970 10.406 1.00 14.62 50 GLY B N 1
ATOM 2997 C CA . GLY B 1 56 ? -1.726 -80.624 10.519 1.00 19.34 50 GLY B CA 1
ATOM 2998 C C . GLY B 1 56 ? -0.570 -79.635 10.534 1.00 20.61 50 GLY B C 1
ATOM 2999 O O . GLY B 1 56 ? 0.559 -80.002 10.791 1.00 20.23 50 GLY B O 1
ATOM 3000 N N . ILE B 1 57 ? -0.879 -78.367 10.282 1.00 16.11 51 ILE B N 1
ATOM 3001 C CA . ILE B 1 57 ? 0.149 -77.312 10.307 1.00 16.54 51 ILE B CA 1
ATOM 3002 C C . ILE B 1 57 ? 0.016 -76.438 11.551 1.00 19.02 51 ILE B C 1
ATOM 3003 O O . ILE B 1 57 ? 0.915 -76.415 12.392 1.00 14.99 51 ILE B O 1
ATOM 3008 N N . ASP B 1 58 ? -1.066 -7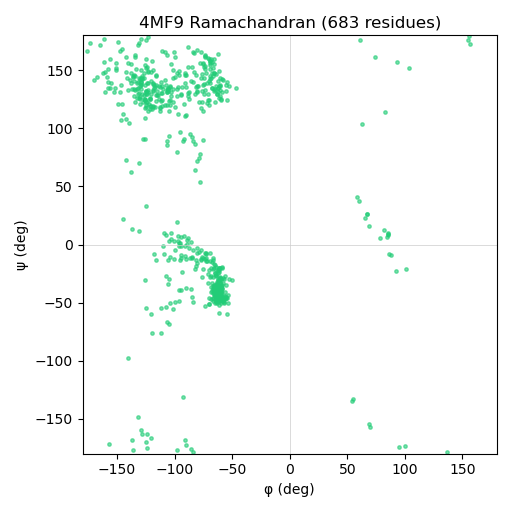5.680 11.645 1.00 16.34 52 ASP B N 1
ATOM 3009 C CA . ASP B 1 58 ? -1.439 -75.088 12.904 1.00 17.37 52 ASP B CA 1
ATOM 3010 C C . ASP B 1 58 ? -2.911 -75.289 13.315 1.00 18.62 52 ASP B C 1
ATOM 3011 O O . ASP B 1 58 ? -3.347 -74.657 14.209 1.00 17.06 52 ASP B O 1
ATOM 3016 N N . ALA B 1 59 ? -3.635 -76.145 12.657 1.00 16.17 53 ALA B N 1
ATOM 3017 C CA . ALA B 1 59 ? -4.992 -76.438 12.977 1.00 16.21 53 ALA B CA 1
ATOM 3018 C C . ALA B 1 59 ? -5.229 -77.918 13.229 1.00 18.53 53 ALA B C 1
ATOM 3019 O O . ALA B 1 59 ? -4.575 -78.746 12.693 1.00 19.37 53 ALA B O 1
ATOM 3021 N N . VAL B 1 60 ? -6.218 -78.197 14.036 1.00 18.01 54 VAL B N 1
ATOM 3022 C CA . VAL B 1 60 ? -6.686 -79.543 14.328 1.00 18.75 54 VAL B CA 1
ATOM 3023 C C . VAL B 1 60 ? -8.184 -79.591 14.008 1.00 19.68 54 VAL B C 1
ATOM 3024 O O . VAL B 1 60 ? -8.946 -78.819 14.504 1.00 17.28 54 VAL B O 1
ATOM 3028 N N . ARG B 1 61 ? -8.581 -80.491 13.133 1.00 17.04 55 ARG B N 1
ATOM 3029 C CA . ARG B 1 61 ? -9.980 -80.673 12.843 1.00 18.21 55 ARG B CA 1
ATOM 3030 C C . ARG B 1 61 ? -10.730 -81.337 14.016 1.00 17.95 55 ARG B C 1
ATOM 3031 O O . ARG B 1 61 ? -10.303 -82.330 14.529 1.00 16.98 55 ARG B O 1
ATOM 3039 N N . LEU B 1 62 ? -11.838 -80.749 14.434 1.00 16.23 56 LEU B N 1
ATOM 3040 C CA . LEU B 1 62 ? -12.635 -81.349 15.504 1.00 16.92 56 LEU B CA 1
ATOM 3041 C C . LEU B 1 62 ? -13.817 -82.102 14.928 1.00 16.24 56 LEU B C 1
ATOM 3042 O O . LEU B 1 62 ? -14.155 -81.932 13.758 1.00 14.82 56 LEU B O 1
ATOM 3047 N N . ARG B 1 63 ? -14.384 -82.990 15.721 1.00 16.06 57 ARG B N 1
ATOM 3048 C CA . ARG B 1 63 ? -15.622 -83.644 15.355 1.00 19.20 57 ARG B CA 1
ATOM 3049 C C . ARG B 1 63 ? -16.783 -82.599 15.394 1.00 16.54 57 ARG B C 1
ATOM 3050 O O . ARG B 1 63 ? -16.835 -81.817 16.282 1.00 12.98 57 ARG B O 1
ATOM 3058 N N . PRO B 1 64 ? -17.665 -82.655 14.444 1.00 16.16 58 PRO B N 1
ATOM 3059 C CA . PRO B 1 64 ? -18.800 -81.755 14.461 1.00 17.25 58 PRO B CA 1
ATOM 3060 C C . PRO B 1 64 ? -19.845 -82.343 15.379 1.00 17.57 58 PRO B C 1
ATOM 3061 O O . PRO B 1 64 ? -20.927 -82.650 14.941 1.00 17.03 58 PRO B O 1
ATOM 3065 N N . ASP B 1 65 ? -19.489 -82.440 16.642 1.00 17.72 59 ASP B N 1
ATOM 3066 C CA . ASP B 1 65 ? -20.343 -82.915 17.699 1.00 18.62 59 ASP B CA 1
ATOM 3067 C C . ASP B 1 65 ? -20.783 -81.749 18.578 1.00 14.56 59 ASP B C 1
ATOM 3068 O O . ASP B 1 65 ? -20.204 -81.476 19.576 1.00 13.52 59 ASP B O 1
ATOM 3073 N N . TRP B 1 66 ? -21.842 -81.100 18.151 1.00 16.13 60 TRP B N 1
ATOM 3074 C CA . TRP B 1 66 ? -22.248 -79.865 18.749 1.00 12.49 60 TRP B CA 1
ATOM 3075 C C . TRP B 1 66 ? -22.603 -80.028 20.193 1.00 14.15 60 TRP B C 1
ATOM 3076 O O . TRP B 1 66 ? -22.120 -79.288 20.999 1.00 13.27 60 TRP B O 1
ATOM 3087 N N . ALA B 1 67 ? -23.359 -81.091 20.500 1.00 15.05 61 ALA B N 1
ATOM 3088 C CA . ALA B 1 67 ? -23.803 -81.426 21.853 1.00 16.43 61 ALA B CA 1
ATOM 3089 C C . ALA B 1 67 ? -22.651 -81.633 22.831 1.00 18.91 61 ALA B C 1
ATOM 3090 O O . ALA B 1 67 ? -22.775 -81.318 24.020 1.00 17.93 61 ALA B O 1
ATOM 3092 N N . ALA B 1 68 ? -21.546 -82.234 22.369 1.00 15.16 62 ALA B N 1
ATOM 3093 C CA . ALA B 1 68 ? -20.325 -82.296 23.187 1.00 17.87 62 ALA B CA 1
ATOM 3094 C C . ALA B 1 68 ? -19.410 -81.063 23.070 1.00 18.89 62 ALA B C 1
ATOM 3095 O O . ALA B 1 68 ? -18.815 -80.648 23.983 1.00 17.05 62 ALA B O 1
ATOM 3097 N N . LEU B 1 69 ? -19.293 -80.513 21.886 1.00 15.54 63 LEU B N 1
ATOM 3098 C CA . LEU B 1 69 ? -18.399 -79.370 21.717 1.00 16.04 63 LEU B CA 1
ATOM 3099 C C . LEU B 1 69 ? -18.861 -78.064 22.370 1.00 16.09 63 LEU B C 1
ATOM 3100 O O . LEU B 1 69 ? -18.178 -77.479 23.174 1.00 17.42 63 LEU B O 1
ATOM 3105 N N . LEU B 1 70 ? -20.083 -77.700 22.083 1.00 14.72 64 LEU B N 1
ATOM 3106 C CA . LEU B 1 70 ? -20.561 -76.406 22.558 1.00 16.60 64 LEU B CA 1
ATOM 3107 C C . LEU B 1 70 ? -20.495 -76.212 24.078 1.00 17.37 64 LEU B C 1
ATOM 3108 O O . LEU B 1 70 ? -19.934 -75.219 24.529 1.00 15.53 64 LEU B O 1
ATOM 3113 N N . PRO B 1 71 ? -20.967 -77.156 24.863 1.00 18.16 65 PRO B N 1
ATOM 3114 C CA . PRO B 1 71 ? -20.870 -77.065 26.311 1.00 19.01 65 PRO B CA 1
ATOM 3115 C C . PRO B 1 71 ? -19.413 -77.008 26.791 1.00 18.84 65 PRO B C 1
ATOM 3116 O O . PRO B 1 71 ? -19.070 -76.353 27.742 1.00 18.33 65 PRO B O 1
ATOM 3120 N N . ALA B 1 72 ? -18.572 -77.741 26.099 1.00 19.45 66 ALA B N 1
ATOM 3121 C CA . ALA B 1 72 ? -17.172 -77.850 26.493 1.00 20.48 66 ALA B CA 1
ATOM 3122 C C . ALA B 1 72 ? -16.435 -76.510 26.380 1.00 23.04 66 ALA B C 1
ATOM 3123 O O . ALA B 1 72 ? -15.481 -76.247 27.123 1.00 18.55 66 ALA B O 1
ATOM 3125 N N . LEU B 1 73 ? -16.910 -75.621 25.539 1.00 20.91 67 LEU B N 1
ATOM 3126 C CA . LEU B 1 73 ? -16.263 -74.335 25.362 1.00 20.99 67 LEU B CA 1
ATOM 3127 C C . LEU B 1 73 ? -16.299 -73.549 26.613 1.00 18.55 67 LEU B C 1
ATOM 3128 O O . LEU B 1 73 ? -15.528 -72.694 26.806 1.00 20.87 67 LEU B O 1
ATOM 3133 N N . GLY B 1 74 ? -17.248 -73.885 27.457 1.00 20.09 68 GLY B N 1
ATOM 3134 C CA . GLY B 1 74 ? -17.398 -73.211 28.736 1.00 21.89 68 GLY B CA 1
ATOM 3135 C C . GLY B 1 74 ? -16.201 -73.337 29.669 1.00 24.11 68 GLY B C 1
ATOM 3136 O O . GLY B 1 74 ? -16.082 -72.565 30.621 1.00 28.49 68 GLY B O 1
ATOM 3137 N N . GLU B 1 75 ? -15.355 -74.328 29.461 1.00 28.32 69 GLU B N 1
ATOM 3138 C CA . GLU B 1 75 ? -14.152 -74.490 30.274 1.00 24.56 69 GLU B CA 1
ATOM 3139 C C . GLU B 1 75 ? -13.051 -73.456 29.972 1.00 27.15 69 GLU B C 1
ATOM 3140 O O . GLU B 1 75 ? -12.139 -73.343 30.730 1.00 27.92 69 GLU B O 1
ATOM 3146 N N . LEU B 1 76 ? -13.150 -72.736 28.872 1.00 23.53 70 LEU B N 1
ATOM 3147 C CA . LEU B 1 76 ? -12.111 -71.820 28.449 1.00 23.26 70 LEU B CA 1
ATOM 3148 C C . LEU B 1 76 ? -12.212 -70.527 29.194 1.00 22.96 70 LEU B C 1
ATOM 3149 O O . LEU B 1 76 ? -11.406 -69.698 29.040 1.00 27.17 70 LEU B O 1
ATOM 3154 N N . GLY B 1 77 ? -13.259 -70.361 29.971 1.00 21.60 71 GLY B N 1
ATOM 3155 C CA . GLY B 1 77 ? -13.515 -69.115 30.666 1.00 22.09 71 GLY B CA 1
ATOM 3156 C C . GLY B 1 77 ? -13.887 -68.051 29.653 1.00 21.93 71 GLY B C 1
ATOM 3157 O O . GLY B 1 77 ? -14.301 -68.379 28.541 1.00 24.35 71 GLY B O 1
ATOM 3158 N N . PRO B 1 78 ? -13.664 -66.801 29.969 1.00 22.25 72 PRO B N 1
ATOM 3159 C CA . PRO B 1 78 ? -14.113 -65.718 29.105 1.00 24.00 72 PRO B CA 1
ATOM 3160 C C . PRO B 1 78 ? -13.468 -65.853 27.780 1.00 23.12 72 PRO B C 1
ATOM 3161 O O . PRO B 1 78 ? -12.310 -66.135 27.715 1.00 23.11 72 PRO B O 1
ATOM 3165 N N . ILE B 1 79 ? -14.238 -65.643 26.743 1.00 18.00 73 ILE B N 1
ATOM 3166 C CA . ILE B 1 79 ? -13.769 -65.756 25.407 1.00 18.20 73 ILE B CA 1
ATOM 3167 C C . ILE B 1 79 ? -14.285 -64.582 24.563 1.00 16.51 73 ILE B C 1
ATOM 3168 O O . ILE B 1 79 ? -14.912 -63.711 25.077 1.00 17.98 73 ILE B O 1
ATOM 3173 N N . MET B 1 80 ? -14.015 -64.548 23.291 1.00 14.26 74 MET B N 1
ATOM 3174 C CA . MET B 1 80 ? -14.663 -63.615 22.440 1.00 12.65 74 MET B CA 1
ATOM 3175 C C . MET B 1 80 ? -15.405 -64.386 21.376 1.00 14.38 74 MET B C 1
ATOM 3176 O O . MET B 1 80 ? -14.850 -65.215 20.738 1.00 12.49 74 MET B O 1
ATOM 3181 N N . ALA B 1 81 ? -16.669 -64.095 21.178 1.00 12.47 75 ALA B N 1
ATOM 3182 C CA . ALA B 1 81 ? -17.418 -64.762 20.148 1.00 10.65 75 ALA B CA 1
ATOM 3183 C C . ALA B 1 81 ? -17.643 -63.846 18.961 1.00 11.38 75 ALA B C 1
ATOM 3184 O O . ALA B 1 81 ? -18.033 -62.721 19.119 1.00 12.18 75 ALA B O 1
ATOM 3186 N N . LEU B 1 82 ? -17.412 -64.351 17.791 1.00 10.29 76 LEU B N 1
ATOM 3187 C CA . LEU B 1 82 ? -17.505 -63.604 16.599 1.00 11.02 76 LEU B CA 1
ATOM 3188 C C . LEU B 1 82 ? -18.539 -64.237 15.688 1.00 11.82 76 LEU B C 1
ATOM 3189 O O . LEU B 1 82 ? -18.359 -65.356 15.294 1.00 9.30 76 LEU B O 1
ATOM 3194 N N . THR B 1 83 ? -19.580 -63.476 15.361 1.00 8.17 77 THR B N 1
ATOM 3195 C CA . THR B 1 83 ? -20.563 -63.873 14.359 1.00 7.01 77 THR B CA 1
ATOM 3196 C C . THR B 1 83 ? -20.768 -62.676 13.428 1.00 8.38 77 THR B C 1
ATOM 3197 O O . THR B 1 83 ? -20.775 -61.527 13.879 1.00 9.64 77 THR B O 1
ATOM 3201 N N . ARG B 1 84 ? -20.868 -62.914 12.167 1.00 7.29 78 ARG B N 1
ATOM 3202 C CA . ARG B 1 84 ? -21.061 -61.873 11.174 1.00 7.65 78 ARG B CA 1
ATOM 3203 C C . ARG B 1 84 ? -21.888 -62.279 9.979 1.00 8.32 78 ARG B C 1
ATOM 3204 O O . ARG B 1 84 ? -22.047 -63.459 9.711 1.00 7.28 78 ARG B O 1
ATOM 3212 N N . ASN B 1 85 ? -22.303 -61.266 9.226 1.00 7.16 79 ASN B N 1
ATOM 3213 C CA . ASN B 1 85 ? -22.742 -61.457 7.855 1.00 7.82 79 ASN B CA 1
ATOM 3214 C C . ASN B 1 85 ? -21.818 -60.610 6.997 1.00 9.12 79 ASN B C 1
ATOM 3215 O O . ASN B 1 85 ? -20.805 -60.111 7.498 1.00 11.66 79 ASN B O 1
ATOM 3220 N N . GLU B 1 86 ? -22.150 -60.393 5.763 1.00 8.57 80 GLU B N 1
ATOM 3221 C CA . GLU B 1 86 ? -21.278 -59.692 4.836 1.00 15.63 80 GLU B CA 1
ATOM 3222 C C . GLU B 1 86 ? -20.983 -58.263 5.345 1.00 13.79 80 GLU B C 1
ATOM 3223 O O . GLU B 1 86 ? -19.892 -57.828 5.328 1.00 11.69 80 GLU B O 1
ATOM 3229 N N . HIS B 1 87 ? -21.989 -57.613 5.881 1.00 11.59 81 HIS B N 1
ATOM 3230 C CA . HIS B 1 87 ? -21.852 -56.193 6.166 1.00 9.31 81 HIS B CA 1
ATOM 3231 C C . HIS B 1 87 ? -21.768 -55.795 7.627 1.00 12.30 81 HIS B C 1
ATOM 3232 O O . HIS B 1 87 ? -21.538 -54.622 7.941 1.00 13.44 81 HIS B O 1
ATOM 3239 N N . CYS B 1 88 ? -21.983 -56.720 8.562 1.00 7.35 82 CYS B N 1
ATOM 3240 C CA . CYS B 1 88 ? -21.860 -56.444 9.958 1.00 8.44 82 CYS B CA 1
ATOM 3241 C C . CYS B 1 88 ? -21.142 -57.556 10.721 1.00 7.12 82 CYS B C 1
ATOM 3242 O O . CYS B 1 88 ? -21.463 -58.689 10.572 1.00 6.26 82 CYS B O 1
ATOM 3245 N N . VAL B 1 89 ? -20.221 -57.173 11.564 1.00 8.96 83 VAL B N 1
ATOM 3246 C CA . VAL B 1 89 ? -19.586 -58.092 12.469 1.00 6.50 83 VAL B CA 1
ATOM 3247 C C . VAL B 1 89 ? -19.797 -57.752 13.943 1.00 6.77 83 VAL B C 1
ATOM 3248 O O . VAL B 1 89 ? -19.713 -56.629 14.344 1.00 8.61 83 VAL B O 1
ATOM 3252 N N . HIS B 1 90 ? -20.055 -58.788 14.712 1.00 7.95 84 HIS B N 1
ATOM 3253 C CA . HIS B 1 90 ? -20.482 -58.641 16.089 1.00 7.83 84 HIS B CA 1
ATOM 3254 C C . HIS B 1 90 ? -19.478 -59.459 16.900 1.00 8.04 84 HIS B C 1
ATOM 3255 O O . HIS B 1 90 ? -19.337 -60.673 16.686 1.00 11.26 84 HIS B O 1
ATOM 3262 N N . GLU B 1 91 ? -18.783 -58.823 17.797 1.00 8.22 85 GLU B N 1
ATOM 3263 C CA . GLU B 1 91 ? -17.848 -59.450 18.658 1.00 11.82 85 GLU B CA 1
ATOM 3264 C C . GLU B 1 91 ? -18.206 -59.179 20.104 1.00 11.57 85 GLU B C 1
ATOM 3265 O O . GLU B 1 91 ? -18.188 -58.063 20.544 1.00 12.23 85 GLU B O 1
ATOM 3271 N N . ARG B 1 92 ? -18.560 -60.219 20.833 1.00 12.05 86 ARG B N 1
ATOM 3272 C CA . ARG B 1 92 ? -18.993 -60.081 22.217 1.00 12.70 86 ARG B CA 1
ATOM 3273 C C . ARG B 1 92 ? -18.164 -60.914 23.185 1.00 12.36 86 ARG B C 1
ATOM 3274 O O . ARG B 1 92 ? -17.936 -62.056 22.935 1.00 12.68 86 ARG B O 1
ATOM 3282 N N . LYS B 1 93 ? -17.684 -60.343 24.272 1.00 12.63 87 LYS B N 1
ATOM 3283 C CA . LYS B 1 93 ? -16.860 -61.071 25.261 1.00 15.74 87 LYS B CA 1
ATOM 3284 C C . LYS B 1 93 ? -17.642 -61.603 26.447 1.00 17.87 87 LYS B C 1
ATOM 3285 O O . LYS B 1 93 ? -18.611 -61.021 26.860 1.00 17.00 87 LYS B O 1
ATOM 3291 N N . GLY B 1 94 ? -17.212 -62.745 26.941 1.00 16.24 88 GLY B N 1
ATOM 3292 C CA . GLY B 1 94 ? -17.830 -63.373 28.091 1.00 17.98 88 GLY B CA 1
ATOM 3293 C C . GLY B 1 94 ? -17.611 -64.873 28.091 1.00 17.95 88 GLY B C 1
ATOM 3294 O O . GLY B 1 94 ? -17.100 -65.434 27.119 1.00 17.68 88 GLY B O 1
ATOM 3295 N N . PRO B 1 95 ? -18.064 -65.531 29.141 1.00 17.58 89 PRO B N 1
ATOM 3296 C CA . PRO B 1 95 ? -17.970 -66.987 29.263 1.00 22.24 89 PRO B CA 1
ATOM 3297 C C . PRO B 1 95 ? -18.945 -67.715 28.391 1.00 19.94 89 PRO B C 1
ATOM 3298 O O . PRO B 1 95 ? -20.049 -67.332 28.323 1.00 18.74 89 PRO B O 1
ATOM 3302 N N . TYR B 1 96 ? -18.525 -68.776 27.754 1.00 16.80 90 TYR B N 1
ATOM 3303 C CA . TYR B 1 96 ? -19.433 -69.484 26.862 1.00 16.94 90 TYR B CA 1
ATOM 3304 C C . TYR B 1 96 ? -20.402 -70.354 27.655 1.00 18.15 90 TYR B C 1
ATOM 3305 O O . TYR B 1 96 ? -20.207 -71.557 27.779 1.00 15.59 90 TYR B O 1
ATOM 3314 N N . ARG B 1 97 ? -21.417 -69.728 28.225 1.00 18.41 91 ARG B N 1
ATOM 3315 C CA . ARG B 1 97 ? -22.474 -70.395 28.965 1.00 20.29 91 ARG B CA 1
ATOM 3316 C C . ARG B 1 97 ? -23.676 -69.455 29.079 1.00 19.00 91 ARG B C 1
ATOM 3317 O O . ARG B 1 97 ? -23.477 -68.293 28.959 1.00 18.25 91 ARG B O 1
ATOM 3325 N N . GLU B 1 98 ? -24.855 -69.998 29.292 1.00 19.93 92 GLU B N 1
ATOM 3326 C CA . GLU B 1 98 ? -25.099 -71.405 29.529 1.00 20.16 92 GLU B CA 1
ATOM 3327 C C . GLU B 1 98 ? -25.598 -72.019 28.263 1.00 18.24 92 GLU B C 1
ATOM 3328 O O . GLU B 1 98 ? -26.558 -71.555 27.715 1.00 14.96 92 GLU B O 1
ATOM 3334 N N . VAL B 1 99 ? -24.914 -73.031 27.780 1.00 12.35 93 VAL B N 1
ATOM 3335 C CA . VAL B 1 99 ? -25.246 -73.729 26.542 1.00 14.35 93 VAL B CA 1
ATOM 3336 C C . VAL B 1 99 ? -26.368 -74.748 26.756 1.00 20.81 93 VAL B C 1
ATOM 3337 O O . VAL B 1 99 ? -26.392 -75.467 27.759 1.00 21.02 93 VAL B O 1
ATOM 3341 N N . THR B 1 100 ? -27.306 -74.796 25.848 1.00 20.69 94 THR B N 1
ATOM 3342 C CA . THR B 1 100 ? -28.203 -75.892 25.758 1.00 19.22 94 THR B CA 1
ATOM 3343 C C . THR B 1 100 ? -28.282 -76.348 24.327 1.00 21.60 94 THR B C 1
ATOM 3344 O O . THR B 1 100 ? -28.524 -75.526 23.496 1.00 16.76 94 THR B O 1
ATOM 3348 N N . VAL B 1 101 ? -28.113 -77.657 24.077 1.00 17.40 95 VAL B N 1
ATOM 3349 C CA . VAL B 1 101 ? -28.262 -78.240 22.747 1.00 17.88 95 VAL B CA 1
ATOM 3350 C C . VAL B 1 101 ? -29.451 -79.206 22.769 1.00 22.64 95 VAL B C 1
ATOM 3351 O O . VAL B 1 101 ? -29.530 -80.063 23.651 1.00 25.93 95 VAL B O 1
ATOM 3355 N N . SER B 1 102 ? -30.348 -79.121 21.805 1.00 21.31 96 SER B N 1
ATOM 3356 C CA . SER B 1 102 ? -31.553 -79.936 21.774 1.00 25.81 96 SER B CA 1
ATOM 3357 C C . SER B 1 102 ? -31.282 -81.417 21.512 1.00 28.48 96 SER B C 1
ATOM 3358 O O . SER B 1 102 ? -30.287 -81.784 20.969 1.00 26.18 96 SER B O 1
ATOM 3361 N N . ALA B 1 103 ? -32.183 -82.295 21.890 1.00 31.41 97 ALA B N 1
ATOM 3362 C CA . ALA B 1 103 ? -31.904 -83.722 21.803 1.00 30.00 97 ALA B CA 1
ATOM 3363 C C . ALA B 1 103 ? -31.603 -84.148 20.393 1.00 29.90 97 ALA B C 1
ATOM 3364 O O . ALA B 1 103 ? -30.784 -84.994 20.184 1.00 32.74 97 ALA B O 1
ATOM 3366 N N . ASN B 1 104 ? -32.293 -83.578 19.439 1.00 28.00 98 ASN B N 1
ATOM 3367 C CA . ASN B 1 104 ? -32.042 -83.904 18.060 1.00 30.44 98 ASN B CA 1
ATOM 3368 C C . ASN B 1 104 ? -30.722 -83.319 17.534 1.00 31.21 98 ASN B C 1
ATOM 3369 O O . ASN B 1 104 ? -30.353 -83.562 16.423 1.00 33.29 98 ASN B O 1
ATOM 3374 N N . GLY B 1 105 ? -30.073 -82.493 18.323 1.00 29.05 99 GLY B N 1
ATOM 3375 C CA . GLY B 1 105 ? -28.863 -81.844 17.903 1.00 30.06 99 GLY B CA 1
ATOM 3376 C C . GLY B 1 105 ? -28.992 -80.802 16.816 1.00 27.82 99 GLY B C 1
ATOM 3377 O O . GLY B 1 105 ? -28.021 -80.469 16.199 1.00 26.54 99 GLY B O 1
ATOM 3378 N N . GLN B 1 106 ? -30.208 -80.357 16.584 1.00 25.97 100 GLN B N 1
ATOM 3379 C CA . GLN B 1 106 ? -30.480 -79.410 15.535 1.00 26.74 100 GLN B CA 1
ATOM 3380 C C . GLN B 1 106 ? -30.648 -77.943 15.983 1.00 22.87 100 GLN B C 1
ATOM 3381 O O . GLN B 1 106 ? -30.608 -77.075 15.222 1.00 18.49 100 GLN B O 1
ATOM 3387 N N . MET B 1 107 ? -30.778 -77.717 17.257 1.00 22.42 101 MET B N 1
ATOM 3388 C CA . MET B 1 107 ? -30.849 -76.357 17.779 1.00 24.69 101 MET B CA 1
ATOM 3389 C C . MET B 1 107 ? -29.958 -76.220 18.978 1.00 21.37 101 MET B C 1
ATOM 3390 O O . MET B 1 107 ? -29.847 -77.131 19.710 1.00 19.19 101 MET B O 1
ATOM 3395 N N . GLY B 1 108 ? -29.351 -75.057 19.144 1.00 17.01 102 GLY B N 1
ATOM 3396 C CA . GLY B 1 108 ? -28.534 -74.738 20.300 1.00 15.71 102 GLY B CA 1
ATOM 3397 C C . GLY B 1 108 ? -28.818 -73.318 20.765 1.00 18.21 102 GLY B C 1
ATOM 3398 O O . GLY B 1 108 ? -29.235 -72.473 19.973 1.00 16.66 102 GLY B O 1
ATOM 3399 N N . LEU B 1 109 ? -28.579 -73.049 22.015 1.00 17.29 103 LEU B N 1
ATOM 3400 C CA . LEU B 1 109 ? -28.673 -71.737 22.566 1.00 18.57 103 LEU B CA 1
ATOM 3401 C C . LEU B 1 109 ? -27.594 -71.507 23.577 1.00 15.34 103 LEU B C 1
ATOM 3402 O O . LEU B 1 109 ? -27.250 -72.378 24.283 1.00 16.32 103 LEU B O 1
ATOM 3407 N N . VAL B 1 110 ? -27.164 -70.284 23.666 1.00 10.95 104 VAL B N 1
ATOM 3408 C CA . VAL B 1 110 ? -26.355 -69.852 24.751 1.00 14.03 104 VAL B CA 1
ATOM 3409 C C . VAL B 1 110 ? -27.029 -68.637 25.356 1.00 15.58 104 VAL B C 1
ATOM 3410 O O . VAL B 1 110 ? -27.293 -67.658 24.698 1.00 12.53 104 VAL B O 1
ATOM 3414 N N . VAL B 1 111 ? -27.263 -68.720 26.628 1.00 16.17 105 VAL B N 1
ATOM 3415 C CA . VAL B 1 111 ? -28.079 -67.705 27.294 1.00 13.64 105 VAL B CA 1
ATOM 3416 C C . VAL B 1 111 ? -27.334 -67.158 28.503 1.00 14.99 105 VAL B C 1
ATOM 3417 O O . VAL B 1 111 ? -26.906 -67.916 29.379 1.00 16.92 105 VAL B O 1
ATOM 3421 N N . SER B 1 112 ? -27.126 -65.844 28.522 1.00 14.53 106 SER B N 1
ATOM 3422 C CA . SER B 1 112 ? -26.387 -65.196 29.598 1.00 16.86 106 SER B CA 1
ATOM 3423 C C . SER B 1 112 ? -26.493 -63.703 29.383 1.00 18.08 106 SER B C 1
ATOM 3424 O O . SER B 1 112 ? -27.007 -63.269 28.354 1.00 18.77 106 SER B O 1
ATOM 3427 N N . PRO B 1 113 ? -26.011 -62.937 30.326 1.00 22.94 107 PRO B N 1
ATOM 3428 C CA . PRO B 1 113 ? -25.911 -61.492 30.174 1.00 20.12 107 PRO B CA 1
ATOM 3429 C C . PRO B 1 113 ? -24.915 -61.107 29.069 1.00 19.90 107 PRO B C 1
ATOM 3430 O O . PRO B 1 113 ? -24.992 -60.044 28.573 1.00 19.95 107 PRO B O 1
ATOM 3434 N N . ASP B 1 114 ? -23.972 -61.968 28.767 1.00 20.58 108 ASP B N 1
ATOM 3435 C CA . ASP B 1 114 ? -22.950 -61.629 27.798 1.00 19.23 108 ASP B CA 1
ATOM 3436 C C . ASP B 1 114 ? -23.026 -62.412 26.517 1.00 18.49 108 ASP B C 1
ATOM 3437 O O . ASP B 1 114 ? -23.465 -61.876 25.531 1.00 18.20 108 ASP B O 1
ATOM 3442 N N . ILE B 1 115 ? -22.604 -63.653 26.543 1.00 15.76 109 ILE B N 1
ATOM 3443 C CA . ILE B 1 115 ? -22.690 -64.441 25.354 1.00 13.36 109 ILE B CA 1
ATOM 3444 C C . ILE B 1 115 ? -24.122 -64.894 25.242 1.00 14.06 109 ILE B C 1
ATOM 3445 O O . ILE B 1 115 ? -24.630 -65.486 26.131 1.00 16.80 109 ILE B O 1
ATOM 3450 N N . ASP B 1 116 ? -24.764 -64.576 24.164 1.00 11.64 110 ASP B N 1
ATOM 3451 C CA . ASP B 1 116 ? -26.177 -64.840 23.984 1.00 10.52 110 ASP B CA 1
ATOM 3452 C C . ASP B 1 116 ? -26.337 -65.172 22.519 1.00 12.67 110 ASP B C 1
ATOM 3453 O O . ASP B 1 116 ? -26.142 -64.316 21.702 1.00 11.34 110 ASP B O 1
ATOM 3458 N N . LEU B 1 117 ? -26.669 -66.389 22.179 1.00 10.23 111 LEU B N 1
ATOM 3459 C CA . LEU B 1 117 ? -26.603 -66.868 20.843 1.00 8.56 111 LEU B CA 1
ATOM 3460 C C . LEU B 1 117 ? -27.762 -67.780 20.509 1.00 13.16 111 LEU B C 1
ATOM 3461 O O . LEU B 1 117 ? -28.149 -68.551 21.303 1.00 13.69 111 LEU B O 1
ATOM 3466 N N . ARG B 1 118 ? -28.260 -67.700 19.299 1.00 12.12 112 ARG B N 1
ATOM 3467 C CA . ARG B 1 118 ? -29.194 -68.655 18.764 1.00 12.76 112 ARG B CA 1
ATOM 3468 C C . ARG B 1 118 ? -28.521 -69.425 17.645 1.00 15.40 112 ARG B C 1
ATOM 3469 O O . ARG B 1 118 ? -28.195 -68.849 16.650 1.00 13.21 112 ARG B O 1
ATOM 3477 N N . LEU B 1 119 ? -28.335 -70.717 17.839 1.00 13.63 113 LEU B N 1
ATOM 3478 C CA . LEU B 1 119 ? -27.573 -71.574 16.933 1.00 12.90 113 LEU B CA 1
ATOM 3479 C C . LEU B 1 119 ? -28.497 -72.507 16.162 1.00 13.73 113 LEU B C 1
ATOM 3480 O O . LEU B 1 119 ? -29.214 -73.312 16.765 1.00 18.81 113 LEU B O 1
ATOM 3485 N N . PHE B 1 120 ? -28.484 -72.401 14.836 1.00 9.99 114 PHE B N 1
ATOM 3486 C CA . PHE B 1 120 ? -29.288 -73.287 13.996 1.00 15.28 114 PHE B CA 1
ATOM 3487 C C . PHE B 1 120 ? -28.344 -74.305 13.371 1.00 16.89 114 PHE B C 1
ATOM 3488 O O . PHE B 1 120 ? -27.747 -74.058 12.317 1.00 15.13 114 PHE B O 1
ATOM 3496 N N . LEU B 1 121 ? -28.224 -75.448 14.044 1.00 14.59 115 LEU B N 1
ATOM 3497 C CA . LEU B 1 121 ? -27.081 -76.349 13.895 1.00 15.38 115 LEU B CA 1
ATOM 3498 C C . LEU B 1 121 ? -27.076 -77.161 12.618 1.00 16.83 115 LEU B C 1
ATOM 3499 O O . LEU B 1 121 ? -26.061 -77.783 12.269 1.00 13.24 115 LEU B O 1
ATOM 3504 N N . GLY B 1 122 ? -28.202 -77.144 11.916 1.00 15.92 116 GLY B N 1
ATOM 3505 C CA . GLY B 1 122 ? -28.396 -78.003 10.762 1.00 21.85 116 GLY B CA 1
ATOM 3506 C C . GLY B 1 122 ? -27.391 -77.801 9.647 1.00 22.90 116 GLY B C 1
ATOM 3507 O O . GLY B 1 122 ? -26.919 -78.774 9.052 1.00 20.02 116 GLY B O 1
ATOM 3508 N N . GLY B 1 123 ? -27.070 -76.543 9.352 1.00 16.59 117 GLY B N 1
ATOM 3509 C CA . GLY B 1 123 ? -26.153 -76.228 8.270 1.00 17.25 117 GLY B CA 1
ATOM 3510 C C . GLY B 1 123 ? -24.703 -76.177 8.710 1.00 18.04 117 GLY B C 1
ATOM 3511 O O . GLY B 1 123 ? -23.817 -75.914 7.891 1.00 18.55 117 GLY B O 1
ATOM 3512 N N . TRP B 1 124 ? -24.453 -76.433 9.996 1.00 15.89 118 TRP B N 1
ATOM 3513 C CA . TRP B 1 124 ? -23.094 -76.416 10.522 1.00 12.94 118 TRP B CA 1
ATOM 3514 C C . TRP B 1 124 ? -22.364 -77.630 9.993 1.00 15.62 118 TRP B C 1
ATOM 3515 O O . TRP B 1 124 ? -22.818 -78.754 10.172 1.00 17.62 118 TRP B O 1
ATOM 3526 N N . ASN B 1 125 ? -21.271 -77.393 9.308 1.00 15.70 119 ASN B N 1
ATOM 3527 C CA . ASN B 1 125 ? -20.548 -78.431 8.573 1.00 15.03 119 ASN B CA 1
ATOM 3528 C C . ASN B 1 125 ? -19.216 -78.880 9.160 1.00 19.03 119 ASN B C 1
ATOM 3529 O O . ASN B 1 125 ? -19.026 -80.012 9.419 1.00 14.35 119 ASN B O 1
ATOM 3534 N N . ALA B 1 126 ? -18.303 -77.952 9.417 1.00 16.55 120 ALA B N 1
ATOM 3535 C CA . ALA B 1 126 ? -17.027 -78.320 9.968 1.00 18.21 120 ALA B CA 1
ATOM 3536 C C . ALA B 1 126 ? -16.501 -77.367 11.014 1.00 17.63 120 ALA B C 1
ATOM 3537 O O . ALA B 1 126 ? -16.919 -76.224 11.085 1.00 13.09 120 ALA B O 1
ATOM 3539 N N . VAL B 1 127 ? -15.637 -77.891 11.866 1.00 9.84 121 VAL B N 1
ATOM 3540 C CA . VAL B 1 127 ? -15.102 -77.154 12.973 1.00 11.65 121 VAL B CA 1
ATOM 3541 C C . VAL B 1 127 ? -13.609 -77.410 13.147 1.00 14.67 121 VAL B C 1
ATOM 3542 O O . VAL B 1 127 ? -13.167 -78.548 13.023 1.00 12.74 121 VAL B O 1
ATOM 3546 N N . PHE B 1 128 ? -12.837 -76.368 13.452 1.00 12.70 122 PHE B N 1
ATOM 3547 C CA . PHE B 1 128 ? -11.387 -76.471 13.573 1.00 14.53 122 PHE B CA 1
ATOM 3548 C C . PHE B 1 128 ? -10.878 -75.724 14.781 1.00 16.57 122 PHE B C 1
ATOM 3549 O O . PHE B 1 128 ? -11.375 -74.682 15.124 1.00 13.75 122 PHE B O 1
ATOM 3557 N N . ALA B 1 129 ? -9.846 -76.248 15.436 1.00 13.35 123 ALA B N 1
ATOM 3558 C CA . ALA B 1 129 ? -9.161 -75.514 16.447 1.00 11.21 123 ALA B CA 1
ATOM 3559 C C . ALA B 1 129 ? -7.825 -75.017 15.942 1.00 17.46 123 ALA B C 1
ATOM 3560 O O . ALA B 1 129 ? -6.965 -75.784 15.637 1.00 16.77 123 ALA B O 1
ATOM 3562 N N . ILE B 1 130 ? -7.685 -73.723 15.855 1.00 14.26 124 ILE B N 1
ATOM 3563 C CA . ILE B 1 130 ? -6.474 -73.147 15.308 1.00 13.70 124 ILE B CA 1
ATOM 3564 C C . ILE B 1 130 ? -5.619 -72.613 16.440 1.00 15.15 124 ILE B C 1
ATOM 3565 O O . ILE B 1 130 ? -6.118 -71.926 17.330 1.00 16.62 124 ILE B O 1
ATOM 3570 N N . ALA B 1 131 ? -4.329 -72.887 16.396 1.00 13.15 125 ALA B N 1
ATOM 3571 C CA . ALA B 1 131 ? -3.401 -72.292 17.334 1.00 17.01 125 ALA B CA 1
ATOM 3572 C C . ALA B 1 131 ? -2.246 -71.642 16.568 1.00 23.27 125 ALA B C 1
ATOM 3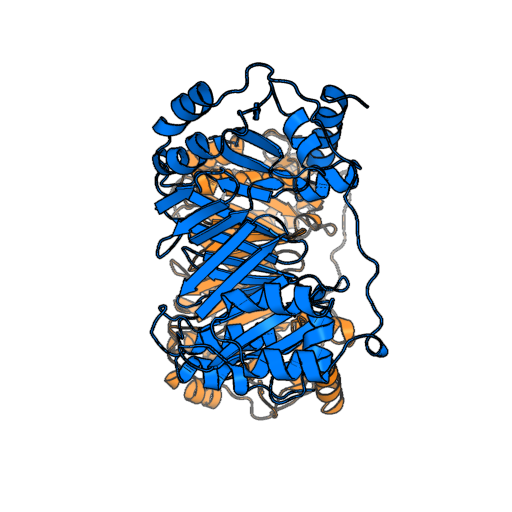573 O O . ALA B 1 131 ? -1.286 -72.290 16.236 1.00 21.93 125 ALA B O 1
ATOM 3575 N N . GLU B 1 132 ? -2.425 -70.368 16.253 1.00 18.54 126 GLU B N 1
ATOM 3576 C CA . GLU B 1 132 ? -1.603 -69.600 15.345 1.00 23.96 126 GLU B CA 1
ATOM 3577 C C . GLU B 1 132 ? -0.471 -68.832 16.065 1.00 24.61 126 GLU B C 1
ATOM 3578 O O . GLU B 1 132 ? -0.689 -68.244 17.073 1.00 25.65 126 GLU B O 1
ATOM 3584 N N . GLU B 1 133 ? 0.739 -68.869 15.525 1.00 24.57 127 GLU B N 1
ATOM 3585 C CA . GLU B 1 133 ? 1.872 -68.225 16.225 1.00 31.75 127 GLU B CA 1
ATOM 3586 C C . GLU B 1 133 ? 1.807 -66.684 16.437 1.00 35.92 127 GLU B C 1
ATOM 3587 O O . GLU B 1 133 ? 1.937 -66.211 17.520 1.00 40.88 127 GLU B O 1
ATOM 3593 N N . THR B 1 134 ? 1.548 -65.912 15.424 1.00 33.04 128 THR B N 1
ATOM 3594 C CA . THR B 1 134 ? 1.381 -64.455 15.730 1.00 37.09 128 THR B CA 1
ATOM 3595 C C . THR B 1 134 ? 2.597 -63.777 16.331 1.00 41.15 128 THR B C 1
ATOM 3596 O O . THR B 1 134 ? 3.602 -64.362 16.571 1.00 44.50 128 THR B O 1
ATOM 3600 N N . ALA B 1 135 ? 2.475 -62.459 16.528 1.00 44.70 129 ALA B N 1
ATOM 3601 C CA . ALA B 1 135 ? 3.536 -61.590 17.050 1.00 43.48 129 ALA B CA 1
ATOM 3602 C C . ALA B 1 135 ? 3.585 -61.368 18.565 1.00 42.34 129 ALA B C 1
ATOM 3603 O O . ALA B 1 135 ? 3.017 -60.444 19.033 1.00 45.44 129 ALA B O 1
ATOM 3605 N N . ARG B 1 136 ? 4.312 -62.185 19.317 1.00 49.74 130 ARG B N 1
ATOM 3606 C CA . ARG B 1 136 ? 4.870 -63.439 18.812 1.00 49.90 130 ARG B CA 1
ATOM 3607 C C . ARG B 1 136 ? 4.404 -64.597 19.716 1.00 52.86 130 ARG B C 1
ATOM 3608 O O . ARG B 1 136 ? 5.134 -65.596 19.858 1.00 52.91 130 ARG B O 1
ATOM 3616 N N . GLY B 1 137 ? 3.197 -64.514 20.266 1.00 49.51 131 GLY B N 1
ATOM 3617 C CA . GLY B 1 137 ? 2.706 -65.507 21.200 1.00 43.52 131 GLY B CA 1
ATOM 3618 C C . GLY B 1 137 ? 1.962 -66.517 20.381 1.00 43.63 131 GLY B C 1
ATOM 3619 O O . GLY B 1 137 ? 2.512 -66.972 19.405 1.00 43.52 131 GLY B O 1
ATOM 3620 N N . THR B 1 138 ? 0.748 -66.868 20.783 1.00 40.38 132 THR B N 1
ATOM 3621 C CA . THR B 1 138 ? -0.069 -67.825 20.036 1.00 33.18 132 THR B CA 1
ATOM 3622 C C . THR B 1 138 ? -1.567 -67.459 20.145 1.00 31.56 132 THR B C 1
ATOM 3623 O O . THR B 1 138 ? -2.012 -67.085 21.144 1.00 32.78 132 THR B O 1
ATOM 3627 N N . GLN B 1 139 ? -2.301 -67.532 19.055 1.00 23.44 133 GLN B N 1
ATOM 3628 C CA . GLN B 1 139 ? -3.699 -67.172 19.060 1.00 22.85 133 GLN B CA 1
ATOM 3629 C C . GLN B 1 139 ? -4.560 -68.412 18.874 1.00 17.99 133 GLN B C 1
ATOM 3630 O O . GLN B 1 139 ? -4.514 -69.012 17.852 1.00 15.55 133 GLN B O 1
ATOM 3636 N N . ARG B 1 140 ? -5.393 -68.706 19.833 1.00 19.10 134 ARG B N 1
ATOM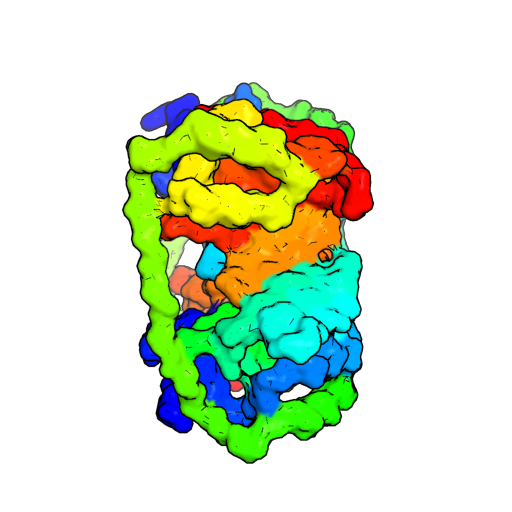 3637 C CA . ARG B 1 140 ? -6.236 -69.875 19.787 1.00 15.68 134 ARG B CA 1
ATOM 3638 C C . ARG B 1 140 ? -7.710 -69.547 19.485 1.00 19.27 134 ARG B C 1
ATOM 3639 O O . ARG B 1 140 ? -8.298 -68.718 20.104 1.00 13.65 134 ARG B O 1
ATOM 3647 N N . SER B 1 141 ? -8.279 -70.288 18.550 1.00 16.43 135 SER B N 1
ATOM 3648 C CA . SER B 1 141 ? -9.696 -70.104 18.231 1.00 15.30 135 SER B CA 1
ATOM 3649 C C . SER B 1 141 ? -10.345 -71.392 17.734 1.00 13.73 135 SER B C 1
ATOM 3650 O O . SER B 1 141 ? -9.673 -72.283 17.195 1.00 13.81 135 SER B O 1
ATOM 3653 N N . ILE B 1 142 ? -11.646 -71.484 17.873 1.00 15.73 136 ILE B N 1
ATOM 3654 C CA . ILE B 1 142 ? -12.449 -72.518 17.296 1.00 10.17 136 ILE B CA 1
ATOM 3655 C C . ILE B 1 142 ? -13.380 -71.900 16.262 1.00 15.09 136 ILE B C 1
ATOM 3656 O O . ILE B 1 142 ? -14.099 -70.955 16.557 1.00 11.24 136 ILE B O 1
ATOM 3661 N N . GLN B 1 143 ? -13.354 -72.476 15.087 1.00 11.44 137 GLN B N 1
ATOM 3662 C CA . GLN B 1 143 ? -14.010 -71.866 13.924 1.00 10.34 137 GLN B CA 1
ATOM 3663 C C . GLN B 1 143 ? -14.908 -72.853 13.197 1.00 9.99 137 GLN B C 1
ATOM 3664 O O . GLN B 1 143 ? -14.467 -73.953 12.827 1.00 11.59 137 GLN B O 1
ATOM 3670 N N . VAL B 1 144 ? -16.172 -72.457 13.002 1.00 9.31 138 VAL B N 1
ATOM 3671 C CA . VAL B 1 144 ? -17.178 -73.325 12.384 1.00 8.80 138 VAL B CA 1
ATOM 3672 C C . VAL B 1 144 ? -17.560 -72.801 10.999 1.00 11.22 138 VAL B C 1
ATOM 3673 O O . VAL B 1 144 ? -17.769 -71.587 10.803 1.00 12.18 138 VAL B O 1
ATOM 3677 N N . PHE B 1 145 ? -17.669 -73.683 10.038 1.00 8.93 139 PHE B N 1
ATOM 3678 C CA . PHE B 1 145 ? -18.052 -73.347 8.696 1.00 11.75 139 PHE B CA 1
ATOM 3679 C C . PHE B 1 145 ? -19.274 -74.149 8.200 1.00 15.17 139 PHE B C 1
ATOM 3680 O O . PHE B 1 145 ? -19.517 -75.242 8.674 1.00 14.51 139 PHE B O 1
ATOM 3688 N N . ASP B 1 146 ? -20.028 -73.565 7.285 1.00 13.52 140 ASP B N 1
ATOM 3689 C CA . ASP B 1 146 ? -21.243 -74.178 6.766 1.00 15.27 140 ASP B CA 1
ATOM 3690 C C . ASP B 1 146 ? -21.036 -75.040 5.540 1.00 19.66 140 ASP B C 1
ATOM 3691 O O . ASP B 1 146 ? -19.941 -75.276 5.171 1.00 19.00 140 ASP B O 1
ATOM 3696 N N . GLN B 1 147 ? -22.114 -75.430 4.883 1.00 18.99 141 GLN B N 1
ATOM 3697 C CA . GLN B 1 147 ? -22.033 -76.332 3.785 1.00 22.42 141 GLN B CA 1
ATOM 3698 C C . GLN B 1 147 ? -21.366 -75.743 2.553 1.00 22.62 141 GLN B C 1
ATOM 3699 O O . GLN B 1 147 ? -20.967 -76.443 1.695 1.00 22.68 141 GLN B O 1
ATOM 3705 N N . GLN B 1 148 ? -21.324 -74.443 2.465 1.00 18.74 142 GLN B N 1
ATOM 3706 C CA . GLN B 1 148 ? -20.618 -73.790 1.398 1.00 19.27 142 GLN B CA 1
ATOM 3707 C C . GLN B 1 148 ? -19.184 -73.329 1.799 1.00 15.17 142 GLN B C 1
ATOM 3708 O O . GLN B 1 148 ? -18.582 -72.609 1.088 1.00 15.90 142 GLN B O 1
ATOM 3714 N N . GLY B 1 149 ? -18.717 -73.699 2.965 1.00 12.31 143 GLY B N 1
ATOM 3715 C CA . GLY B 1 149 ? -17.437 -73.256 3.497 1.00 15.42 143 GLY B CA 1
ATOM 3716 C C . GLY B 1 149 ? -17.412 -71.853 4.087 1.00 15.66 143 GLY B C 1
ATOM 3717 O O . GLY B 1 149 ? -16.339 -71.331 4.449 1.00 14.56 143 GLY B O 1
ATOM 3718 N N . VAL B 1 150 ? -18.587 -71.225 4.155 1.00 12.14 144 VAL B N 1
ATOM 3719 C CA . VAL B 1 150 ? -18.724 -69.902 4.741 1.00 10.80 144 VAL B CA 1
ATOM 3720 C C . VAL B 1 150 ? -18.672 -69.922 6.258 1.00 9.68 144 VAL B C 1
ATOM 3721 O O . VAL B 1 150 ? -19.252 -70.778 6.837 1.00 10.40 144 VAL B O 1
ATOM 3725 N N . ALA B 1 151 ? -17.954 -68.969 6.872 1.00 9.02 145 ALA B N 1
ATOM 3726 C CA . ALA B 1 151 ? -17.938 -68.876 8.333 1.00 9.85 145 ALA B CA 1
ATOM 3727 C C . ALA B 1 151 ? -19.352 -68.831 8.912 1.00 10.86 145 ALA B C 1
ATOM 3728 O O . ALA B 1 151 ? -20.226 -68.110 8.407 1.00 7.58 145 ALA B O 1
ATOM 3730 N N . VAL B 1 152 ? -19.551 -69.595 9.979 1.00 7.79 146 VAL B N 1
ATOM 3731 C CA . VAL B 1 152 ? -20.795 -69.575 10.725 1.00 8.29 146 VAL B CA 1
ATOM 3732 C C . VAL B 1 152 ? -20.582 -68.798 12.016 1.00 8.78 146 VAL B C 1
ATOM 3733 O O . VAL B 1 152 ? -21.328 -67.875 12.336 1.00 10.03 146 VAL B O 1
ATOM 3737 N N . HIS B 1 153 ? -19.529 -69.152 12.739 1.00 8.12 147 HIS B N 1
ATOM 3738 C CA . HIS B 1 153 ? -19.346 -68.690 14.106 1.00 7.38 147 HIS B CA 1
ATOM 3739 C C . HIS B 1 153 ? -17.914 -69.021 14.505 1.00 11.40 147 HIS B C 1
ATOM 3740 O O . HIS B 1 153 ? -17.405 -70.083 14.163 1.00 8.00 147 HIS B O 1
ATOM 3747 N N . LYS B 1 154 ? -17.301 -68.157 15.276 1.00 12.83 148 LYS B N 1
ATOM 3748 C CA . LYS B 1 154 ? -15.951 -68.364 15.734 1.00 10.81 148 LYS B CA 1
ATOM 3749 C C . LYS B 1 154 ? -15.853 -68.041 17.186 1.00 15.70 148 LYS B C 1
ATOM 3750 O O . LYS B 1 154 ? -16.443 -67.081 17.626 1.00 10.17 148 LYS B O 1
ATOM 3756 N N . VAL B 1 155 ? -15.095 -68.812 17.952 1.00 11.57 149 VAL B N 1
ATOM 3757 C CA . VAL B 1 155 ? -14.745 -68.326 19.297 1.00 10.81 149 VAL B CA 1
ATOM 3758 C C . VAL B 1 155 ? -13.246 -68.276 19.542 1.00 16.42 149 VAL B C 1
ATOM 3759 O O . VAL B 1 155 ? -12.527 -69.246 19.283 1.00 14.04 149 VAL B O 1
ATOM 3763 N N . PHE B 1 156 ? -12.788 -67.117 20.014 1.00 15.55 150 PHE B N 1
ATOM 3764 C CA . PHE B 1 156 ? -11.372 -66.842 20.217 1.00 16.76 150 PHE B CA 1
ATOM 3765 C C . PHE B 1 156 ? -11.089 -66.784 21.705 1.00 17.98 150 PHE B C 1
ATOM 3766 O O . PHE B 1 156 ? -11.851 -66.174 22.462 1.00 16.70 150 PHE B O 1
ATOM 3774 N N . LEU B 1 157 ? -10.033 -67.442 22.148 1.00 15.20 151 LEU B N 1
ATOM 3775 C CA . LEU B 1 157 ? -9.526 -67.162 23.480 1.00 20.73 151 LEU B CA 1
ATOM 3776 C C . LEU B 1 157 ? -8.924 -65.781 23.472 1.00 19.83 151 LEU B C 1
ATOM 3777 O O . LEU B 1 157 ? -8.384 -65.389 22.499 1.00 19.05 151 LEU B O 1
ATOM 3782 N N . ALA B 1 158 ? -9.046 -65.055 24.550 1.00 21.21 152 ALA B N 1
ATOM 3783 C CA . ALA B 1 158 ? -8.403 -63.767 24.696 1.00 23.23 152 ALA B CA 1
ATOM 3784 C C . ALA B 1 158 ? -7.657 -63.571 26.005 1.00 30.08 152 ALA B C 1
ATOM 3785 O O . ALA B 1 158 ? -7.203 -64.490 26.613 1.00 26.85 152 ALA B O 1
ATOM 3787 N N . GLU B 1 159 ? -7.628 -62.346 26.479 1.00 35.39 153 GLU B N 1
ATOM 3788 C CA . GLU B 1 159 ? -6.743 -61.983 27.557 1.00 34.16 153 GLU B CA 1
ATOM 3789 C C . GLU B 1 159 ? -7.013 -62.724 28.831 1.00 35.84 153 GLU B C 1
ATOM 3790 O O . GLU B 1 159 ? -6.136 -62.949 29.598 1.00 37.90 153 GLU B O 1
ATOM 3796 N N . ALA B 1 160 ? -8.267 -63.076 29.048 1.00 37.16 154 ALA B N 1
ATOM 3797 C CA . ALA B 1 160 ? -8.687 -63.681 30.299 1.00 32.73 154 ALA B CA 1
ATOM 3798 C C . ALA B 1 160 ? -9.014 -65.148 30.284 1.00 32.95 154 ALA B C 1
ATOM 3799 O O . ALA B 1 160 ? -9.477 -65.650 31.265 1.00 36.01 154 ALA B O 1
ATOM 3801 N N . SER B 1 161 ? -8.739 -65.824 29.180 1.00 32.14 155 SER B N 1
ATOM 3802 C CA . SER B 1 161 ? -9.118 -67.229 29.017 1.00 29.95 155 SER B CA 1
ATOM 3803 C C . SER B 1 161 ? -8.254 -68.201 29.830 1.00 34.89 155 SER B C 1
ATOM 3804 O O . SER B 1 161 ? -7.157 -67.849 30.290 1.00 30.00 155 SER B O 1
ATOM 3807 N N . ASP B 1 162 ? -8.758 -69.413 30.019 1.00 32.15 156 ASP B N 1
ATOM 3808 C CA . ASP B 1 162 ? -8.054 -70.532 30.637 1.00 36.14 156 ASP B CA 1
ATOM 3809 C C . ASP B 1 162 ? -7.379 -71.377 29.586 1.00 36.75 156 ASP B C 1
ATOM 3810 O O . ASP B 1 162 ? -7.936 -72.315 29.115 1.00 30.81 156 ASP B O 1
ATOM 3815 N N . VAL B 1 163 ? -6.156 -71.016 29.264 1.00 37.54 157 VAL B N 1
ATOM 3816 C CA . VAL B 1 163 ? -5.406 -71.654 28.228 1.00 33.97 157 VAL B CA 1
ATOM 3817 C C . VAL B 1 163 ? -5.152 -73.109 28.534 1.00 38.79 157 VAL B C 1
ATOM 3818 O O . VAL B 1 163 ? -5.111 -73.914 27.649 1.00 37.35 157 VAL B O 1
ATOM 3822 N N . ARG B 1 164 ? -5.067 -73.434 29.814 1.00 41.73 158 ARG B N 1
ATOM 3823 C CA . ARG B 1 164 ? -4.732 -74.774 30.295 1.00 40.31 158 ARG B CA 1
ATOM 3824 C C . ARG B 1 164 ? -5.792 -75.684 29.773 1.00 38.32 158 ARG B C 1
ATOM 3825 O O . ARG B 1 164 ? -5.509 -76.801 29.476 1.00 39.64 158 ARG B O 1
ATOM 3833 N N . ALA B 1 165 ? -7.000 -75.179 29.644 1.00 38.45 159 ALA B N 1
ATOM 3834 C CA . ALA B 1 165 ? -8.139 -75.965 29.229 1.00 36.19 159 ALA B CA 1
ATOM 3835 C C . ALA B 1 165 ? -8.168 -76.251 27.770 1.00 33.67 159 ALA B C 1
ATOM 3836 O O . ALA B 1 165 ? -8.914 -77.041 27.305 1.00 33.18 159 ALA B O 1
ATOM 3838 N N . TRP B 1 166 ? -7.285 -75.571 27.048 1.00 32.64 160 TRP B N 1
ATOM 3839 C CA . TRP B 1 166 ? -7.341 -75.665 25.617 1.00 32.28 160 TRP B CA 1
ATOM 3840 C C . TRP B 1 166 ? -6.932 -76.993 25.024 1.00 28.34 160 TRP B C 1
ATOM 3841 O O . TRP B 1 166 ? -7.713 -77.602 24.356 1.00 28.58 160 TRP B O 1
ATOM 3852 N N . GLU B 1 167 ? -5.753 -77.453 25.441 1.00 29.19 161 GLU B N 1
ATOM 3853 C CA . GLU B 1 167 ? -5.179 -78.720 24.959 1.00 30.44 161 GLU B CA 1
ATOM 3854 C C . GLU B 1 167 ? -6.021 -79.941 25.322 1.00 24.51 161 GLU B C 1
ATOM 3855 O O . GLU B 1 167 ? -6.277 -80.732 24.516 1.00 26.01 161 GLU B O 1
ATOM 3861 N N . PRO B 1 168 ? -6.534 -80.035 26.516 1.00 28.07 162 PRO B N 1
ATOM 3862 C CA . PRO B 1 168 ? -7.441 -81.152 26.837 1.00 26.55 162 PRO B CA 1
ATOM 3863 C C . PRO B 1 168 ? -8.713 -81.128 26.037 1.00 25.62 162 PRO B C 1
ATOM 3864 O O . PRO B 1 168 ? -9.109 -82.130 25.614 1.00 25.00 162 PRO B O 1
ATOM 3868 N N . LEU B 1 169 ? -9.302 -79.956 25.814 1.00 30.24 163 LEU B N 1
ATOM 386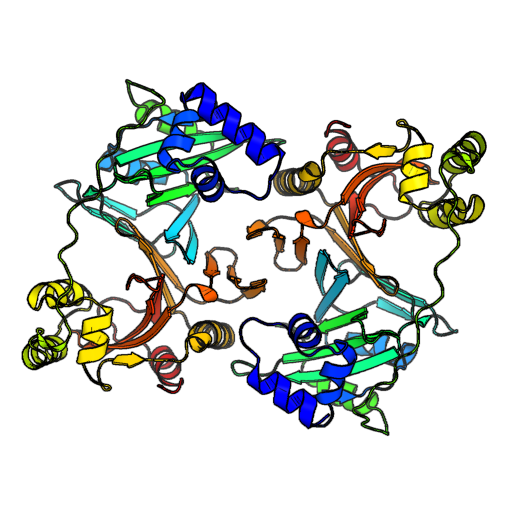9 C CA . LEU B 1 169 ? -10.517 -79.888 24.969 1.00 28.79 163 LEU B CA 1
ATOM 3870 C C . LEU B 1 169 ? -10.290 -80.318 23.535 1.00 25.39 163 LEU B C 1
ATOM 3871 O O . LEU B 1 169 ? -11.009 -81.127 22.991 1.00 22.26 163 LEU B O 1
ATOM 3876 N N . VAL B 1 170 ? -9.210 -79.838 22.967 1.00 24.01 164 VAL B N 1
ATOM 3877 C CA . VAL B 1 170 ? -8.847 -80.195 21.624 1.00 23.34 164 VAL B CA 1
ATOM 3878 C C . VAL B 1 170 ? -8.612 -81.682 21.516 1.00 27.94 164 VAL B C 1
ATOM 3879 O O . VAL B 1 170 ? -9.082 -82.333 20.609 1.00 24.05 164 VAL B O 1
ATOM 3883 N N . GLU B 1 171 ? -7.942 -82.227 22.516 1.00 28.64 165 GLU B N 1
ATOM 3884 C CA . GLU B 1 171 ? -7.642 -83.625 22.541 1.00 29.84 165 GLU B CA 1
ATOM 3885 C C . GLU B 1 171 ? -8.899 -84.440 22.569 1.00 30.70 165 GLU B C 1
ATOM 3886 O O . GLU B 1 171 ? -9.082 -85.315 21.773 1.00 31.45 165 GLU B O 1
ATOM 3892 N N . ARG B 1 172 ? -9.805 -84.048 23.435 1.00 30.01 166 ARG B N 1
ATOM 3893 C CA . ARG B 1 172 ? -11.072 -84.752 23.516 1.00 29.16 166 ARG B CA 1
ATOM 3894 C C . ARG B 1 172 ? -11.908 -84.691 22.245 1.00 28.53 166 ARG B C 1
ATOM 3895 O O . ARG B 1 172 ? -12.455 -85.690 21.860 1.00 23.50 166 ARG B O 1
ATOM 3903 N N . LEU B 1 173 ? -12.019 -83.520 21.641 1.00 25.53 167 LEU B N 1
ATOM 3904 C CA . LEU B 1 173 ? -12.883 -83.321 20.470 1.00 21.76 167 LEU B CA 1
ATOM 3905 C C . LEU B 1 173 ? -12.307 -83.661 19.098 1.00 20.16 167 LEU B C 1
ATOM 3906 O O . LEU B 1 173 ? -12.994 -83.731 18.114 1.00 18.23 167 LEU B O 1
ATOM 3911 N N . ARG B 1 174 ? -11.009 -83.880 19.028 1.00 20.52 168 ARG B N 1
ATOM 3912 C CA . ARG B 1 174 ? -10.346 -84.018 17.747 1.00 19.66 168 ARG B CA 1
ATOM 3913 C C . ARG B 1 174 ? -10.896 -85.140 16.921 1.00 19.17 168 ARG B C 1
ATOM 3914 O O . ARG B 1 174 ? -11.221 -86.144 17.436 1.00 18.82 168 ARG B O 1
ATOM 3922 N N . ALA B 1 175 ? -10.973 -84.931 15.621 1.00 17.10 169 ALA B N 1
ATOM 3923 C CA . ALA B 1 175 ? -11.468 -85.955 14.715 1.00 19.18 169 ALA B CA 1
ATOM 3924 C C . ALA B 1 175 ? -10.400 -87.027 14.516 1.00 21.21 169 ALA B C 1
ATOM 3925 O O . ALA B 1 175 ? -9.209 -86.754 14.670 1.00 16.47 169 ALA B O 1
ATOM 3927 N N . ALA B 1 176 ? -10.836 -88.234 14.165 1.00 24.16 170 ALA B N 1
ATOM 3928 C CA . ALA B 1 176 ? -9.931 -89.330 13.834 1.00 26.43 170 ALA B CA 1
ATOM 3929 C C . ALA B 1 176 ? -9.187 -89.030 12.574 1.00 26.79 170 ALA B C 1
ATOM 3930 O O . ALA B 1 176 ? -8.012 -89.145 12.515 1.00 28.45 170 ALA B O 1
ATOM 3932 N N . GLU B 1 177 ? -9.910 -88.615 11.545 1.00 26.91 171 GLU B N 1
ATOM 3933 C CA . GLU B 1 177 ? -9.294 -88.229 10.323 1.00 33.36 171 GLU B CA 1
ATOM 3934 C C . GLU B 1 177 ? -8.990 -86.726 10.358 1.00 30.13 171 GLU B C 1
ATOM 3935 O O . GLU B 1 177 ? -9.832 -85.899 10.241 1.00 29.98 171 GLU B O 1
ATOM 3941 N N . GLN B 1 178 ? -7.720 -86.442 10.419 1.00 32.05 172 GLN B N 1
ATOM 3942 C CA . GLN B 1 178 ? -7.282 -85.083 10.317 1.00 29.02 172 GLN B CA 1
ATOM 3943 C C . GLN B 1 178 ? -7.250 -84.686 8.846 1.00 27.30 172 GLN B C 1
ATOM 3944 O O . GLN B 1 178 ? -6.240 -84.528 8.276 1.00 30.63 172 GLN B O 1
ATOM 3950 N N . ASP B 1 179 ? -8.408 -84.522 8.280 1.00 34.53 173 ASP B N 1
ATOM 3951 C CA . ASP B 1 179 ? -8.645 -84.299 6.884 1.00 35.87 173 ASP B CA 1
ATOM 3952 C C . ASP B 1 179 ? -8.573 -82.811 6.545 1.00 36.46 173 ASP B C 1
ATOM 3953 O O . ASP B 1 179 ? -9.157 -82.011 7.204 1.00 29.00 173 ASP B O 1
ATOM 3958 N N . ALA B 1 180 ? -7.826 -82.468 5.513 1.00 36.33 174 ALA B N 1
ATOM 3959 C CA . ALA B 1 180 ? -7.618 -81.082 5.109 1.00 31.57 174 ALA B CA 1
ATOM 3960 C C . ALA B 1 180 ? -8.398 -80.619 3.907 1.00 35.50 174 ALA B C 1
ATOM 3961 O O . ALA B 1 180 ? -8.096 -79.582 3.386 1.00 32.77 174 ALA B O 1
ATOM 3963 N N . VAL B 1 181 ? -9.344 -81.396 3.421 1.00 35.58 175 VAL B N 1
ATOM 3964 C CA . VAL B 1 181 ? -10.088 -80.978 2.258 1.00 36.86 175 VAL B CA 1
ATOM 3965 C C . VAL B 1 181 ? -11.449 -80.296 2.448 1.00 38.79 175 VAL B C 1
ATOM 3966 O O . VAL B 1 181 ? -11.749 -79.387 1.728 1.00 42.39 175 VAL B O 1
ATOM 3970 N N . LEU B 1 182 ? -12.264 -80.734 3.392 1.00 39.21 176 LEU B N 1
ATOM 3971 C CA . LEU B 1 182 ? -13.609 -80.129 3.576 1.00 36.84 176 LEU B CA 1
ATOM 3972 C C . LEU B 1 182 ? -14.597 -80.243 2.444 1.00 35.78 176 LEU B C 1
ATOM 3973 O O . LEU B 1 182 ? -14.533 -79.493 1.500 1.00 33.17 176 LEU B O 1
ATOM 3978 N N . ALA B 1 183 ? -15.570 -81.147 2.571 1.00 32.42 177 ALA B N 1
ATOM 3979 C CA . ALA B 1 183 ? -16.603 -81.274 1.547 1.00 32.87 177 ALA B CA 1
ATOM 3980 C C . ALA B 1 183 ? -17.614 -80.135 1.571 1.00 34.64 177 ALA B C 1
ATOM 3981 O O . ALA B 1 183 ? -18.164 -79.823 2.550 1.00 36.01 177 ALA B O 1
ATOM 3983 N N . LEU B 1 184 ? -17.897 -79.583 0.429 1.00 31.93 178 LEU B N 1
ATOM 3984 C CA . LEU B 1 184 ? -18.960 -78.617 0.267 1.00 34.58 178 LEU B CA 1
ATOM 3985 C C . LEU B 1 184 ? -20.194 -79.225 -0.386 1.00 37.11 178 LEU B C 1
ATOM 3986 O O . LEU B 1 184 ? -20.094 -80.187 -1.111 1.00 36.05 178 LEU B O 1
ATOM 3991 N N . HIS B 1 185 ? -21.347 -78.633 -0.149 1.00 35.45 179 HIS B N 1
ATOM 3992 C CA . HIS B 1 185 ? -22.573 -79.051 -0.789 1.00 34.26 179 HIS B CA 1
ATOM 3993 C C . HIS B 1 185 ? -23.216 -77.842 -1.476 1.00 36.82 179 HIS B C 1
ATOM 3994 O O . HIS B 1 185 ? -23.007 -76.734 -1.081 1.00 29.04 179 HIS B O 1
ATOM 4001 N N . GLU B 1 186 ? -24.008 -78.059 -2.495 1.00 40.50 180 GLU B N 1
ATOM 4002 C CA . GLU B 1 186 ? -24.720 -76.975 -3.123 1.00 39.22 180 GLU B CA 1
ATOM 4003 C C . GLU B 1 186 ? -25.758 -76.417 -2.161 1.00 35.57 180 GLU B C 1
ATOM 4004 O O . GLU B 1 186 ? -26.272 -77.126 -1.354 1.00 30.48 180 GLU B O 1
ATOM 4010 N N . PRO B 1 187 ? -26.013 -75.134 -2.257 1.00 31.81 181 PRO B N 1
ATOM 4011 C CA . PRO B 1 187 ? -26.971 -74.455 -1.399 1.00 29.84 181 PRO B CA 1
ATOM 4012 C C . PRO B 1 187 ? -28.437 -74.846 -1.662 1.00 31.47 181 PRO B C 1
ATOM 4013 O O . PRO B 1 187 ? -28.730 -75.088 -2.797 1.00 29.39 181 PRO B O 1
ATOM 4017 N N . ARG B 1 188 ? -29.301 -74.793 -0.655 1.00 27.14 182 ARG B N 1
ATOM 4018 C CA . ARG B 1 188 ? -30.723 -75.049 -0.815 1.00 32.37 182 ARG B CA 1
ATOM 4019 C C . ARG B 1 188 ? -31.290 -74.123 -1.913 1.00 32.83 182 ARG B C 1
ATOM 4020 O O . ARG B 1 188 ? -30.921 -72.996 -2.041 1.00 32.48 182 ARG B O 1
ATOM 4028 N N . ALA B 1 189 ? -32.165 -74.634 -2.738 1.00 33.04 183 ALA B N 1
ATOM 4029 C CA . ALA B 1 189 ? -32.723 -73.840 -3.809 1.00 32.27 183 ALA B CA 1
ATOM 4030 C C . ALA B 1 189 ? -33.517 -72.644 -3.276 1.00 29.26 183 ALA B C 1
ATOM 4031 O O . ALA B 1 189 ? -34.187 -72.742 -2.285 1.00 31.61 183 ALA B O 1
ATOM 4033 N N . PRO B 1 190 ? -33.398 -71.509 -3.926 1.00 34.07 184 PRO B N 1
ATOM 4034 C CA . PRO B 1 190 ? -34.086 -70.303 -3.469 1.00 34.80 184 PRO B CA 1
ATOM 4035 C C . PRO B 1 190 ? -35.587 -70.449 -3.524 1.00 29.43 184 PRO B C 1
ATOM 4036 O O . PRO B 1 190 ? -36.047 -70.955 -4.465 1.00 28.55 184 PRO B O 1
ATOM 4040 N N . ALA B 1 191 ? -36.294 -70.010 -2.511 1.00 29.46 185 ALA B N 1
ATOM 4041 C CA . ALA B 1 191 ? -37.752 -70.076 -2.492 1.00 33.25 185 ALA B CA 1
ATOM 4042 C C . ALA B 1 191 ? -38.413 -69.192 -3.547 1.00 34.48 185 ALA B C 1
ATOM 4043 O O . ALA B 1 191 ? -37.918 -68.134 -3.836 1.00 31.35 185 ALA B O 1
ATOM 4045 N N . ALA B 1 192 ? -39.549 -69.608 -4.066 1.00 31.37 186 ALA B N 1
ATOM 4046 C CA . ALA B 1 192 ? -40.249 -68.831 -5.074 1.00 27.29 186 ALA B CA 1
ATOM 4047 C C . ALA B 1 192 ? -40.752 -67.513 -4.527 1.00 29.59 186 ALA B C 1
ATOM 4048 O O . ALA B 1 192 ? -41.086 -67.468 -3.410 1.00 29.15 186 ALA B O 1
ATOM 4050 N N . ALA B 1 193 ? -40.790 -66.477 -5.352 1.00 23.32 187 ALA B N 1
ATOM 4051 C CA . ALA B 1 193 ? -41.033 -65.131 -4.915 1.00 28.11 187 ALA B CA 1
ATOM 4052 C C . ALA B 1 193 ? -42.247 -64.459 -5.553 1.00 23.61 187 ALA B C 1
ATOM 4053 O O . ALA B 1 193 ? -42.298 -64.350 -6.738 1.00 23.33 187 ALA B O 1
ATOM 4055 N N . LEU B 1 194 ? -43.141 -63.955 -4.749 1.00 19.19 188 LEU B N 1
ATOM 4056 C CA . LEU B 1 194 ? -44.318 -63.264 -5.230 1.00 18.09 188 LEU B CA 1
ATOM 4057 C C . LEU B 1 194 ? -44.087 -61.771 -5.233 1.00 17.37 188 LEU B C 1
ATOM 4058 O O . LEU B 1 194 ? -43.359 -61.288 -4.392 1.00 16.42 188 LEU B O 1
ATOM 4063 N N . VAL B 1 195 ? -44.715 -61.063 -6.157 1.00 14.30 189 VAL B N 1
ATOM 4064 C CA . VAL B 1 195 ? -44.670 -59.631 -6.147 1.00 15.81 189 VAL B CA 1
ATOM 4065 C C . VAL B 1 195 ? -45.718 -59.009 -5.211 1.00 20.01 189 VAL B C 1
ATOM 4066 O O . VAL B 1 195 ? -46.671 -59.665 -4.836 1.00 14.65 189 VAL B O 1
ATOM 4070 N N . ASP B 1 196 ? -45.561 -57.738 -4.917 1.00 14.51 190 ASP B N 1
ATOM 4071 C CA . ASP B 1 196 ? -46.372 -57.124 -3.901 1.00 17.30 190 ASP B CA 1
ATOM 4072 C C . ASP B 1 196 ? -47.884 -57.320 -4.245 1.00 14.86 190 ASP B C 1
ATOM 4073 O O . ASP B 1 196 ? -48.663 -57.675 -3.418 1.00 13.50 190 ASP B O 1
ATOM 4078 N N . ALA B 1 197 ? -48.197 -57.168 -5.498 1.00 14.82 191 ALA B N 1
ATOM 4079 C CA . ALA B 1 197 ? -49.565 -57.230 -5.950 1.00 17.84 191 ALA B CA 1
ATOM 4080 C C . ALA B 1 197 ? -50.220 -58.581 -5.633 1.00 18.79 191 ALA B C 1
ATOM 4081 O O . ALA B 1 197 ? -51.397 -58.617 -5.473 1.00 16.45 191 ALA B O 1
ATOM 4083 N N . GLN B 1 198 ? -49.429 -59.636 -5.595 1.00 14.03 192 GLN B N 1
ATOM 4084 C CA . GLN B 1 198 ? -49.880 -60.976 -5.331 1.00 14.43 192 GLN B CA 1
ATOM 4085 C C . GLN B 1 198 ? -50.208 -61.287 -3.914 1.00 14.28 192 GLN B C 1
ATOM 4086 O O . GLN B 1 198 ? -50.890 -62.198 -3.658 1.00 14.80 192 GLN B O 1
ATOM 4092 N N . ILE B 1 199 ? -49.678 -60.507 -3.008 1.00 12.32 193 ILE B N 1
ATOM 4093 C CA . ILE B 1 199 ? -49.941 -60.732 -1.634 1.00 15.30 193 ILE B CA 1
ATOM 4094 C C . ILE B 1 199 ? -51.303 -60.132 -1.180 1.00 14.95 193 ILE B C 1
ATOM 4095 O O . ILE B 1 199 ? -51.671 -59.103 -1.678 1.00 15.88 193 ILE B O 1
ATOM 4100 N N . ASP B 1 200 ? -51.985 -60.779 -0.260 1.00 14.34 194 ASP B N 1
ATOM 4101 C CA . ASP B 1 200 ? -53.215 -60.237 0.261 1.00 13.84 194 ASP B CA 1
ATOM 4102 C C . ASP B 1 200 ? -52.818 -59.318 1.419 1.00 11.98 194 ASP B C 1
ATOM 4103 O O . ASP B 1 200 ? -52.679 -59.733 2.483 1.00 8.14 194 ASP B O 1
ATOM 4108 N N . ALA B 1 201 ? -52.685 -58.036 1.113 1.00 11.23 195 ALA B N 1
ATOM 4109 C CA . ALA B 1 201 ? -52.253 -57.050 2.102 1.00 10.66 195 ALA B CA 1
ATOM 4110 C C . ALA B 1 201 ? -53.233 -56.911 3.264 1.00 10.11 195 ALA B C 1
ATOM 4111 O O . ALA B 1 201 ? -52.823 -56.745 4.402 1.00 9.49 195 ALA B O 1
ATOM 4113 N N . ALA B 1 202 ? -54.530 -56.965 2.990 1.00 12.43 196 ALA B N 1
ATOM 4114 C CA . ALA B 1 202 ? -55.509 -56.853 4.066 1.00 9.26 196 ALA B CA 1
ATOM 4115 C C . ALA B 1 202 ? -55.344 -58.014 5.058 1.00 11.42 196 ALA B C 1
ATOM 4116 O O . ALA B 1 202 ? -55.373 -57.817 6.271 1.00 12.55 196 ALA B O 1
ATOM 4118 N N . ALA B 1 203 ? -55.183 -59.225 4.538 1.00 7.22 197 ALA B N 1
ATOM 4119 C CA . ALA B 1 203 ? -55.009 -60.402 5.392 1.00 12.11 197 ALA B CA 1
ATOM 4120 C C . ALA B 1 203 ? -53.697 -60.333 6.169 1.00 11.47 197 ALA B C 1
ATOM 4121 O O . ALA B 1 203 ? -53.634 -60.688 7.350 1.00 12.51 197 ALA B O 1
ATOM 4123 N N . LEU B 1 204 ? -52.635 -59.873 5.536 1.00 12.24 198 LEU B N 1
ATOM 4124 C CA . LEU B 1 204 ? -51.339 -59.792 6.178 1.00 10.52 198 LEU B CA 1
ATOM 4125 C C . LEU B 1 204 ? -51.431 -58.815 7.315 1.00 10.30 198 LEU B C 1
ATOM 4126 O O . LEU B 1 204 ? -51.010 -59.069 8.358 1.00 9.02 198 LEU B O 1
ATOM 4131 N N . ARG B 1 205 ? -52.081 -57.694 7.058 1.00 9.45 199 ARG B N 1
ATOM 4132 C CA . ARG B 1 205 ? -52.237 -56.659 8.062 1.00 10.00 199 ARG B CA 1
ATOM 4133 C C . ARG B 1 205 ? -53.056 -57.199 9.270 1.00 11.07 199 ARG B C 1
ATOM 4134 O O . ARG B 1 205 ? -52.718 -56.990 10.356 1.00 7.49 199 ARG B O 1
ATOM 4142 N N . GLU B 1 206 ? -54.070 -57.992 9.000 1.00 11.30 200 GLU B N 1
ATOM 4143 C CA . GLU B 1 206 ? -54.808 -58.630 10.055 1.00 10.79 200 GLU B CA 1
ATOM 4144 C C . GLU B 1 206 ? -53.932 -59.592 10.879 1.00 9.07 200 GLU B C 1
ATOM 4145 O O . GLU B 1 206 ? -53.977 -59.606 12.023 1.00 9.47 200 GLU B O 1
ATOM 4151 N N . GLY B 1 207 ? -53.117 -60.362 10.211 1.00 8.58 201 GLY B N 1
ATOM 4152 C CA . GLY B 1 207 ? -52.246 -61.287 10.913 1.00 12.85 201 GLY B CA 1
ATOM 4153 C C . GLY B 1 207 ? -51.210 -60.539 11.732 1.00 14.07 201 GLY B C 1
ATOM 4154 O O . GLY B 1 207 ? -50.865 -60.961 12.840 1.00 12.62 201 GLY B O 1
ATOM 4155 N N . TRP B 1 208 ? -50.716 -59.424 11.193 1.00 8.49 202 TRP B N 1
ATOM 4156 C CA . TRP B 1 208 ? -49.724 -58.620 11.906 1.00 10.20 202 TRP B CA 1
ATOM 4157 C C . TRP B 1 208 ? -50.337 -58.081 13.196 1.00 12.75 202 TRP B C 1
ATOM 4158 O O . TRP B 1 208 ? -49.701 -58.119 14.248 1.00 12.48 202 TRP B O 1
ATOM 4169 N N . ALA B 1 209 ? -51.576 -57.588 13.117 1.00 10.51 203 ALA B N 1
ATOM 4170 C CA . ALA B 1 209 ? -52.239 -57.035 14.296 1.00 12.31 203 ALA B CA 1
ATOM 4171 C C . ALA B 1 209 ? -52.451 -58.119 15.353 1.00 14.30 203 ALA B C 1
ATOM 4172 O O . ALA B 1 209 ? -52.523 -57.832 16.554 1.00 15.11 203 ALA B O 1
ATOM 4174 N N . ALA B 1 210 ? -52.541 -59.365 14.902 1.00 14.52 204 ALA B N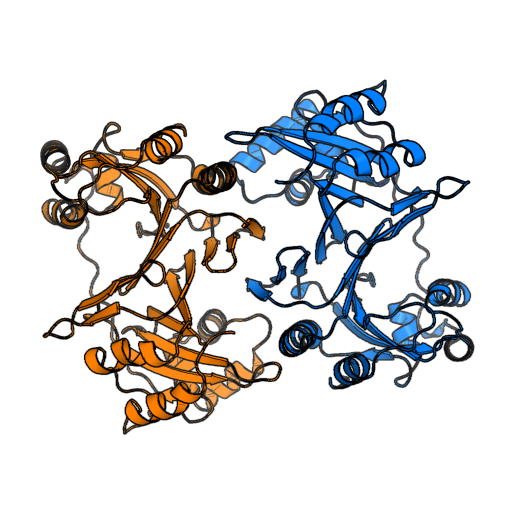 1
ATOM 4175 C CA . ALA B 1 210 ? -52.814 -60.481 15.809 1.00 15.16 204 ALA B CA 1
ATOM 4176 C C . ALA B 1 210 ? -51.562 -61.193 16.320 1.00 19.65 204 ALA B C 1
ATOM 4177 O O . ALA B 1 210 ? -51.664 -62.170 17.064 1.00 15.71 204 ALA B O 1
ATOM 4179 N N . LEU B 1 211 ? -50.392 -60.681 16.013 1.00 16.27 205 LEU B N 1
ATOM 4180 C CA . LEU B 1 211 ? -49.178 -61.282 16.457 1.00 17.23 205 LEU B CA 1
ATOM 4181 C C . LEU B 1 211 ? -49.106 -61.315 17.956 1.00 18.71 205 LEU B C 1
ATOM 4182 O O . LEU B 1 211 ? -49.444 -60.393 18.596 1.00 18.20 205 LEU B O 1
ATOM 4187 N N . LYS B 1 212 ? -48.684 -62.431 18.493 1.00 20.75 206 LYS B N 1
ATOM 4188 C CA . LYS B 1 212 ? -48.582 -62.553 19.915 1.00 20.37 206 LYS B CA 1
ATOM 4189 C C . LYS B 1 212 ? -47.157 -62.551 20.435 1.00 21.41 206 LYS B C 1
ATOM 4190 O O . LYS B 1 212 ? -46.907 -62.275 21.491 1.00 25.91 206 LYS B O 1
ATOM 4196 N N . ASP B 1 213 ? -46.230 -62.979 19.602 1.00 22.00 207 ASP B N 1
ATOM 4197 C CA . ASP B 1 213 ? -44.838 -62.978 19.956 1.00 28.06 207 ASP B CA 1
ATOM 4198 C C . ASP B 1 213 ? -44.001 -62.520 18.775 1.00 26.86 207 ASP B C 1
ATOM 4199 O O . ASP B 1 213 ? -44.210 -62.952 17.686 1.00 21.97 207 ASP B O 1
ATOM 4204 N N . THR B 1 214 ? -42.975 -61.748 19.066 1.00 29.72 208 THR B N 1
ATOM 4205 C CA . THR B 1 214 ? -42.105 -61.353 17.984 1.00 27.78 208 THR B CA 1
ATOM 4206 C C . THR B 1 214 ? -41.513 -62.596 17.318 1.00 27.28 208 THR B C 1
ATOM 4207 O O . THR B 1 214 ? -41.063 -62.509 16.241 1.00 28.39 208 THR B O 1
ATOM 4211 N N . HIS B 1 215 ? -41.541 -63.683 18.060 1.00 28.21 209 HIS B N 1
ATOM 4212 C CA . HIS B 1 215 ? -41.115 -64.990 17.616 1.00 31.04 209 HIS B CA 1
ATOM 4213 C C . HIS B 1 215 ? -41.964 -65.610 16.524 1.00 29.19 209 HIS B C 1
ATOM 4214 O O . HIS B 1 215 ? -41.466 -66.408 15.796 1.00 31.93 209 HIS B O 1
ATOM 4221 N N . HIS B 1 216 ? -43.254 -65.280 16.441 1.00 33.70 210 HIS B N 1
ATOM 4222 C CA . HIS B 1 216 ? -44.190 -65.783 15.403 1.00 24.01 210 HIS B CA 1
ATOM 4223 C C . HIS B 1 216 ? -44.212 -64.883 14.153 1.00 24.99 210 HIS B C 1
ATOM 4224 O O . HIS B 1 216 ? -44.926 -65.066 13.248 1.00 25.54 210 HIS B O 1
ATOM 4231 N N . PHE B 1 217 ? -43.374 -63.877 14.139 1.00 24.37 211 PHE B N 1
ATOM 4232 C CA . PHE B 1 217 ? -43.367 -62.996 12.996 1.00 23.98 211 PHE B CA 1
ATOM 4233 C C . PHE B 1 217 ? -43.026 -63.815 11.767 1.00 24.12 211 PHE B C 1
ATOM 4234 O O . PHE B 1 217 ? -43.543 -63.619 10.737 1.00 19.73 211 PHE B O 1
ATOM 4242 N N . HIS B 1 218 ? -42.129 -64.761 11.916 1.00 25.89 212 HIS B N 1
ATOM 4243 C CA . HIS B 1 218 ? -41.607 -65.587 10.817 1.00 27.81 212 HIS B CA 1
ATOM 4244 C C . HIS B 1 218 ? -42.697 -66.430 10.185 1.00 25.19 212 HIS B C 1
ATOM 4245 O O . HIS B 1 218 ? -42.717 -66.682 9.032 1.00 26.52 212 HIS B O 1
ATOM 4252 N N . ALA B 1 219 ? -43.600 -66.917 10.985 1.00 21.24 213 ALA B N 1
ATOM 4253 C CA . ALA B 1 219 ? -44.685 -67.687 10.480 1.00 20.76 213 ALA B CA 1
ATOM 4254 C C . ALA B 1 219 ? -45.607 -66.876 9.632 1.00 20.79 213 ALA B C 1
ATOM 4255 O O . ALA B 1 219 ? -46.158 -67.379 8.744 1.00 18.82 213 ALA B O 1
ATOM 4257 N N . LEU B 1 220 ? -45.791 -65.622 10.007 1.00 19.80 214 LEU B N 1
ATOM 4258 C CA . LEU B 1 220 ? -46.646 -64.715 9.248 1.00 16.92 214 LEU B CA 1
ATOM 4259 C C . LEU B 1 220 ? -46.085 -64.525 7.848 1.00 17.11 214 LEU B C 1
ATOM 4260 O O . LEU B 1 220 ? -46.785 -64.644 6.932 1.00 15.59 214 LEU B O 1
ATOM 4265 N N . LEU B 1 221 ? -44.779 -64.360 7.720 1.00 15.85 215 LEU B N 1
ATOM 4266 C CA . LEU B 1 221 ? -44.123 -64.218 6.420 1.00 16.08 215 LEU B CA 1
ATOM 4267 C C . LEU B 1 221 ? -44.371 -65.430 5.520 1.00 20.08 215 LEU B C 1
ATOM 4268 O O . LEU B 1 221 ? -44.686 -65.281 4.333 1.00 22.76 215 LEU B O 1
ATOM 4273 N N . LYS B 1 222 ? -44.193 -66.613 6.052 1.00 23.20 216 LYS B N 1
ATOM 4274 C CA . LYS B 1 222 ? -44.373 -67.890 5.362 1.00 22.91 216 LYS B CA 1
ATOM 4275 C C . LYS B 1 222 ? -45.813 -68.084 4.928 1.00 19.54 216 LYS B C 1
ATOM 4276 O O . LYS B 1 222 ? -46.055 -68.530 3.893 1.00 23.22 216 LYS B O 1
ATOM 4282 N N . LYS B 1 223 ? -46.724 -67.604 5.734 1.00 15.83 217 LYS B N 1
ATOM 4283 C CA . LYS B 1 223 ? -48.110 -67.748 5.480 1.00 22.55 217 LYS B CA 1
ATOM 4284 C C . LYS B 1 223 ? -48.451 -67.105 4.145 1.00 24.72 217 LYS B C 1
ATOM 4285 O O . LYS B 1 223 ? -49.024 -67.709 3.273 1.00 19.71 217 LYS B O 1
ATOM 4291 N N . HIS B 1 224 ? -47.948 -65.905 3.933 1.00 16.12 218 HIS B N 1
ATOM 4292 C CA . HIS B 1 224 ? -48.330 -65.158 2.744 1.00 15.01 218 HIS B CA 1
ATOM 4293 C C . HIS B 1 224 ? -47.319 -65.319 1.620 1.00 17.45 218 HIS B C 1
ATOM 4294 O O . HIS B 1 224 ? -47.507 -64.783 0.527 1.00 23.16 218 HIS B O 1
ATOM 4301 N N . GLY B 1 225 ? -46.256 -66.068 1.882 1.00 15.40 219 GLY B N 1
ATOM 4302 C CA . GLY B 1 225 ? -45.175 -66.196 0.924 1.00 18.25 219 GLY B CA 1
ATOM 4303 C C . GLY B 1 225 ? -44.449 -64.869 0.747 1.00 19.46 219 GLY B C 1
ATOM 4304 O O . GLY B 1 225 ? -43.840 -64.619 -0.301 1.00 20.45 219 GLY B O 1
ATOM 4305 N N . ALA B 1 226 ? -44.492 -64.020 1.774 1.00 16.11 220 ALA B N 1
ATOM 4306 C CA . ALA B 1 226 ? -43.883 -62.685 1.685 1.00 15.86 220 ALA B CA 1
ATOM 4307 C C . ALA B 1 226 ? -42.423 -62.643 2.132 1.00 18.50 220 ALA B C 1
ATOM 4308 O O . ALA B 1 226 ? -42.077 -63.205 3.170 1.00 18.73 220 ALA B O 1
ATOM 4310 N N . GLN B 1 227 ? -41.587 -61.967 1.366 1.00 14.28 221 GLN B N 1
ATOM 4311 C CA . GLN B 1 227 ? -40.248 -61.625 1.788 1.00 15.88 221 GLN B CA 1
ATOM 4312 C C . GLN B 1 227 ? -40.324 -60.658 2.962 1.00 16.08 221 GLN B C 1
ATOM 4313 O O . GLN B 1 227 ? -41.331 -60.053 3.146 1.00 10.28 221 GLN B O 1
ATOM 4319 N N . ARG B 1 228 ? -39.257 -60.534 3.758 1.00 12.58 222 ARG B N 1
ATOM 4320 C CA . ARG B 1 228 ? -39.368 -59.691 4.929 1.00 13.74 222 ARG B CA 1
ATOM 4321 C C . ARG B 1 228 ? -39.625 -58.227 4.598 1.00 12.19 222 ARG B C 1
ATOM 4322 O O . ARG B 1 228 ? -40.555 -57.697 5.064 1.00 11.88 222 ARG B O 1
ATOM 4330 N N . THR B 1 229 ? -38.845 -57.687 3.694 1.00 10.58 223 THR B N 1
ATOM 4331 C CA . THR B 1 229 ? -38.992 -56.319 3.319 1.00 12.63 223 THR B CA 1
ATOM 4332 C C . THR B 1 229 ? -40.336 -56.079 2.644 1.00 11.41 223 THR B C 1
ATOM 4333 O O . THR B 1 229 ? -40.943 -55.083 2.821 1.00 9.23 223 THR B O 1
ATOM 4337 N N . GLN B 1 230 ? -40.781 -57.065 1.888 1.00 12.09 224 GLN B N 1
ATOM 4338 C CA . GLN B 1 230 ? -42.058 -57.024 1.209 1.00 14.72 224 GLN B CA 1
ATOM 4339 C C . GLN B 1 230 ? -43.217 -56.862 2.219 1.00 10.05 224 GLN B C 1
ATOM 4340 O O . GLN B 1 230 ? -44.073 -56.055 2.058 1.00 11.17 224 GLN B O 1
ATOM 4346 N N . ALA B 1 231 ? -43.139 -57.590 3.302 1.00 11.02 225 ALA B N 1
ATOM 4347 C CA . ALA B 1 231 ? -44.172 -57.497 4.325 1.00 9.35 225 ALA B CA 1
ATOM 4348 C C . ALA B 1 231 ? -44.136 -56.141 5.008 1.00 10.87 225 ALA B C 1
ATOM 4349 O O . ALA B 1 231 ? -45.180 -55.605 5.359 1.00 9.39 225 ALA B O 1
ATOM 4351 N N . LEU B 1 232 ? -42.940 -55.592 5.213 1.00 8.94 226 LEU B N 1
ATOM 4352 C CA . LEU B 1 232 ? -42.829 -54.242 5.777 1.00 9.79 226 LEU B CA 1
ATOM 4353 C C . LEU B 1 232 ? -43.503 -53.167 4.896 1.00 9.89 226 LEU B C 1
ATOM 4354 O O . LEU B 1 232 ? -44.183 -52.264 5.413 1.00 13.13 226 LEU B O 1
ATOM 4359 N N . ARG B 1 233 ? -43.340 -53.285 3.606 1.00 8.10 227 ARG B N 1
ATOM 4360 C CA . ARG B 1 233 ? -43.914 -52.354 2.665 1.00 11.53 227 ARG B CA 1
ATOM 4361 C C . ARG B 1 233 ? -45.428 -52.411 2.748 1.00 10.33 227 ARG B C 1
ATOM 4362 O O . ARG B 1 233 ? -46.070 -51.419 2.772 1.00 11.12 227 ARG B O 1
ATOM 4370 N N . LEU B 1 234 ? -45.942 -53.636 2.824 1.00 8.67 228 LEU B N 1
ATOM 4371 C CA . LEU B 1 234 ? -47.373 -53.926 2.796 1.00 10.30 228 LEU B CA 1
ATOM 4372 C C . LEU B 1 234 ? -48.065 -53.739 4.138 1.00 12.37 228 LEU B C 1
ATOM 4373 O O . LEU B 1 234 ? -49.294 -53.621 4.183 1.00 8.11 228 LEU B O 1
ATOM 4378 N N . ALA B 1 235 ? -47.298 -53.722 5.229 1.00 12.28 229 ALA B N 1
ATOM 4379 C CA . ALA B 1 235 ? -47.903 -53.634 6.567 1.00 11.07 229 ALA B CA 1
ATOM 4380 C C . ALA B 1 235 ? -48.561 -52.280 6.825 1.00 13.48 229 ALA B C 1
ATOM 4381 O O . ALA B 1 235 ? -49.485 -52.172 7.640 1.00 11.08 229 ALA B O 1
ATOM 4383 N N . GLY B 1 236 ? -48.070 -51.247 6.153 1.00 11.75 230 GLY B N 1
ATOM 4384 C CA . GLY B 1 236 ? -48.574 -49.905 6.380 1.00 13.28 230 GLY B CA 1
ATOM 4385 C C . GLY B 1 236 ? -47.759 -49.161 7.415 1.00 13.20 230 GLY B C 1
ATOM 4386 O O . GLY B 1 236 ? -47.092 -49.770 8.271 1.00 11.19 230 GLY B O 1
ATOM 4387 N N . GLY B 1 237 ? -47.823 -47.837 7.344 1.00 10.18 231 GLY B N 1
ATOM 4388 C CA . GLY B 1 237 ? -47.011 -46.977 8.179 1.00 10.20 231 GLY B CA 1
ATOM 4389 C C . GLY B 1 237 ? -47.294 -47.093 9.658 1.00 13.08 231 GLY B C 1
ATOM 4390 O O . GLY B 1 237 ? -46.409 -46.823 10.468 1.00 12.33 231 GLY B O 1
ATOM 4391 N N . GLU B 1 238 ? -48.501 -47.476 10.019 1.00 10.28 232 GLU B N 1
ATOM 4392 C CA . GLU B 1 238 ? -48.776 -47.683 11.387 1.00 10.95 232 GLU B CA 1
ATOM 4393 C C . GLU B 1 238 ? -47.864 -48.791 11.982 1.00 10.90 232 GLU B C 1
ATOM 4394 O O . GLU B 1 238 ? -47.609 -48.791 13.127 1.00 12.48 232 GLU B O 1
ATOM 4400 N N . TRP B 1 239 ? -47.447 -49.736 11.161 1.00 12.05 233 TRP B N 1
ATOM 4401 C CA . TRP B 1 239 ? -46.669 -50.902 11.594 1.00 10.54 233 TRP B CA 1
ATOM 4402 C C . TRP B 1 239 ? -45.181 -50.839 11.214 1.00 9.63 233 TRP B C 1
ATOM 4403 O O . TRP B 1 239 ? -44.326 -51.377 11.926 1.00 8.17 233 TRP B O 1
ATOM 4414 N N . ALA B 1 240 ? -44.880 -50.237 10.070 1.00 10.45 234 ALA B N 1
ATOM 4415 C CA . ALA B 1 240 ? -43.506 -50.188 9.574 1.00 9.25 234 ALA B CA 1
ATOM 4416 C C . ALA B 1 240 ? -43.279 -48.965 8.705 1.00 11.20 234 ALA B C 1
ATOM 4417 O O . ALA B 1 240 ? -44.092 -48.662 7.821 1.00 10.74 234 ALA B O 1
ATOM 4419 N N . GLU B 1 241 ? -42.212 -48.234 8.955 1.00 10.74 235 GLU B N 1
ATOM 4420 C CA . GLU B 1 241 ? -41.867 -47.113 8.115 1.00 10.05 235 GLU B CA 1
ATOM 4421 C C . GLU B 1 241 ? -40.383 -47.151 7.724 1.00 10.25 235 GLU B C 1
ATOM 4422 O O . GLU B 1 241 ? -39.570 -47.434 8.491 1.00 6.56 235 GLU B O 1
ATOM 4428 N N . ARG B 1 242 ? -40.119 -46.815 6.520 1.00 10.92 236 ARG B N 1
ATOM 4429 C CA . ARG B 1 242 ? -38.799 -46.708 6.082 1.00 14.51 236 ARG B CA 1
ATOM 4430 C C . ARG B 1 242 ? -38.116 -45.444 6.669 1.00 13.14 236 ARG B C 1
ATOM 4431 O O . ARG B 1 242 ? -38.769 -44.455 6.901 1.00 9.70 236 ARG B O 1
ATOM 4439 N N . LEU B 1 243 ? -36.834 -45.516 6.917 1.00 9.97 237 LEU B N 1
ATOM 4440 C CA . LEU B 1 243 ? -36.068 -44.431 7.460 1.00 8.11 237 LEU B CA 1
ATOM 4441 C C . LEU B 1 243 ? -34.868 -44.107 6.560 1.00 10.57 237 LEU B C 1
ATOM 4442 O O . LEU B 1 243 ? -34.456 -44.908 5.810 1.00 14.22 237 LEU B O 1
ATOM 4447 N N . ASP B 1 244 ? -34.308 -42.935 6.664 1.00 9.08 238 ASP B N 1
ATOM 4448 C CA . ASP B 1 244 ? -33.061 -42.642 5.969 1.00 10.53 238 ASP B CA 1
ATOM 4449 C C . ASP B 1 244 ? -31.971 -43.576 6.488 1.00 8.40 238 ASP B C 1
ATOM 4450 O O . ASP B 1 244 ? -31.817 -43.716 7.699 1.00 10.35 238 ASP B O 1
ATOM 4455 N N . ASN B 1 245 ? -31.188 -44.168 5.622 1.00 7.76 239 ASN B N 1
ATOM 4456 C CA . ASN B 1 245 ? -30.201 -45.177 5.959 1.00 8.48 239 ASN B CA 1
ATOM 4457 C C . ASN B 1 245 ? -29.199 -44.653 6.980 1.00 10.41 239 ASN B C 1
ATOM 4458 O O . ASN B 1 245 ? -28.641 -45.392 7.703 1.00 12.35 239 ASN B O 1
ATOM 4463 N N . GLY B 1 246 ? -28.943 -43.363 6.961 1.00 12.24 240 GLY B N 1
ATOM 4464 C CA . GLY B 1 246 ? -27.965 -42.753 7.850 1.00 9.95 240 GLY B CA 1
ATOM 4465 C C . GLY B 1 246 ? -28.428 -42.560 9.283 1.00 12.63 240 GLY B C 1
ATOM 4466 O O . GLY B 1 246 ? -27.619 -42.280 10.162 1.00 12.34 240 GLY B O 1
ATOM 4467 N N . ASP B 1 247 ? -29.730 -42.706 9.534 1.00 10.50 241 ASP B N 1
ATOM 4468 C CA . ASP B 1 247 ? -30.292 -42.607 10.876 1.00 11.77 241 ASP B CA 1
ATOM 4469 C C . ASP B 1 247 ? -29.770 -43.682 11.865 1.00 11.38 241 ASP B C 1
ATOM 4470 O O . ASP B 1 247 ? -29.762 -43.502 13.035 1.00 9.18 241 ASP B O 1
ATOM 4475 N N . LEU B 1 248 ? -29.323 -44.816 11.327 1.00 12.00 242 LEU B N 1
ATOM 4476 C CA . LEU B 1 248 ? -28.896 -45.902 12.219 1.00 9.93 242 LEU B CA 1
ATOM 4477 C C . LEU B 1 248 ? -27.691 -45.491 13.038 1.00 9.46 242 LEU B C 1
ATOM 4478 O O . LEU B 1 248 ? -27.709 -45.561 14.179 1.00 7.38 242 LEU B O 1
ATOM 4483 N N . ALA B 1 249 ? -26.705 -44.942 12.352 1.00 10.49 243 ALA B N 1
ATOM 4484 C CA . ALA B 1 249 ? -25.525 -44.441 13.038 1.00 11.30 243 ALA B CA 1
ATOM 4485 C C . ALA B 1 249 ? -25.897 -43.345 14.040 1.00 11.24 243 ALA B C 1
ATOM 4486 O O . ALA B 1 249 ? -25.317 -43.266 15.118 1.00 11.26 243 ALA B O 1
ATOM 4488 N N . LYS B 1 250 ? -26.836 -42.492 13.695 1.00 11.99 244 LYS B N 1
ATOM 4489 C CA . LYS B 1 250 ? -27.306 -41.454 14.613 1.00 13.43 244 LYS B CA 1
ATOM 4490 C C . LYS B 1 250 ? -27.984 -41.974 15.846 1.00 12.84 244 LYS B C 1
ATOM 4491 O O . LYS B 1 250 ? -27.867 -41.429 16.893 1.00 12.67 244 LYS B O 1
ATOM 4497 N N . LEU B 1 251 ? -28.749 -43.021 15.660 1.00 11.14 245 LEU B N 1
ATOM 4498 C CA . LEU B 1 251 ? -29.401 -43.634 16.791 1.00 9.50 245 LEU B CA 1
ATOM 4499 C C . LEU B 1 251 ? -28.405 -44.241 17.798 1.00 9.20 245 LEU B C 1
ATOM 4500 O O . LEU B 1 251 ? -28.576 -44.104 18.920 1.00 8.29 245 LEU B O 1
ATOM 4505 N N . PHE B 1 252 ? -27.377 -44.928 17.312 1.00 9.20 246 PHE B N 1
ATOM 4506 C CA . PHE B 1 252 ? -26.278 -45.411 18.159 1.00 10.79 246 PHE B CA 1
ATOM 4507 C C . PHE B 1 252 ? -25.643 -44.233 18.898 1.00 9.28 246 PHE B C 1
ATOM 4508 O O . PHE B 1 252 ? -25.380 -44.310 20.106 1.00 8.05 246 PHE B O 1
ATOM 4516 N N . GLU B 1 253 ? -25.409 -43.130 18.198 1.00 12.79 247 GLU B N 1
ATOM 4517 C CA . GLU B 1 253 ? -24.844 -41.902 18.802 1.00 13.09 247 GLU B CA 1
ATOM 4518 C C . GLU B 1 253 ? -25.736 -41.372 19.894 1.00 12.75 247 GLU B C 1
ATOM 4519 O O . GLU B 1 253 ? -25.300 -41.088 20.933 1.00 10.25 247 GLU B O 1
ATOM 4525 N N . ALA B 1 254 ? -27.026 -41.309 19.647 1.00 13.24 248 ALA B N 1
ATOM 4526 C CA . ALA B 1 254 ? -27.942 -40.861 20.689 1.00 10.58 248 ALA B CA 1
ATOM 4527 C C . ALA B 1 254 ? -27.929 -41.831 21.864 1.00 11.34 248 ALA B C 1
ATOM 4528 O O . ALA B 1 254 ? -27.988 -41.412 23.010 1.00 12.24 248 ALA B O 1
ATOM 4530 N N . ALA B 1 255 ? -27.861 -43.134 21.581 1.00 10.00 249 ALA B N 1
ATOM 4531 C CA . ALA B 1 255 ? -27.887 -44.137 22.640 1.00 11.10 249 ALA B CA 1
ATOM 4532 C C . ALA B 1 255 ? -26.650 -44.025 23.520 1.00 11.47 249 ALA B C 1
ATOM 4533 O O . ALA B 1 255 ? -26.713 -44.222 24.731 1.00 12.62 249 ALA B O 1
ATOM 4535 N N . ALA B 1 256 ? -25.515 -43.756 22.892 1.00 11.43 250 ALA B N 1
ATOM 4536 C CA . ALA B 1 256 ? -24.268 -43.597 23.630 1.00 16.59 250 ALA B CA 1
ATOM 4537 C C . ALA B 1 256 ? -24.346 -42.354 24.509 1.00 14.50 250 ALA B C 1
ATOM 4538 O O . ALA B 1 256 ? -23.890 -42.371 25.652 1.00 21.06 250 ALA B O 1
ATOM 4540 N N . GLU B 1 257 ? -24.909 -41.291 24.009 1.00 16.84 251 GLU B N 1
ATOM 4541 C CA . GLU B 1 257 ? -25.100 -40.065 24.765 1.00 16.69 251 GLU B CA 1
ATOM 4542 C C . GLU B 1 257 ? -25.963 -40.268 25.991 1.00 19.17 251 GLU B C 1
ATOM 4543 O O . GLU B 1 257 ? -25.713 -39.698 26.989 1.00 19.57 251 GLU B O 1
ATOM 4549 N N . SER B 1 258 ? -26.986 -41.089 25.900 1.00 15.71 252 SER B N 1
ATOM 4550 C CA . SER B 1 258 ? -27.947 -41.236 26.992 1.00 17.50 252 SER B CA 1
ATOM 4551 C C . SER B 1 258 ? -27.626 -42.374 27.961 1.00 18.71 252 SER B C 1
ATOM 4552 O O . SER B 1 258 ? -28.062 -42.350 29.112 1.00 18.42 252 SER B O 1
ATOM 4555 N N . GLY B 1 259 ? -26.870 -43.373 27.498 1.00 18.52 253 GLY B N 1
ATOM 4556 C CA . GLY B 1 259 ? -26.541 -44.524 28.321 1.00 16.61 253 GLY B CA 1
ATOM 4557 C C . GLY B 1 259 ? -27.608 -45.606 28.284 1.00 15.20 253 GLY B C 1
ATOM 4558 O O . GLY B 1 259 ? -27.562 -46.571 29.051 1.00 16.54 253 GLY B O 1
ATOM 4559 N N . LEU B 1 260 ? -28.557 -45.448 27.391 1.00 12.77 254 LEU B N 1
ATOM 4560 C CA . LEU B 1 260 ? -29.683 -46.324 27.284 1.00 18.08 254 LEU B CA 1
ATOM 4561 C C . LEU B 1 260 ? -29.260 -47.768 26.932 1.00 15.83 254 LEU B C 1
ATOM 4562 O O . LEU B 1 260 ? -28.575 -47.988 26.022 1.00 18.78 254 LEU B O 1
ATOM 4567 N N . PRO B 1 261 ? -29.769 -48.728 27.671 1.00 21.46 255 PRO B N 1
ATOM 4568 C CA . PRO B 1 261 ? -29.465 -50.105 27.319 1.00 15.93 255 PRO B CA 1
ATOM 4569 C C . PRO B 1 261 ? -30.232 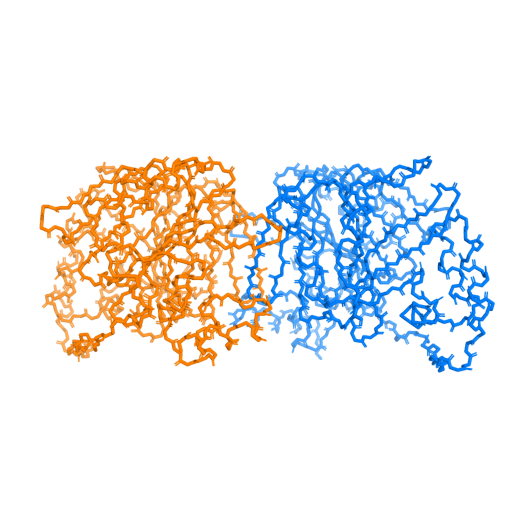-50.605 26.079 1.00 18.29 255 PRO B C 1
ATOM 4570 O O . PRO B 1 261 ? -31.416 -50.584 26.045 1.00 15.02 255 PRO B O 1
ATOM 4574 N N . ILE B 1 262 ? -29.532 -51.168 25.134 1.00 13.45 256 ILE B N 1
ATOM 4575 C CA . ILE B 1 262 ? -30.119 -51.596 23.884 1.00 11.35 256 ILE B CA 1
ATOM 4576 C C . ILE B 1 262 ? -29.839 -53.107 23.582 1.00 15.03 256 ILE B C 1
ATOM 4577 O O . ILE B 1 262 ? -29.178 -53.778 24.324 1.00 12.76 256 ILE B O 1
ATOM 4582 N N . MET B 1 263 ? -30.390 -53.623 22.520 1.00 12.63 257 MET B N 1
ATOM 4583 C CA . MET B 1 263 ? -30.059 -54.931 22.104 1.00 9.67 257 MET B CA 1
ATOM 4584 C C . MET B 1 263 ? -29.694 -54.866 20.652 1.00 12.31 257 MET B C 1
ATOM 4585 O O . MET B 1 263 ? -30.386 -54.205 19.905 1.00 10.41 257 MET B O 1
ATOM 4590 N N . VAL B 1 264 ? -28.602 -55.509 20.283 1.00 7.59 258 VAL B N 1
ATOM 4591 C CA . VAL B 1 264 ? -28.124 -55.528 18.917 1.00 6.22 258 VAL B CA 1
ATOM 4592 C C . VAL B 1 264 ? -28.014 -56.976 18.400 1.00 8.82 258 VAL B C 1
ATOM 4593 O O . VAL B 1 264 ? -27.265 -57.740 18.943 1.00 7.78 258 VAL B O 1
ATOM 4597 N N . PHE B 1 265 ? -28.702 -57.298 17.345 1.00 7.32 259 PHE B N 1
ATOM 4598 C CA . PHE B 1 265 ? -28.779 -58.633 16.823 1.00 9.84 259 PHE B CA 1
ATOM 4599 C C . PHE B 1 265 ? -28.026 -58.660 15.472 1.00 8.24 259 PHE B C 1
ATOM 4600 O O . PHE B 1 265 ? -28.389 -57.987 14.556 1.00 5.85 259 PHE B O 1
ATOM 4608 N N . VAL B 1 266 ? -27.062 -59.545 15.369 1.00 7.21 260 VAL B N 1
ATOM 4609 C CA . VAL B 1 266 ? -26.384 -59.742 14.098 1.00 6.27 260 VAL B CA 1
ATOM 4610 C C . VAL B 1 266 ? -26.298 -61.220 13.812 1.00 8.66 260 VAL B C 1
ATOM 4611 O O . VAL B 1 266 ? -25.810 -61.975 14.647 1.00 8.94 260 VAL B O 1
ATOM 4615 N N . GLY B 1 267 ? -26.774 -61.649 12.647 1.00 7.66 261 GLY B N 1
ATOM 4616 C CA . GLY B 1 267 ? -26.659 -63.057 12.322 1.00 10.84 261 GLY B CA 1
ATOM 4617 C C . GLY B 1 267 ? -26.519 -63.396 10.857 1.00 10.71 261 GLY B C 1
ATOM 4618 O O . GLY B 1 267 ? -26.584 -62.539 9.974 1.00 12.43 261 GLY B O 1
ATOM 4619 N N . ASN B 1 268 ? -26.305 -64.677 10.610 1.00 12.35 262 ASN B N 1
ATOM 4620 C CA . ASN B 1 268 ? -26.371 -65.223 9.268 1.00 13.03 262 ASN B CA 1
ATOM 4621 C C . ASN B 1 268 ? -27.388 -66.368 9.309 1.00 13.48 262 ASN B C 1
ATOM 4622 O O . ASN B 1 268 ? -28.086 -66.532 10.308 1.00 12.28 262 ASN B O 1
ATOM 4627 N N . ALA B 1 269 ? -27.486 -67.164 8.251 1.00 12.51 263 ALA B N 1
ATOM 4628 C CA . ALA B 1 269 ? -28.486 -68.237 8.221 1.00 13.13 263 ALA B CA 1
ATOM 4629 C C . ALA B 1 269 ? -28.380 -69.274 9.345 1.00 15.07 263 ALA B C 1
ATOM 4630 O O . ALA B 1 269 ? -29.354 -69.978 9.635 1.00 14.05 263 ALA B O 1
ATOM 4632 N N . HIS B 1 270 ? -27.215 -69.355 9.985 1.00 10.42 264 HIS B N 1
ATOM 4633 C CA . HIS B 1 270 ? -26.905 -70.463 10.892 1.00 12.38 264 HIS B CA 1
ATOM 4634 C C . HIS B 1 270 ? -26.694 -70.056 12.344 1.00 12.69 264 HIS B C 1
ATOM 4635 O O . HIS B 1 270 ? -26.589 -70.913 13.232 1.00 9.32 264 HIS B O 1
ATOM 4642 N N . CYS B 1 271 ? -26.531 -68.769 12.595 1.00 9.00 265 CYS B N 1
ATOM 4643 C CA . CYS B 1 271 ? -26.222 -68.282 13.907 1.00 7.69 265 CYS B CA 1
ATOM 4644 C C . CYS B 1 271 ? -26.660 -66.843 14.061 1.00 11.04 265 CYS B C 1
ATOM 4645 O O . CYS B 1 271 ? -26.361 -66.072 13.231 1.00 10.12 265 CYS B O 1
ATOM 4648 N N . ILE B 1 272 ? -27.296 -66.519 15.176 1.00 11.57 266 ILE B N 1
ATOM 4649 C CA . ILE B 1 272 ? -27.568 -65.143 15.586 1.00 9.05 266 ILE B CA 1
ATOM 4650 C C . ILE B 1 272 ? -26.879 -64.847 16.912 1.00 9.13 266 ILE B C 1
ATOM 4651 O O . ILE B 1 272 ? -27.001 -65.609 17.872 1.00 8.98 266 ILE B O 1
ATOM 4656 N N . GLN B 1 273 ? -26.192 -63.730 16.982 1.00 5.27 267 GLN B N 1
ATOM 4657 C CA . GLN B 1 273 ? -25.505 -63.301 18.156 1.00 8.10 267 GLN B CA 1
ATOM 4658 C C . GLN B 1 273 ? -26.072 -61.980 18.655 1.00 7.77 267 GLN B C 1
ATOM 4659 O O . GLN B 1 273 ? -26.368 -61.114 17.871 1.00 6.74 267 GLN B O 1
ATOM 4665 N N . ILE B 1 274 ? -26.251 -61.886 19.965 1.00 8.98 268 ILE B N 1
ATOM 4666 C CA . ILE B 1 274 ? -26.967 -60.746 20.542 1.00 9.03 268 ILE B CA 1
ATOM 4667 C C . ILE B 1 274 ? -26.114 -60.073 21.595 1.00 11.56 268 ILE B C 1
ATOM 4668 O O . ILE B 1 274 ? -25.434 -60.751 22.386 1.00 12.76 268 ILE B O 1
ATOM 4673 N N . HIS B 1 275 ? -26.107 -58.743 21.575 1.00 9.57 269 HIS B N 1
ATOM 4674 C CA . HIS B 1 275 ? -25.536 -57.954 22.656 1.00 9.05 269 HIS B CA 1
ATOM 4675 C C . HIS B 1 275 ? -26.663 -57.248 23.384 1.00 12.05 269 HIS B C 1
ATOM 4676 O O . HIS B 1 275 ? -27.506 -56.607 22.751 1.00 12.70 269 HIS B O 1
ATOM 4683 N N . THR B 1 276 ? -26.681 -57.349 24.709 1.00 13.06 270 THR B N 1
ATOM 4684 C CA . THR B 1 276 ? -27.600 -56.540 25.507 1.00 13.63 270 THR B CA 1
ATOM 4685 C C . THR B 1 276 ? -26.817 -55.603 26.407 1.00 15.84 270 THR B C 1
ATOM 4686 O O . THR B 1 276 ? -26.026 -56.047 27.247 1.00 18.43 270 THR B O 1
ATOM 4690 N N . GLY B 1 277 ? -27.013 -54.303 26.210 1.00 13.03 271 GLY B N 1
ATOM 4691 C CA . GLY B 1 277 ? -26.421 -53.321 27.088 1.00 12.78 271 GLY B CA 1
ATOM 4692 C C . GLY B 1 277 ? -26.248 -51.974 26.428 1.00 13.13 271 GLY B C 1
ATOM 4693 O O . GLY B 1 277 ? -26.570 -51.782 25.253 1.00 12.77 271 GLY B O 1
ATOM 4694 N N . PRO B 1 278 ? -25.721 -51.034 27.172 1.00 18.75 272 PRO B N 1
ATOM 4695 C CA . PRO B 1 278 ? -25.402 -49.729 26.595 1.00 14.51 272 PRO B CA 1
ATOM 4696 C C . PRO B 1 278 ? -24.223 -49.780 25.581 1.00 17.20 272 PRO B C 1
ATOM 4697 O O . PRO B 1 278 ? -23.535 -50.730 25.535 1.00 16.38 272 PRO B O 1
ATOM 4701 N N . VAL B 1 279 ? -24.127 -48.792 24.725 1.00 15.44 273 VAL B N 1
ATOM 4702 C CA . VAL B 1 279 ? -22.954 -48.652 23.870 1.00 18.86 273 VAL B CA 1
ATOM 4703 C C . VAL B 1 279 ? -22.293 -47.335 24.267 1.00 21.35 273 VAL B C 1
ATOM 4704 O O . VAL B 1 279 ? -22.982 -46.403 24.671 1.00 18.29 273 VAL B O 1
ATOM 4708 N N . CYS B 1 280 ? -20.964 -47.256 24.206 1.00 20.02 274 CYS B N 1
ATOM 4709 C CA . CYS B 1 280 ? -20.233 -46.035 24.614 1.00 22.02 274 CYS B CA 1
ATOM 4710 C C . CYS B 1 280 ? -19.377 -45.370 23.561 1.00 20.99 274 CYS B C 1
ATOM 4711 O O . CYS B 1 280 ? -19.576 -44.248 23.178 1.00 19.80 274 CYS B O 1
ATOM 4714 N N . ASN B 1 281 ? -18.425 -46.137 23.079 1.00 17.95 275 ASN B N 1
ATOM 4715 C CA . ASN B 1 281 ? -17.401 -45.623 22.181 1.00 17.06 275 ASN B CA 1
ATOM 4716 C C . ASN B 1 281 ? -17.724 -45.892 20.720 1.00 17.20 275 ASN B C 1
ATOM 4717 O O . ASN B 1 281 ? -17.709 -47.044 20.270 1.00 19.27 275 ASN B O 1
ATOM 4722 N N . LEU B 1 282 ? -17.994 -44.819 19.983 1.00 16.45 276 LEU B N 1
ATOM 4723 C CA . LEU B 1 282 ? -18.442 -44.906 18.597 1.00 15.39 276 LEU B CA 1
ATOM 4724 C C . LEU B 1 282 ? -17.393 -44.273 17.691 1.00 16.50 276 LEU B C 1
ATOM 4725 O O . LEU B 1 282 ? -16.834 -43.236 18.024 1.00 18.86 276 LEU B O 1
ATOM 4730 N N . LYS B 1 283 ? -17.086 -44.870 16.575 1.00 13.36 277 LYS B N 1
ATOM 4731 C CA . LYS B 1 283 ? -16.122 -44.313 15.681 1.00 19.94 277 LYS B CA 1
ATOM 4732 C C . LYS B 1 283 ? -16.338 -44.668 14.245 1.00 17.68 277 LYS B C 1
ATOM 4733 O O . LYS B 1 283 ? -16.490 -45.840 13.974 1.00 15.54 277 LYS B O 1
ATOM 4739 N N . TRP B 1 284 ? -16.241 -43.680 13.357 1.00 12.71 278 TRP B N 1
ATOM 4740 C CA . TRP B 1 284 ? -16.153 -43.885 11.914 1.00 15.03 278 TRP B CA 1
ATOM 4741 C C . TRP B 1 284 ? -14.730 -44.218 11.471 1.00 18.14 278 TRP B C 1
ATOM 4742 O O . TRP B 1 284 ? -13.775 -43.580 11.910 1.00 19.77 278 TRP B O 1
ATOM 4753 N N . LEU B 1 285 ? -14.604 -45.219 10.600 1.00 15.76 279 LEU B N 1
ATOM 4754 C CA . LEU B 1 285 ? -13.349 -45.541 9.916 1.00 17.69 279 LEU B CA 1
ATOM 4755 C C . LEU B 1 285 ? -13.695 -45.903 8.472 1.00 20.86 279 LEU B C 1
ATOM 4756 O O . LEU B 1 285 ? -14.232 -46.992 8.205 1.00 19.50 279 LEU B O 1
ATOM 4761 N N . ASP B 1 286 ? -13.432 -44.990 7.560 1.00 18.24 280 ASP B N 1
ATOM 4762 C CA . ASP B 1 286 ? -13.860 -45.177 6.207 1.00 19.05 280 ASP B CA 1
ATOM 4763 C C . ASP B 1 286 ? -15.407 -45.458 6.231 1.00 15.70 280 ASP B C 1
ATOM 4764 O O . ASP B 1 286 ? -16.118 -44.792 6.907 1.00 19.59 280 ASP B O 1
ATOM 4769 N N . ASP B 1 287 ? -15.855 -46.451 5.495 1.00 16.56 281 ASP B N 1
ATOM 4770 C CA . ASP B 1 287 ? -17.300 -46.747 5.422 1.00 17.61 281 ASP B CA 1
ATOM 4771 C C . ASP B 1 287 ? -17.844 -47.521 6.631 1.00 17.57 281 ASP B C 1
ATOM 4772 O O . ASP B 1 287 ? -19.068 -47.740 6.758 1.00 16.94 281 ASP B O 1
ATOM 4777 N N . TRP B 1 288 ? -16.945 -47.942 7.514 1.00 12.44 282 TRP B N 1
ATOM 4778 C CA . TRP B 1 288 ? -17.337 -48.683 8.706 1.00 15.30 282 TRP B CA 1
ATOM 4779 C C . TRP B 1 288 ? -17.781 -47.720 9.794 1.00 13.09 282 TRP B C 1
ATOM 4780 O O . TRP B 1 288 ? -17.068 -46.778 10.131 1.00 10.61 282 TRP B O 1
ATOM 4791 N N . PHE B 1 289 ? -18.957 -47.975 10.358 1.00 9.90 283 PHE B N 1
ATOM 4792 C CA . PHE B 1 289 ? -19.342 -47.336 11.600 1.00 9.64 283 PHE B CA 1
ATOM 4793 C C . PHE B 1 289 ? -19.135 -48.339 12.713 1.00 10.36 283 PHE B C 1
ATOM 4794 O O . PHE B 1 289 ? -19.550 -49.501 12.583 1.00 9.63 283 PHE B O 1
ATOM 4802 N N . ASN B 1 290 ? -18.520 -47.915 13.814 1.00 8.32 284 ASN B N 1
ATOM 4803 C CA . ASN B 1 290 ? -18.073 -48.886 14.819 1.00 7.55 284 ASN B CA 1
ATOM 4804 C C . ASN B 1 290 ? -18.477 -48.600 16.243 1.00 10.10 284 ASN B C 1
ATOM 4805 O O . ASN B 1 290 ? -18.493 -47.448 16.681 1.00 9.73 284 ASN B O 1
ATOM 4810 N N . VAL B 1 291 ? -18.803 -49.670 16.964 1.00 8.95 285 VAL B N 1
ATOM 4811 C CA . VAL B 1 291 ? -18.880 -49.624 18.418 1.00 10.69 285 VAL B CA 1
ATOM 4812 C C . VAL B 1 291 ? -17.614 -50.289 18.923 1.00 11.56 285 VAL B C 1
ATOM 4813 O O . VAL B 1 291 ? -17.298 -51.420 18.529 1.00 12.58 285 VAL B O 1
ATOM 4817 N N . LEU B 1 292 ? -16.891 -49.619 19.792 1.00 14.16 286 LEU B N 1
ATOM 4818 C CA . LEU B 1 292 ? -15.608 -50.084 20.252 1.00 13.16 286 LEU B CA 1
ATOM 4819 C C . LEU B 1 292 ? -15.471 -50.044 21.739 1.00 14.74 286 LEU B C 1
ATOM 4820 O O . LEU B 1 292 ? -14.810 -49.228 22.286 1.00 15.22 286 LEU B O 1
ATOM 4825 N N . ASP B 1 293 ? -16.184 -50.918 22.388 1.00 13.03 287 ASP B N 1
ATOM 4826 C CA . ASP B 1 293 ? -16.262 -50.935 23.841 1.00 16.04 287 ASP B CA 1
ATOM 4827 C C . ASP B 1 293 ? -15.484 -52.133 24.370 1.00 18.17 287 ASP B C 1
ATOM 4828 O O . ASP B 1 293 ? -15.222 -53.069 23.617 1.00 16.69 287 ASP B O 1
ATOM 4833 N N . PRO B 1 294 ? -15.212 -52.143 25.642 1.00 21.05 288 PRO B N 1
ATOM 4834 C CA . PRO B 1 294 ? -14.317 -53.143 26.204 1.00 22.51 288 PRO B CA 1
ATOM 4835 C C . PRO B 1 294 ? -14.839 -54.535 25.929 1.00 24.58 288 PRO B C 1
ATOM 4836 O O . PRO B 1 294 ? -14.092 -55.308 25.436 1.00 24.17 288 PRO B O 1
ATOM 4840 N N . GLU B 1 295 ? -16.117 -54.807 26.143 1.00 20.51 289 GLU B N 1
ATOM 4841 C CA . GLU B 1 295 ? -16.653 -56.150 25.931 1.00 19.40 289 GLU B CA 1
ATOM 4842 C C . GLU B 1 295 ? -17.500 -56.348 24.678 1.00 17.66 289 GLU B C 1
ATOM 4843 O O . GLU B 1 295 ? -18.027 -57.406 24.430 1.00 16.76 289 GLU B O 1
ATOM 4849 N N . PHE B 1 296 ? -17.608 -55.311 23.887 1.00 15.13 290 PHE B N 1
ATOM 4850 C CA . PHE B 1 296 ? -18.450 -55.372 22.687 1.00 14.83 290 PHE B CA 1
ATOM 4851 C C . PHE B 1 296 ? -17.850 -54.532 21.556 1.00 14.22 290 PHE B C 1
ATOM 4852 O O . PHE B 1 296 ? -17.642 -53.315 21.686 1.00 15.12 290 PHE B O 1
ATOM 4860 N N . ASN B 1 297 ? -17.568 -55.201 20.446 1.00 13.42 291 ASN B N 1
ATOM 4861 C CA . ASN B 1 297 ? -17.147 -54.525 19.229 1.00 13.09 291 ASN B CA 1
ATOM 4862 C C . ASN B 1 297 ? -18.163 -54.802 18.124 1.00 12.02 291 ASN B C 1
ATOM 4863 O O . ASN B 1 297 ? -18.572 -55.958 17.918 1.00 8.57 291 ASN B O 1
ATOM 4868 N N . LEU B 1 298 ? -18.567 -53.747 17.419 1.00 7.42 292 LEU B N 1
ATOM 4869 C CA . LEU B 1 298 ? -19.510 -53.884 16.311 1.00 8.56 292 LEU B CA 1
ATOM 4870 C C . LEU B 1 298 ? -18.948 -53.137 15.116 1.00 9.29 292 LEU B C 1
ATOM 4871 O O . LEU B 1 298 ? -18.591 -51.953 15.226 1.00 10.34 292 LEU B O 1
ATOM 4876 N N . HIS B 1 299 ? -18.832 -53.815 13.994 1.00 9.38 293 HIS B N 1
ATOM 4877 C CA . HIS B 1 299 ? -18.393 -53.173 12.779 1.00 9.18 293 HIS B CA 1
ATOM 4878 C C . HIS B 1 299 ? -19.465 -53.269 11.716 1.00 12.44 293 HIS B C 1
ATOM 4879 O O . HIS B 1 299 ? -19.799 -54.360 11.291 1.00 8.79 293 HIS B O 1
ATOM 4886 N N . LEU B 1 300 ? -19.954 -52.113 11.280 1.00 8.21 294 LEU B N 1
ATOM 4887 C CA . LEU B 1 300 ? -21.079 -52.056 10.361 1.00 10.81 294 LEU B CA 1
ATOM 4888 C C . LEU B 1 300 ? -20.702 -51.318 9.087 1.00 11.09 294 LEU B C 1
ATOM 4889 O O . LEU B 1 300 ? -20.397 -50.124 9.128 1.00 12.49 294 LEU B O 1
ATOM 4894 N N . LYS B 1 301 ? -20.772 -51.961 7.940 1.00 11.06 295 LYS B N 1
ATOM 4895 C CA . LYS B 1 301 ? -20.472 -51.332 6.658 1.00 15.41 295 LYS B CA 1
ATOM 4896 C C . LYS B 1 301 ? -21.737 -50.629 6.170 1.00 16.88 295 LYS B C 1
ATOM 4897 O O . LYS B 1 301 ? -22.610 -51.230 5.586 1.00 14.08 295 LYS B O 1
ATOM 4903 N N . THR B 1 302 ? -21.806 -49.359 6.526 1.00 14.20 296 THR B N 1
ATOM 4904 C CA . THR B 1 302 ? -23.039 -48.603 6.323 1.00 13.92 296 THR B CA 1
ATOM 4905 C C . THR B 1 302 ? -23.449 -48.535 4.869 1.00 13.38 296 THR B C 1
ATOM 4906 O O . THR B 1 302 ? -24.639 -48.439 4.555 1.00 13.04 296 THR B O 1
ATOM 4910 N N . THR B 1 303 ? -22.464 -48.602 3.980 1.00 12.50 297 THR B N 1
ATOM 4911 C CA . THR B 1 303 ? -22.731 -48.541 2.545 1.00 15.15 297 THR B CA 1
ATOM 4912 C C . THR B 1 303 ? -23.364 -49.838 2.039 1.00 12.62 297 THR B C 1
ATOM 4913 O O . THR B 1 303 ? -23.847 -49.905 0.901 1.00 15.11 297 THR B O 1
ATOM 4917 N N . GLY B 1 304 ? -23.350 -50.867 2.882 1.00 12.57 298 GLY B N 1
ATOM 4918 C CA . GLY B 1 304 ? -23.957 -52.151 2.545 1.00 10.41 298 GLY B CA 1
ATOM 4919 C C . GLY B 1 304 ? -25.441 -52.128 2.869 1.00 12.59 298 GLY B C 1
ATOM 4920 O O . GLY B 1 304 ? -26.186 -53.027 2.472 1.00 13.26 298 GLY B O 1
ATOM 4921 N N . ILE B 1 305 ? -25.898 -51.115 3.575 1.00 11.74 299 ILE B N 1
ATOM 4922 C CA . ILE B 1 305 ? -27.292 -50.992 3.923 1.00 9.90 299 ILE B CA 1
ATOM 4923 C C . ILE B 1 305 ? -28.101 -50.507 2.738 1.00 14.62 299 ILE B C 1
ATOM 4924 O O . ILE B 1 305 ? -27.908 -49.425 2.286 1.00 16.39 299 ILE B O 1
ATOM 4929 N N . ALA B 1 306 ? -29.048 -51.308 2.266 1.00 15.36 300 ALA B N 1
ATOM 4930 C CA . ALA B 1 306 ? -29.933 -50.882 1.173 1.00 13.29 300 ALA B CA 1
ATOM 4931 C C . ALA B 1 306 ? -31.210 -50.191 1.661 1.00 14.32 300 ALA B C 1
ATOM 4932 O O . ALA B 1 306 ? -31.706 -49.261 1.015 1.00 10.42 300 ALA B O 1
ATOM 4934 N N . GLU B 1 307 ? -31.770 -50.664 2.773 1.00 13.88 301 GLU B N 1
ATOM 4935 C CA . GLU B 1 307 ? -32.953 -50.019 3.349 1.00 11.40 301 GLU B CA 1
ATOM 4936 C C . GLU B 1 307 ? -32.995 -50.206 4.853 1.00 10.62 301 GLU B C 1
ATOM 4937 O O . GLU B 1 307 ? -32.500 -51.208 5.372 1.00 11.25 301 GLU B O 1
ATOM 4943 N N . LEU B 1 308 ? -33.585 -49.229 5.541 1.00 8.86 302 LEU B N 1
ATOM 4944 C CA . LEU B 1 308 ? -33.662 -49.198 7.004 1.00 8.21 302 LEU B CA 1
ATOM 4945 C C . LEU B 1 308 ? -35.104 -48.966 7.433 1.00 8.48 302 LEU B C 1
ATOM 4946 O O . LEU B 1 308 ? -35.751 -48.030 6.949 1.00 8.82 302 LEU B O 1
ATOM 4951 N N . TRP B 1 309 ? -35.608 -49.795 8.346 1.00 7.73 303 TRP B N 1
ATOM 4952 C CA . TRP B 1 309 ? -37.015 -49.708 8.756 1.00 7.46 303 TRP B CA 1
ATOM 4953 C C . TRP B 1 309 ? -37.203 -49.590 10.259 1.00 7.44 303 TRP B C 1
ATOM 4954 O O . TRP B 1 309 ? -36.477 -50.205 11.057 1.00 5.56 303 TRP B O 1
ATOM 4965 N N . ARG B 1 310 ? -38.185 -48.802 10.644 1.00 5.74 304 ARG B N 1
ATOM 4966 C CA . ARG B 1 310 ? -38.704 -48.828 11.960 1.00 6.07 304 ARG B CA 1
ATOM 4967 C C . ARG B 1 310 ? -39.916 -49.769 11.938 1.00 7.02 304 ARG B C 1
ATOM 4968 O O . ARG B 1 310 ? -40.783 -49.565 11.137 1.00 7.62 304 ARG B O 1
ATOM 4976 N N . VAL B 1 311 ? -39.949 -50.727 12.860 1.00 7.87 305 VAL B N 1
ATOM 4977 C CA . VAL B 1 311 ? -40.955 -51.780 12.807 1.00 5.72 305 VAL B CA 1
ATOM 4978 C C . VAL B 1 311 ? -41.607 -51.902 14.162 1.00 9.57 305 VAL B C 1
ATOM 4979 O O . VAL B 1 311 ? -40.925 -51.885 15.181 1.00 8.07 305 VAL B O 1
ATOM 4983 N N . ARG B 1 312 ? -42.906 -52.037 14.173 1.00 7.23 306 ARG B N 1
ATOM 4984 C CA . ARG B 1 312 ? -43.667 -52.218 15.378 1.00 9.13 306 ARG B CA 1
ATOM 4985 C C . ARG B 1 312 ? -44.454 -53.534 15.341 1.00 10.22 306 ARG B C 1
ATOM 4986 O O . ARG B 1 312 ? -45.194 -53.779 14.447 1.00 7.14 306 ARG B O 1
ATOM 4994 N N . LYS B 1 313 ? -44.239 -54.346 16.350 1.00 9.67 307 LYS B N 1
ATOM 4995 C CA . LYS B 1 313 ? -44.869 -55.619 16.376 1.00 10.81 307 LYS B CA 1
ATOM 4996 C C . LYS B 1 313 ? -45.644 -55.813 17.695 1.00 13.75 307 LYS B C 1
ATOM 4997 O O . LYS B 1 313 ? -45.054 -55.728 18.736 1.00 13.35 307 LYS B O 1
ATOM 5003 N N . PRO B 1 314 ? -46.936 -56.108 17.637 1.00 13.25 308 PRO B N 1
ATOM 5004 C CA . PRO B 1 314 ? -47.718 -56.403 18.830 1.00 14.25 308 PRO B CA 1
ATOM 5005 C C . PRO B 1 314 ? -47.213 -57.683 19.460 1.00 14.64 308 PRO B C 1
ATOM 5006 O O . PRO B 1 314 ? -46.654 -58.451 18.810 1.00 13.38 308 PRO B O 1
ATOM 5010 N N . SER B 1 315 ? -47.434 -57.840 20.738 1.00 16.25 309 SER B N 1
ATOM 5011 C CA . SER B 1 315 ? -47.062 -59.057 21.420 1.00 21.81 309 SER B CA 1
ATOM 5012 C C . SER B 1 315 ? -47.768 -59.236 22.720 1.00 24.84 309 SER B C 1
ATOM 5013 O O . SER B 1 315 ? -48.371 -58.346 23.186 1.00 22.67 309 SER B O 1
ATOM 5016 N N . THR B 1 316 ? -47.531 -60.342 23.345 1.00 25.92 310 THR B N 1
ATOM 5017 C CA . THR B 1 316 ? -48.193 -60.591 24.601 1.00 32.38 310 THR B CA 1
ATOM 5018 C C . THR B 1 316 ? -47.845 -59.467 25.588 1.00 31.54 310 THR B C 1
ATOM 5019 O O . THR B 1 316 ? -48.625 -59.118 26.432 1.00 27.91 310 THR B O 1
ATOM 5023 N N . ASP B 1 317 ? -46.645 -58.963 25.448 1.00 29.44 311 ASP B N 1
ATOM 5024 C CA . ASP B 1 317 ? -46.141 -57.974 26.360 1.00 28.98 311 ASP B CA 1
ATOM 5025 C C . ASP B 1 317 ? -46.277 -56.548 25.828 1.00 23.17 311 ASP B C 1
ATOM 5026 O O . ASP B 1 317 ? -45.592 -55.680 26.264 1.00 26.21 311 ASP B O 1
ATOM 5031 N N . GLY B 1 318 ? -47.139 -56.358 24.860 1.00 25.63 312 GLY B N 1
ATOM 5032 C CA . GLY B 1 318 ? -47.333 -55.049 24.259 1.00 18.97 312 GLY B CA 1
ATOM 5033 C C . GLY B 1 318 ? -46.500 -54.867 23.005 1.00 19.03 312 GLY B C 1
ATOM 5034 O O . GLY B 1 318 ? -45.848 -55.803 22.540 1.00 15.80 312 GLY B O 1
ATOM 5035 N N . ILE B 1 319 ? -46.525 -53.654 22.460 1.00 17.74 313 ILE B N 1
ATOM 5036 C CA . ILE B 1 319 ? -45.803 -53.329 21.236 1.00 15.94 313 ILE B CA 1
ATOM 5037 C C . ILE B 1 319 ? -44.292 -53.412 21.453 1.00 16.02 313 ILE B C 1
ATOM 5038 O O . ILE B 1 319 ? -43.757 -52.847 22.421 1.00 12.87 313 ILE B O 1
ATOM 5043 N N . VAL B 1 320 ? -43.623 -54.073 20.551 1.00 12.45 314 VAL B N 1
ATOM 5044 C CA . VAL B 1 320 ? -42.184 -54.100 20.551 1.00 12.91 314 VAL B CA 1
ATOM 5045 C C . VAL B 1 320 ? -41.677 -53.379 19.334 1.00 11.64 314 VAL B C 1
ATOM 5046 O O . VAL B 1 320 ? -42.061 -53.745 18.275 1.00 11.77 314 VAL B O 1
ATOM 5050 N N . THR B 1 321 ? -40.832 -52.405 19.514 1.00 10.19 315 THR B N 1
ATOM 5051 C CA . THR B 1 321 ? -40.340 -51.581 18.456 1.00 9.82 315 THR B CA 1
ATOM 5052 C C . THR B 1 321 ? -38.891 -51.894 18.096 1.00 11.43 315 THR B C 1
ATOM 5053 O O . THR B 1 321 ? -38.091 -51.905 18.939 1.00 9.44 315 THR B O 1
ATOM 5057 N N . SER B 1 322 ? -38.591 -52.067 16.829 1.00 7.45 316 SER B N 1
ATOM 5058 C CA . SER B 1 322 ? -37.230 -52.355 16.392 1.00 8.84 316 SER B CA 1
ATOM 5059 C C . SER B 1 322 ? -36.837 -51.503 15.197 1.00 9.42 316 SER B C 1
ATOM 5060 O O . SER B 1 322 ? -37.703 -50.926 14.510 1.00 5.85 316 SER B O 1
ATOM 5063 N N . TRP B 1 323 ? -35.558 -51.404 14.921 1.00 7.79 317 TRP B N 1
ATOM 5064 C CA . TRP B 1 323 ? -35.056 -50.891 13.681 1.00 6.80 317 TRP B CA 1
ATOM 5065 C C . TRP B 1 323 ? -34.360 -52.050 12.966 1.00 6.12 317 TRP B C 1
ATOM 5066 O O . TRP B 1 323 ? -33.666 -52.772 13.588 1.00 6.94 317 TRP B O 1
ATOM 5077 N N . GLU B 1 324 ? -34.570 -52.218 11.695 1.00 5.31 318 GLU B N 1
ATOM 5078 C CA . GLU B 1 324 ? -34.021 -53.320 10.926 1.00 6.59 318 GLU B CA 1
ATOM 5079 C C . GLU B 1 324 ? -33.349 -52.814 9.650 1.00 7.87 318 GLU B C 1
ATOM 5080 O O . GLU B 1 324 ? -33.930 -52.135 8.888 1.00 7.24 318 GLU B O 1
ATOM 5086 N N . ALA B 1 325 ? -32.098 -53.185 9.494 1.00 6.48 319 ALA B N 1
ATOM 5087 C CA . ALA B 1 325 ? -31.328 -52.763 8.329 1.00 7.32 319 ALA B CA 1
ATOM 5088 C C . ALA B 1 325 ? -31.151 -53.953 7.398 1.00 6.94 319 ALA B C 1
ATOM 5089 O O . ALA B 1 325 ? -30.750 -55.026 7.838 1.00 8.05 319 ALA B O 1
ATOM 5091 N N . PHE B 1 326 ? -31.428 -53.758 6.112 1.00 6.04 320 PHE B N 1
ATOM 5092 C CA . PHE B 1 326 ? -31.344 -54.829 5.130 1.00 9.00 320 PHE B CA 1
ATOM 5093 C C . PHE B 1 326 ? -30.315 -54.517 4.061 1.00 11.50 320 PHE B C 1
ATOM 5094 O O . PHE B 1 326 ? -30.097 -53.344 3.727 1.00 9.23 320 PHE B O 1
ATOM 5102 N N . ASP B 1 327 ? -29.704 -55.552 3.506 1.00 9.43 321 ASP B N 1
ATOM 5103 C CA . ASP B 1 327 ? -28.769 -55.421 2.369 1.00 12.53 321 ASP B CA 1
ATOM 5104 C C . ASP B 1 327 ? -29.509 -55.416 1.054 1.00 15.51 321 ASP B C 1
ATOM 5105 O O . ASP B 1 327 ? -30.702 -55.488 1.089 1.00 13.28 321 ASP B O 1
ATOM 5110 N N . PRO B 1 328 ? -28.800 -55.391 -0.056 1.00 15.85 322 PRO B N 1
ATOM 5111 C CA . PRO B 1 328 ? -29.419 -55.363 -1.368 1.00 21.34 322 PRO B CA 1
ATOM 5112 C C . PRO B 1 328 ? -30.194 -56.619 -1.724 1.00 17.37 322 PRO B C 1
ATOM 5113 O O . PRO B 1 328 ? -30.902 -56.549 -2.635 1.00 20.30 322 PRO B O 1
ATOM 5117 N N . ASP B 1 329 ? -29.999 -57.715 -1.034 1.00 18.23 323 ASP B N 1
ATOM 5118 C CA . ASP B 1 329 ? -30.710 -58.959 -1.341 1.00 19.59 323 ASP B CA 1
ATOM 5119 C C . ASP B 1 329 ? -31.932 -59.164 -0.451 1.00 16.31 323 ASP B C 1
ATOM 5120 O O . ASP B 1 329 ? -32.601 -60.199 -0.537 1.00 24.46 323 ASP B O 1
ATOM 5125 N N . GLY B 1 330 ? -32.223 -58.189 0.407 1.00 15.72 324 GLY B N 1
ATOM 5126 C CA . GLY B 1 330 ? -33.364 -58.287 1.307 1.00 14.57 324 GLY B CA 1
ATOM 5127 C C . GLY B 1 330 ? -33.074 -59.039 2.598 1.00 16.71 324 GLY B C 1
ATOM 5128 O O . GLY B 1 330 ? -33.995 -59.345 3.359 1.00 11.23 324 GLY B O 1
ATOM 5129 N N . GLU B 1 331 ? -31.809 -59.341 2.872 1.00 15.36 325 GLU B N 1
ATOM 5130 C CA . GLU B 1 331 ? -31.368 -60.017 4.080 1.00 15.27 325 GLU B CA 1
ATOM 5131 C C . GLU B 1 331 ? -31.024 -59.068 5.215 1.00 11.74 325 GLU B C 1
ATOM 5132 O O . GLU B 1 331 ? -30.485 -58.044 4.963 1.00 10.63 325 GLU B O 1
ATOM 5138 N N . LEU B 1 332 ? -31.276 -59.454 6.441 1.00 10.84 326 LEU B N 1
ATOM 5139 C CA . LEU B 1 332 ? -31.013 -58.640 7.583 1.00 13.20 326 LEU B CA 1
ATOM 5140 C C . LEU B 1 332 ? -29.507 -58.420 7.817 1.00 11.63 326 LEU B C 1
ATOM 5141 O O . LEU B 1 332 ? -28.745 -59.357 7.798 1.00 11.84 326 LEU B O 1
AT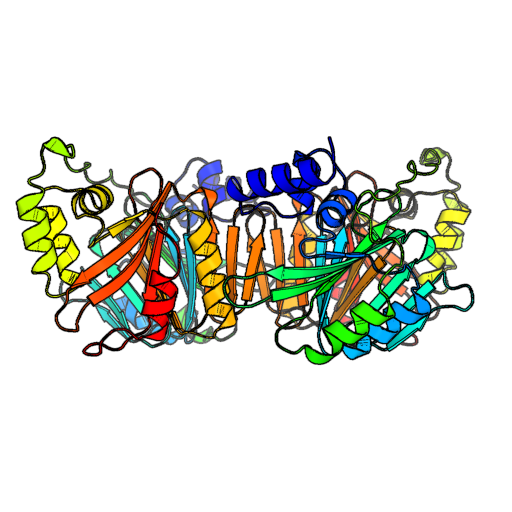OM 5146 N N . ILE B 1 333 ? -29.138 -57.195 8.090 1.00 7.47 327 ILE B N 1
ATOM 5147 C CA . ILE B 1 333 ? -27.756 -56.871 8.449 1.00 8.41 327 ILE B CA 1
ATOM 5148 C C . ILE B 1 333 ? -27.622 -56.825 9.964 1.00 8.43 327 ILE B C 1
ATOM 5149 O O . ILE B 1 333 ? -26.710 -57.429 10.535 1.00 7.83 327 ILE B O 1
ATOM 5154 N N . VAL B 1 334 ? -28.545 -56.105 10.606 1.00 6.70 328 VAL B N 1
ATOM 5155 C CA . VAL B 1 334 ? -28.515 -55.893 12.045 1.00 6.87 328 VAL B CA 1
ATOM 5156 C C . VAL B 1 334 ? -29.921 -55.482 12.490 1.00 6.65 328 VAL B C 1
ATOM 5157 O O . VAL B 1 334 ? -30.642 -54.885 11.711 1.00 5.86 328 VAL B O 1
ATOM 5161 N N . GLN B 1 335 ? -30.321 -55.824 13.682 1.00 7.73 329 GLN B N 1
ATOM 5162 C CA . GLN B 1 335 ? -31.563 -55.305 14.277 1.00 7.04 329 GLN B CA 1
ATOM 5163 C C . GLN B 1 335 ? -31.317 -54.722 15.657 1.00 7.68 329 GLN B C 1
ATOM 5164 O O . GLN B 1 335 ? -30.534 -55.234 16.413 1.00 8.01 329 GLN B O 1
ATOM 5170 N N . LEU B 1 336 ? -32.009 -53.651 15.968 1.00 5.84 330 LEU B N 1
ATOM 5171 C CA . LEU B 1 336 ? -31.882 -53.032 17.277 1.00 6.09 330 LEU B CA 1
ATOM 5172 C C . LEU B 1 336 ? -33.204 -53.094 18.024 1.00 8.92 330 LEU B C 1
ATOM 5173 O O . LEU B 1 336 ? -34.257 -52.838 17.451 1.00 7.47 330 LEU B O 1
ATOM 5178 N N . PHE B 1 337 ? -33.153 -53.459 19.298 1.00 9.15 331 PHE B N 1
ATOM 5179 C CA . PHE B 1 337 ? -34.334 -53.375 20.150 1.00 11.72 331 PHE B CA 1
ATOM 5180 C C . PHE B 1 337 ? -33.923 -52.662 21.432 1.00 10.28 331 PHE B C 1
ATOM 5181 O O . PHE B 1 337 ? -32.737 -52.401 21.649 1.00 12.02 331 PHE B O 1
ATOM 5189 N N . GLY B 1 338 ? -34.888 -52.365 22.296 1.00 9.94 332 GLY B N 1
ATOM 5190 C CA . GLY B 1 338 ? -34.560 -51.919 23.640 1.00 11.79 332 GLY B CA 1
ATOM 5191 C C . GLY B 1 338 ? -34.328 -53.135 24.515 1.00 13.39 332 GLY B C 1
ATOM 5192 O O . GLY B 1 338 ? -34.855 -54.210 24.239 1.00 17.99 332 GLY B O 1
ATOM 5193 N N . ALA B 1 339 ? -33.516 -52.986 25.556 1.00 17.53 333 ALA B N 1
ATOM 5194 C CA . ALA B 1 339 ? -33.306 -54.073 26.511 1.00 16.32 333 ALA B CA 1
ATOM 5195 C C . ALA B 1 339 ? -34.611 -54.339 27.257 1.00 23.63 333 ALA B C 1
ATOM 5196 O O . ALA B 1 339 ? -35.300 -53.400 27.634 1.00 19.61 333 ALA B O 1
ATOM 5198 N N . ARG B 1 340 ? -34.983 -55.595 27.382 1.00 22.43 334 ARG B N 1
ATOM 5199 C CA . ARG B 1 340 ? -36.042 -55.983 28.291 1.00 31.96 334 ARG B CA 1
ATOM 5200 C C . ARG B 1 340 ? -35.999 -57.448 28.681 1.00 32.79 334 ARG B C 1
ATOM 5201 O O . ARG B 1 340 ? -35.721 -58.245 27.842 1.00 33.74 334 ARG B O 1
ATOM 5209 N N . LYS B 1 341 ? -36.357 -57.779 29.929 1.00 37.80 335 LYS B N 1
ATOM 5210 C CA . LYS B 1 341 ? -36.686 -59.172 30.295 1.00 37.77 335 LYS B CA 1
ATOM 5211 C C . LYS B 1 341 ? -38.013 -59.667 29.784 1.00 35.41 335 LYS B C 1
ATOM 5212 O O . LYS B 1 341 ? -38.947 -58.930 29.630 1.00 32.82 335 LYS B O 1
ATOM 5218 N N . PRO B 1 342 ? -38.111 -60.955 29.604 1.00 38.14 336 PRO B N 1
ATOM 5219 C CA . PRO B 1 342 ? -39.336 -61.538 29.105 1.00 35.62 336 PRO B CA 1
ATOM 5220 C C . PRO B 1 342 ? -40.477 -61.156 30.059 1.00 33.88 336 PRO B C 1
ATOM 5221 O O . PRO B 1 342 ? -40.228 -61.037 31.222 1.00 29.54 336 PRO B O 1
ATOM 5225 N N . GLY B 1 343 ? -41.635 -60.872 29.523 1.00 31.46 337 GLY B N 1
ATOM 5226 C CA . GLY B 1 343 ? -42.815 -60.516 30.254 1.00 31.34 337 GLY B CA 1
ATOM 5227 C C . GLY B 1 343 ? -43.014 -59.041 30.476 1.00 33.19 337 GLY B C 1
ATOM 5228 O O . GLY B 1 343 ? -44.130 -58.593 30.578 1.00 29.40 337 GLY B O 1
ATOM 5229 N N . GLU B 1 344 ? -41.940 -58.279 30.426 1.00 31.40 338 GLU B N 1
ATOM 5230 C CA . GLU B 1 344 ? -42.031 -56.827 30.605 1.00 29.40 338 GLU B CA 1
ATOM 5231 C C . GLU B 1 344 ? -42.224 -56.064 29.290 1.00 26.56 338 GLU B C 1
ATOM 5232 O O . GLU B 1 344 ? -41.729 -56.494 28.250 1.00 26.47 338 GLU B O 1
ATOM 5238 N N . PRO B 1 345 ? -42.946 -54.924 29.334 1.00 28.49 339 PRO B N 1
ATOM 5239 C CA . PRO B 1 345 ? -43.069 -54.072 28.145 1.00 25.49 339 PRO B CA 1
ATOM 5240 C C . PRO B 1 345 ? -41.742 -53.404 27.844 1.00 21.97 339 PRO B C 1
ATOM 5241 O O . PRO B 1 345 ? -40.892 -53.300 28.733 1.00 20.32 339 PRO B O 1
ATOM 5245 N N . GLU B 1 346 ? -41.555 -52.957 26.630 1.00 19.89 340 GLU B N 1
ATOM 5246 C CA . GLU B 1 346 ? -40.303 -52.343 26.257 1.00 21.64 340 GLU B CA 1
ATOM 5247 C C . GLU B 1 346 ? -40.166 -51.043 27.022 1.00 19.68 340 GLU B C 1
ATOM 5248 O O . GLU B 1 346 ? -41.153 -50.474 27.391 1.00 18.67 340 GLU B O 1
ATOM 5254 N N . ARG B 1 347 ? -38.957 -50.627 27.291 1.00 12.48 341 ARG B N 1
ATOM 5255 C CA . ARG B 1 347 ? -38.710 -49.439 28.069 1.00 17.48 341 ARG B CA 1
ATOM 5256 C C . ARG B 1 347 ? -39.172 -48.171 27.313 1.00 13.81 341 ARG B C 1
ATOM 5257 O O . ARG B 1 347 ? -39.040 -48.084 26.163 1.00 11.66 341 ARG B O 1
ATOM 5265 N N . ASP B 1 348 ? -39.675 -47.200 28.046 1.00 15.29 342 ASP B N 1
ATOM 5266 C CA . ASP B 1 348 ? -40.154 -45.966 27.427 1.00 11.86 342 ASP B CA 1
ATOM 5267 C C . ASP B 1 348 ? -39.024 -45.136 26.825 1.00 11.06 342 ASP B C 1
ATOM 5268 O O . ASP B 1 348 ? -39.217 -44.453 25.813 1.00 10.71 342 ASP B O 1
ATOM 5273 N N . ASP B 1 349 ? -37.847 -45.174 27.437 1.00 12.62 343 ASP B N 1
ATOM 5274 C CA . ASP B 1 349 ? -36.733 -44.420 26.853 1.00 16.48 343 ASP B CA 1
ATOM 5275 C C . ASP B 1 349 ? -36.351 -44.973 25.483 1.00 11.83 343 ASP B C 1
ATOM 5276 O O . ASP B 1 349 ? -36.070 -44.204 24.566 1.00 8.93 343 ASP B O 1
ATOM 5281 N N . TRP B 1 350 ? -36.371 -46.299 25.325 1.00 15.59 344 TRP B N 1
ATOM 5282 C CA . TRP B 1 350 ? -36.114 -46.872 24.006 1.00 9.48 344 TRP B CA 1
ATOM 5283 C C . TRP B 1 350 ? -37.183 -46.459 23.003 1.00 9.21 344 TRP B C 1
ATOM 5284 O O . TRP B 1 350 ? -36.863 -46.063 21.885 1.00 6.60 344 TRP B O 1
ATOM 5295 N N . ARG B 1 351 ? -38.435 -46.581 23.390 1.00 9.96 345 ARG B N 1
ATOM 5296 C CA . ARG B 1 351 ? -39.528 -46.310 22.493 1.00 9.83 345 ARG B CA 1
ATOM 5297 C C . ARG B 1 351 ? -39.439 -44.870 22.018 1.00 8.99 345 ARG B C 1
ATOM 5298 O O . ARG B 1 351 ? -39.582 -44.657 20.914 1.00 12.51 345 ARG B O 1
ATOM 5306 N N . GLU B 1 352 ? -39.107 -43.946 22.892 1.00 8.84 346 GLU B N 1
ATOM 5307 C CA . GLU B 1 352 ? -39.058 -42.530 22.523 1.00 10.51 346 GLU B CA 1
ATOM 5308 C C . GLU B 1 352 ? -37.932 -42.319 21.518 1.00 12.00 346 GLU B C 1
ATOM 5309 O O . GLU B 1 352 ? -38.138 -41.703 20.466 1.00 9.48 346 GLU B O 1
ATOM 5315 N N . LEU B 1 353 ? -36.759 -42.880 21.823 1.00 7.92 347 LEU B N 1
ATOM 5316 C CA . LEU B 1 353 ? -35.600 -42.726 20.954 1.00 9.64 347 LEU B CA 1
ATOM 5317 C C . LEU B 1 353 ? -35.899 -43.253 19.564 1.00 8.30 347 LEU B C 1
ATOM 5318 O O . LEU B 1 353 ? -35.635 -42.587 18.563 1.00 8.17 347 LEU B O 1
ATOM 5323 N N . ALA B 1 354 ? -36.474 -44.448 19.519 1.00 7.95 348 ALA B N 1
ATOM 5324 C CA . ALA B 1 354 ? -36.699 -45.156 18.272 1.00 7.91 348 ALA B CA 1
ATOM 5325 C C . ALA B 1 354 ? -37.790 -44.496 17.449 1.00 7.97 348 ALA B C 1
ATOM 5326 O O . ALA B 1 354 ? -37.834 -44.647 16.228 1.00 9.02 348 ALA B O 1
ATOM 5328 N N . GLU B 1 355 ? -38.681 -43.781 18.122 1.00 9.42 349 GLU B N 1
ATOM 5329 C CA . GLU B 1 355 ? -39.764 -43.074 17.432 1.00 10.19 349 GLU B CA 1
ATOM 5330 C C . GLU B 1 355 ? -39.366 -41.650 17.049 1.00 11.92 349 GLU B C 1
ATOM 5331 O O . GLU B 1 355 ? -40.063 -40.984 16.264 1.00 12.56 349 GLU B O 1
ATOM 5337 N N . SER B 1 356 ? -38.254 -41.194 17.599 1.00 13.24 350 SER B N 1
ATOM 5338 C CA . SER B 1 356 ? -37.767 -39.821 17.479 1.00 13.32 350 SER B CA 1
ATOM 5339 C C . SER B 1 356 ? -37.447 -39.453 16.058 1.00 17.08 350 SER B C 1
ATOM 5340 O O . SER B 1 356 ? -37.705 -38.389 15.627 1.00 20.40 350 SER B O 1
ATOM 5343 N N . PHE B 1 357 ? -36.877 -40.384 15.333 1.00 13.88 351 PHE B N 1
ATOM 5344 C CA . PHE B 1 357 ? -36.422 -40.141 13.970 1.00 12.84 351 PHE B CA 1
ATOM 5345 C C . PHE B 1 357 ? -37.577 -40.103 12.980 1.00 17.52 351 PHE B C 1
ATOM 5346 O O . PHE B 1 357 ? -38.581 -40.794 13.151 1.00 13.88 351 PHE B O 1
ATOM 5354 N N . LYS B 1 358 ? -37.467 -39.304 11.952 1.00 15.32 352 LYS B N 1
ATOM 5355 C CA . LYS B 1 358 ? -38.532 -39.088 11.023 1.00 19.69 352 LYS B CA 1
ATOM 5356 C C . LYS B 1 358 ? -38.585 -40.051 9.863 1.00 16.15 352 LYS B C 1
ATOM 5357 O O . LYS B 1 358 ? -37.692 -40.239 9.190 1.00 18.86 352 LYS B O 1
ATOM 5363 N N . ALA B 1 359 ? -39.723 -40.612 9.621 1.00 18.85 353 ALA B N 1
ATOM 5364 C CA . ALA B 1 359 ? -39.897 -41.513 8.491 1.00 16.16 353 ALA B CA 1
ATOM 5365 C C . ALA B 1 359 ? -39.643 -40.785 7.184 1.00 21.46 353 ALA B C 1
ATOM 5366 O O . ALA B 1 359 ? -39.899 -39.586 7.082 1.00 22.50 353 ALA B O 1
ATOM 5368 N N . LEU B 1 360 ? -39.154 -41.511 6.180 1.00 20.31 354 LEU B N 1
ATOM 5369 C CA . LEU B 1 360 ? -39.033 -40.960 4.834 1.00 20.50 354 LEU B CA 1
ATOM 5370 C C . LEU B 1 360 ? -40.415 -40.622 4.286 1.00 24.60 354 LEU B C 1
ATOM 5371 O O . LEU B 1 360 ? -41.382 -41.357 4.526 1.00 28.39 354 LEU B O 1
#

Foldseek 3Di:
DDLCVLQVQLVVVCVVPVVQDLQRSCVVVPHASQLNVLSCQVPFKFWFDLPCQVQQCLQLLFFKWWKWFADDFKIKIFIGGSDDWDADPVRQWIFHDDQTWTKTFRSPFWFTKMWGFDDDPPGTKIKIWIAGQRRYTFMMITRDPPTPVVSPPVSCVVGGDPPRHRGDHHDDDDDDDDADDLVQFPLVQLLVVQQVAADPVCVVVSCVVRRHQPVSNLVSNDDVFKFWADLVVVLVLLVVQLVPFFWKKKWAGDPGMITIHTGGFHDWDDDPQWTWGDDDRIIMTGRSVQFDIKMWGWGQHNQGIWIKIFTDGPVSDTRMMMTGDDDVNHHHDPVRVCSSPVGDGD/DCVLQVVLVVDDDPDDLCRSCVVVVAASLLSVLNCQVPFKFWFDLPCQVQQCLQQQFFKWWKWAADPFKIKIFIGGSDDKDADPVRQWIFHDDQTWTKTFRSPFWFTKMWGWDQPPHRTWTKIWIAGQRNYTAMMITHDDPTDVVSVVVSCVVGGDPDSGRGGHHDDDDDDDDADDLVQFPLVVLLVVQQVAADPVCNVVSCVVRVHQPVSSLVSNDPVFKFWADLVVVLVLLVVQQVVQFWKKKWAHDPGMITIHTGGFHDWDDDPQWTWGDDPRIIMTGRSVQFPIKMWGWGQHNQGIWIKIFTAGPVSDTRMMMGGDDDPNHHGDPVRVCSSVVGDGD

CATH classification: 3.40.1570.10 (+1 more: 3.40.1570.10)

B-factor: mean 21.29, std 10.16, range [4.9, 75.52]

Radius of gyration: 28.13 Å; Cα contacts (8 Å, |Δi|>4): 1485; chains: 2; bounding box: 87×80×38 Å

Nearest PDB structures (foldseek):
  4mf9-assembly1_A  TM=9.888E-01  e=1.153E-71  Pseudomonas aeruginosa
  4mgf-assembly1_A  TM=9.885E-01  e=4.775E-70  Pseudomonas aeruginosa
  2j0r-assembly1_A  TM=9.537E-01  e=3.728E-42  Yersinia enterocolitica
  7qxv-assembly1_A  TM=9.433E-01  e=5.602E-42  Yersinia enterocolitica
  2j0p-assembly1_A  TM=9.377E-01  e=1.596E-41  Yersinia enterocolitica

Organism: Pseudomonas aeruginosa (NCBI:txid287)

Solvent-accessible surface area: 31248 Å² total; per-residue (Å²): 157,33,48,79,94,9,48,155,40,10,51,74,27,81,75,141,86,35,24,19,98,28,65,56,0,2,67,98,38,155,21,21,14,0,43,1,4,0,5,15,20,76,100,35,4,31,38,0,86,73,55,22,62,44,1,1,62,9,1,32,80,0,18,60,2,30,0,29,1,59,25,96,41,0,12,0,18,14,61,7,35,1,113,100,28,89,37,47,117,107,25,87,71,0,54,0,79,20,109,46,0,14,0,66,0,68,5,49,18,12,34,0,0,0,2,4,40,37,157,35,51,108,29,58,91,51,3,2,16,4,0,9,38,60,0,80,21,2,4,30,2,36,22,33,159,66,11,56,72,200,15,9,110,75,0,2,114,128,1,95,9,102,123,49,76,25,99,11,72,67,116,151,85,211,81,122,99,90,63,69,96,47,103,120,13,86,39,73,34,1,87,130,23,0,56,55,11,117,40,29,148,92,3,114,64,15,13,146,160,29,36,9,92,46,11,5,0,1,116,38,0,27,43,91,40,5,42,94,1,74,54,38,15,2,6,97,0,0,49,10,0,24,101,83,43,6,31,0,31,0,42,1,14,41,82,31,0,51,1,2,8,54,10,62,1,92,65,38,41,35,16,80,49,22,1,1,0,24,19,106,90,3,34,0,1,1,44,24,81,8,12,30,35,0,16,8,0,34,6,17,14,99,43,31,64,6,1,0,1,0,1,0,18,105,125,26,112,54,2,3,23,1,26,4,14,57,129,112,61,78,89,13,100,124,57,0,96,127,19,0,63,43,11,173,46,132,95,169,200,32,33,105,77,9,120,97,48,98,68,35,48,122,33,74,57,0,2,64,103,42,162,45,24,13,0,55,2,2,0,2,13,6,72,77,36,4,34,36,2,90,77,57,23,58,39,0,2,62,5,2,10,85,0,19,57,2,24,0,26,1,49,26,105,39,0,12,0,23,14,39,7,50,1,96,104,29,86,30,42,119,111,21,91,74,0,67,0,84,28,114,45,0,21,0,66,0,79,5,44,17,11,32,2,0,0,3,5,39,52,143,62,9,125,35,62,85,59,3,2,14,4,0,7,41,60,0,80,16,2,4,27,3,32,18,42,141,63,24,75,78,210,18,12,133,79,1,14,109,114,0,86,17,106,133,61,56,21,91,8,69,70,111,157,79,234,83,126,95,99,76,68,95,44,97,116,15,87,36,70,37,0,77,130,20,0,58,69,16,148,37,33,149,94,4,104,63,9,15,143,155,23,32,8,85,41,11,5,0,1,113,33,0,25,44,108,38,4,40,99,0,58,54,9,17,2,6,91,0,0,61,1,0,29,85,78,40,10,33,0,29,0,44,1,18,39,88,32,0,50,1,5,8,56,9,70,1,81,61,45,44,28,12,83,49,15,2,0,0,22,15,96,97,4,21,1,6,0,47,20,78,7,10,41,30,0,16,8,0,40,4,20,16,107,32,36,59,9,0,0,2,0,1,0,20,100,123,27,111,54,2,2,26,0,22,4,14,66,144,126,53,80,91,7,98,113,57,0,77,98,6,0,60,30,22,163,42,138

Sequence (687 aa):
HSPAELYRAWQDLRAERPQLRARDAAALLQVSEGELVASRVGIDAVRLRPDWAALLPALGELGPIMALTRNEHCVHERKGPYREVTVSANGQMGLVVSPDIDLRLFLGGWNAVFAIAEETARGTQRSIQVFDQQGVAVHKVFLAEASDVRAWEPLVERLRAAEQDAVLALHEPRAPAAALVDAQIDAAALREGWAALKDTHHFHALLKKHGAQRTQALRLAGGEWAERLDNGDLAKLFEAAAESGLPIMVFVGNAHCIQIHTGPVCNLKWLDDWFNVLDPEFNLHLKTTGIAELWRVRKPSTDGIVTSWEAFDPDGELIVQLFGARKPGEPERDDWRELAESFKALLYRAWQDLRAERPQLRARDAAALLQVSEGELVASRVGIDAVRLRPDWAALLPALGELGPIMALTRNEHCVHERKGPYREVTVSANGQMGLVVSPDIDLRLFLGGWNAVFAIAEETARGTQRSIQVFDQQGVAVHKVFLAEASDVRAWEPLVERLRAAEQDAVLALH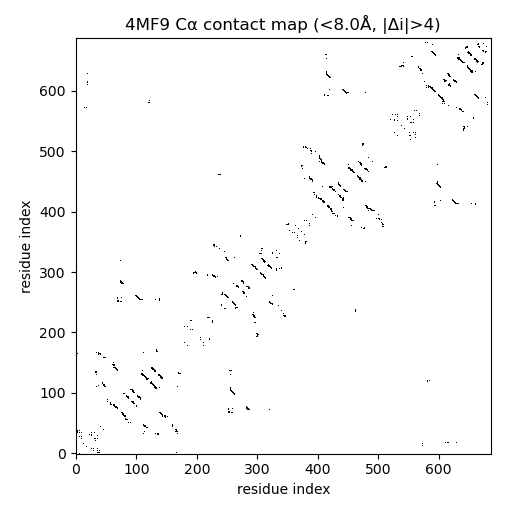EPRAPAAALVDAQIDAAALREGWAALKDTHHFHALLKKHGAQRTQALRLAGGEWAERLDNGDLAKLFEAAAESGLPIMVFVGNAHCIQIHTGPVCNLKWLDDWFNVLDPEFNLHLKTTGIAELWRVRKPSTDGIVTSWEAFDPDGELIVQLFGARKPGEPERDDWRELAESFKAL

InterPro domains:
  IPR007845 Haemin-degrading HemS/ChuX domain [PF05171] (38-167)
  IPR007845 Haemin-degrading HemS/ChuX domain [PF05171] (220-351)
  IPR053733 Heme Transport and Utilization Superfamily [G3DSA:3.40.1570.10] (18-294)
  IPR053733 Heme Transport and Utilization Superfamily [G3DSA:3.40.1570.10] (91-346)
  IPR053733 Heme Transport and Utilization Superfamily [SSF144064] (14-351)

Secondary structure (DSSP, 8-state):
--HHHHHHHHHHHHHH-TT--HHHHHHHTTS-HHHHHHTTBTTTEEEE---HHHHHHHGGGG-EEEEEEE-SSEEEEEEEE---EEE-TTS-EEEE-SSS--EEEEGGGEEEEEEEEEE-SSSEEEEEEEEETTS-EEEEEEE-TTS-GGGHHHHHHHHB-SS--SS---PPPPP-PPPPPGGGS-HHHHHHHHHH---GGGHHHHHHHHT--HHHHHHHH-TTTEEEE-TTHHHHHHHHHHHHT--EEEEEEETTEEEEEEE----EEEETTEEEEEETTEEEEEEGGG--EEEEEEE--TT--EEEEEEE-TTS-EEEEEEE---TTSPPPHHHHHHHHSSPB-/-HHHHHHHHHH-SS--HHHHHHHTTS-HHHHHHTTBTTTEEEEP--HHHHHHHGGGG-EEEEEEE-SSEEEEEEEE---EEE-TTSSEEEE-SSS--EEEEGGGEEEEEEEEE--SSS-EEEEEEEETTS-EEEEEEE-TT--GGGHHHHHHHHB-SS--SS----PPPPPPP---GGGS-HHHHHHHHHT---GGGHHHHHHHHT--HHHHHHHH-TTTEEEE-TTHHHHHHHHHHHHT--EEEEEEETTEEEEEEE----EEEETTEEEEEETTEEEEEEGGG--EEEEEEE--TTS-EEEEEEE-TTS-EEEEEEE---TTSPPPHHHHHHHHHSPP-